Protein AF-0000000065833670 (afdb_homodimer)

Solvent-accessible surface area (backbone atoms only — not comparable to full-atom values): 21008 Å² total; per-residue (Å²): 102,60,38,45,32,33,33,34,28,33,53,75,67,15,49,38,69,59,51,52,52,51,44,37,74,73,67,40,50,68,41,48,48,68,55,50,48,51,55,52,53,64,33,66,72,45,37,52,52,49,37,70,72,68,38,71,82,28,39,42,99,84,70,42,80,27,64,68,51,43,48,53,54,29,70,78,27,68,68,50,36,48,50,53,44,62,61,49,48,61,55,48,49,49,51,50,53,55,55,43,66,39,81,37,86,45,61,34,35,36,45,24,70,57,31,72,84,69,50,55,53,80,74,32,76,41,32,41,32,26,35,43,50,68,70,58,25,41,49,45,43,26,68,72,59,70,52,56,68,68,60,36,51,51,56,57,67,71,44,81,49,68,69,62,50,58,73,70,35,74,40,78,45,73,46,74,79,52,67,69,60,40,50,51,54,51,49,57,52,55,71,74,102,102,60,36,43,32,31,33,34,28,33,52,74,67,16,50,38,68,59,51,51,50,50,44,38,74,72,67,41,51,69,42,48,47,69,56,49,50,49,56,50,53,66,34,67,72,45,37,52,52,49,38,69,73,67,38,71,81,29,38,43,99,84,70,41,81,27,65,68,51,42,48,53,53,27,70,76,28,68,68,50,35,49,51,52,43,64,61,48,48,60,54,49,49,49,52,51,51,55,54,42,66,38,80,36,89,44,63,34,34,36,44,25,70,57,31,70,85,69,52,56,52,79,74,32,78,41,32,40,34,26,36,43,50,69,69,57,23,42,50,46,42,25,69,72,59,70,52,56,68,69,60,36,49,50,55,56,66,73,43,81,49,68,69,62,51,56,72,71,37,75,41,77,46,73,46,76,79,53,69,69,59,39,50,52,52,51,50,56,52,55,71,73,103

Radius of gyration: 23.52 Å; Cα contacts (8 Å, |Δi|>4): 530; chains: 2; bounding box: 62×63×54 Å

Nearest PDB structures (foldseek):
  1viy-assembly1_B  TM=8.219E-01  e=4.130E-17  Escherichia coli
  8u94-assembly1_A  TM=6.871E-01  e=2.202E-17  Klebsiella aerogenes KCTC 2190
  1n3b-assembly1_C  TM=8.385E-01  e=1.486E-15  Escherichia coli
  4ttr-assembly1_A  TM=7.535E-01  e=3.288E-16  Legionella pneumophila subsp. pneumophila str. Philadelphia 1
  9bkz-assembly2_B  TM=6.765E-01  e=1.060E-16  Klebsiella aerogenes

InterPro domains:
  IPR001977 Dephospho-CoA kinase [MF_00376] (3-192)
  IPR001977 Dephospho-CoA kinase [PF01121] (4-180)
  IPR001977 Dephospho-CoA kinase [PS51219] (5-193)
  IPR001977 Dephospho-CoA kinase [TIGR00152] (5-187)
  IPR027417 P-loop containing nucleoside triphosphate hydrolase [G3DSA:3.40.50.300] (1-193)
  IPR027417 P-loop containing nucleoside triphosphate hydrolase [SSF52540] (4-191)

Organism: Fusobacterium nucleatum subsp. nucleatum (strain ATCC 25586 / DSM 15643 / BCRC 10681 / CIP 101130 / JCM 8532 / KCTC 2640 / LMG 13131 / VPI 4355) (NCBI:txid190304)

Structure (mmCIF, N/CA/C/O backbone):
data_AF-0000000065833670-model_v1
#
loop_
_entity.id
_entity.type
_entity.pdbx_description
1 polymer 'Dephospho-CoA kinase'
#
loop_
_atom_site.group_PDB
_atom_site.id
_atom_site.type_symbol
_atom_site.label_atom_id
_atom_site.label_alt_id
_atom_site.label_comp_id
_atom_site.label_asym_id
_atom_site.label_entity_id
_atom_site.label_seq_id
_atom_site.pdbx_PDB_ins_code
_atom_site.Cartn_x
_atom_site.Cartn_y
_atom_site.Cartn_z
_atom_site.occupancy
_atom_site.B_iso_or_equiv
_atom_site.auth_seq_id
_atom_site.auth_comp_id
_atom_site.auth_asym_id
_atom_site.auth_atom_id
_atom_site.pdbx_PDB_model_num
ATOM 1 N N . MET A 1 1 ? 10.172 23.906 29.125 1 58.16 1 MET A N 1
ATOM 2 C CA . MET A 1 1 ? 10.695 23.547 27.812 1 58.16 1 MET A CA 1
ATOM 3 C C . MET A 1 1 ? 9.594 23.016 26.906 1 58.16 1 MET A C 1
ATOM 5 O O . MET A 1 1 ? 8.586 22.5 27.391 1 58.16 1 MET A O 1
ATOM 9 N N . SER A 1 2 ? 9.383 23.531 25.641 1 77.31 2 SER A N 1
ATOM 10 C CA . SER A 1 2 ? 8.211 23.234 24.828 1 77.31 2 SER A CA 1
ATOM 11 C C . SER A 1 2 ? 8.406 21.969 24 1 77.31 2 SER A C 1
ATOM 13 O O . SER A 1 2 ? 9.523 21.484 23.859 1 77.31 2 SER A O 1
ATOM 15 N N . ILE A 1 3 ? 7.359 21.234 23.734 1 86.06 3 ILE A N 1
ATOM 16 C CA . ILE A 1 3 ? 7.352 20.016 22.938 1 86.06 3 ILE A CA 1
ATOM 17 C C . ILE A 1 3 ? 8.008 20.266 21.578 1 86.06 3 ILE A C 1
ATOM 19 O O . ILE A 1 3 ? 7.781 21.312 20.969 1 86.06 3 ILE A O 1
ATOM 23 N N . MET A 1 4 ? 9.023 19.453 21.281 1 91.25 4 MET A N 1
ATOM 24 C CA . MET A 1 4 ? 9.562 19.484 19.938 1 91.25 4 MET A CA 1
ATOM 25 C C . MET A 1 4 ? 8.703 18.672 18.969 1 91.25 4 MET A C 1
ATOM 27 O O . MET A 1 4 ? 8.438 17.5 19.219 1 91.25 4 MET A O 1
ATOM 31 N N . ILE A 1 5 ? 8.281 19.281 17.875 1 92.94 5 ILE A N 1
ATOM 32 C CA . ILE A 1 5 ? 7.449 18.625 16.875 1 92.94 5 ILE A CA 1
ATOM 33 C C . ILE A 1 5 ? 8.266 18.359 15.609 1 92.94 5 ILE A C 1
ATOM 35 O O . ILE A 1 5 ? 8.789 19.297 14.992 1 92.94 5 ILE A O 1
ATOM 39 N N . ILE A 1 6 ? 8.383 17.078 15.266 1 96.31 6 ILE A N 1
ATOM 40 C CA . ILE A 1 6 ? 9.07 16.703 14.039 1 96.31 6 ILE A CA 1
ATOM 41 C C . ILE A 1 6 ? 8.062 16.234 13 1 96.31 6 ILE A C 1
ATOM 43 O O . ILE A 1 6 ? 7.254 15.336 13.273 1 96.31 6 ILE A O 1
ATOM 47 N N . GLY A 1 7 ? 8.023 16.891 11.844 1 96.75 7 GLY A N 1
ATOM 48 C CA . GLY A 1 7 ? 7.223 16.438 10.719 1 96.75 7 GLY A CA 1
ATOM 49 C C . GLY A 1 7 ? 7.914 15.359 9.891 1 96.75 7 GLY A C 1
ATOM 50 O O . GLY A 1 7 ? 9.008 15.578 9.375 1 96.75 7 GLY A O 1
ATOM 51 N N . LEU A 1 8 ? 7.332 14.227 9.852 1 98.12 8 LEU A N 1
ATOM 52 C CA . LEU A 1 8 ? 7.824 13.117 9.039 1 98.12 8 LEU A CA 1
ATOM 53 C C . LEU A 1 8 ? 7.039 13 7.738 1 98.12 8 LEU A C 1
ATOM 55 O O . LEU A 1 8 ? 5.809 12.922 7.754 1 98.12 8 LEU A O 1
ATOM 59 N N . THR A 1 9 ? 7.734 13.07 6.602 1 97.44 9 THR A N 1
ATOM 60 C CA . THR A 1 9 ? 7.07 12.961 5.305 1 97.44 9 THR A CA 1
ATOM 61 C C . THR A 1 9 ? 7.949 12.211 4.309 1 97.44 9 THR A C 1
ATOM 63 O O . THR A 1 9 ? 9.086 11.844 4.625 1 97.44 9 THR A O 1
ATOM 66 N N . GLY A 1 10 ? 7.414 11.859 3.203 1 96.62 10 GLY A N 1
ATOM 67 C CA . GLY A 1 10 ? 8.062 11.125 2.129 1 96.62 10 GLY A CA 1
ATOM 68 C C . GLY A 1 10 ? 7.121 10.75 1.001 1 96.62 10 GLY A C 1
ATOM 69 O O . GLY A 1 10 ? 5.906 10.664 1.205 1 96.62 10 GLY A O 1
ATOM 70 N N . GLY A 1 11 ? 7.695 10.523 -0.096 1 94.75 11 GLY A N 1
ATOM 71 C CA . GLY A 1 11 ? 6.898 10.164 -1.255 1 94.75 11 GLY A CA 1
ATOM 72 C C . GLY A 1 11 ? 6.387 8.734 -1.205 1 94.75 11 GLY A C 1
ATOM 73 O O . GLY A 1 11 ? 6.746 7.973 -0.308 1 94.75 11 GLY A O 1
ATOM 74 N N . ILE A 1 12 ? 5.512 8.445 -2.166 1 95.44 12 ILE A N 1
ATOM 75 C CA . ILE A 1 12 ? 4.941 7.105 -2.293 1 95.44 12 ILE A CA 1
ATOM 76 C C . ILE A 1 12 ? 6.062 6.074 -2.367 1 95.44 12 ILE A C 1
ATOM 78 O O . ILE A 1 12 ? 7.059 6.281 -3.064 1 95.44 12 ILE A O 1
ATOM 82 N N . ALA A 1 13 ? 5.957 5 -1.532 1 95.5 13 ALA A N 1
ATOM 83 C CA . ALA A 1 13 ? 6.855 3.852 -1.53 1 95.5 13 ALA A CA 1
ATOM 84 C C . ALA A 1 13 ? 8.266 4.258 -1.113 1 95.5 13 ALA A C 1
ATOM 86 O O . ALA A 1 13 ? 9.242 3.619 -1.506 1 95.5 13 ALA A O 1
ATOM 87 N N . SER A 1 14 ? 8.375 5.309 -0.329 1 97 14 SER A N 1
ATOM 88 C CA . SER A 1 14 ? 9.688 5.754 0.131 1 97 14 SER A CA 1
ATOM 89 C C . SER A 1 14 ? 10.133 4.98 1.368 1 97 14 SER A C 1
ATOM 91 O O . SER A 1 14 ? 11.32 4.98 1.716 1 97 14 SER A O 1
ATOM 93 N N . GLY A 1 15 ? 9.289 4.441 2.061 1 96.25 15 GLY A N 1
ATOM 94 C CA . GLY A 1 15 ? 9.594 3.764 3.311 1 96.25 15 GLY A CA 1
ATOM 95 C C . GLY A 1 15 ? 9.242 4.586 4.535 1 96.25 15 GLY A C 1
ATOM 96 O O . GLY A 1 15 ? 9.625 4.242 5.656 1 96.25 15 GLY A O 1
ATOM 97 N N . LYS A 1 16 ? 8.523 5.613 4.305 1 96.12 16 LYS A N 1
ATOM 98 C CA . LYS A 1 16 ? 8.102 6.492 5.391 1 96.12 16 LYS A CA 1
ATOM 99 C C . LYS A 1 16 ? 7.375 5.715 6.484 1 96.12 16 LYS A C 1
ATOM 101 O O . LYS A 1 16 ? 7.613 5.93 7.672 1 96.12 16 LYS A O 1
ATOM 106 N N . SER A 1 17 ? 6.418 4.852 6.086 1 95.06 17 SER A N 1
ATOM 107 C CA . SER A 1 17 ? 5.648 4.09 7.066 1 95.06 17 SER A CA 1
ATOM 108 C C . SER A 1 17 ? 6.555 3.199 7.906 1 95.06 17 SER A C 1
ATOM 110 O O . SER A 1 17 ? 6.324 3.027 9.109 1 95.06 17 SER A O 1
ATOM 112 N N . THR A 1 18 ? 7.594 2.648 7.281 1 96.19 18 THR A N 1
ATOM 113 C CA . THR A 1 18 ? 8.57 1.835 8 1 96.19 18 THR A CA 1
ATOM 114 C C . THR A 1 18 ? 9.312 2.67 9.039 1 96.19 18 THR A C 1
ATOM 116 O O . THR A 1 18 ? 9.477 2.24 10.188 1 96.19 18 THR A O 1
ATOM 119 N N . VAL A 1 19 ? 9.695 3.812 8.609 1 98.12 19 VAL A N 1
ATOM 120 C CA . VAL A 1 19 ? 10.406 4.719 9.508 1 98.12 19 VAL A CA 1
ATOM 121 C C . VAL A 1 19 ? 9.477 5.145 10.648 1 98.12 19 VAL A C 1
ATOM 123 O O . VAL A 1 19 ? 9.875 5.16 11.812 1 98.12 19 VAL A O 1
ATOM 126 N N . SER A 1 20 ? 8.258 5.469 10.289 1 97.69 20 SER A N 1
ATOM 127 C CA . SER A 1 20 ? 7.254 5.855 11.281 1 97.69 20 SER A CA 1
ATOM 128 C C . SER A 1 20 ? 7.066 4.766 12.328 1 97.69 20 SER A C 1
ATOM 130 O O . SER A 1 20 ? 7.094 5.043 13.531 1 97.69 20 SER A O 1
ATOM 132 N N . LYS A 1 21 ? 6.945 3.592 11.945 1 96.62 21 LYS A N 1
ATOM 133 C CA . LYS A 1 21 ? 6.766 2.459 12.844 1 96.62 21 LYS A CA 1
ATOM 134 C C . LYS A 1 21 ? 7.996 2.262 13.734 1 96.62 21 LYS A C 1
ATOM 136 O O . LYS A 1 21 ? 7.867 2.002 14.93 1 96.62 21 LYS A O 1
ATOM 141 N N . TYR A 1 22 ? 9.141 2.365 13.102 1 97.88 22 TYR A N 1
ATOM 142 C CA . TYR A 1 22 ? 10.383 2.18 13.844 1 97.88 22 TYR A CA 1
ATOM 143 C C . TYR A 1 22 ? 10.531 3.244 14.922 1 97.88 22 TYR A C 1
ATOM 145 O O . TYR A 1 22 ? 10.938 2.943 16.047 1 97.88 22 TYR A O 1
ATOM 153 N N . LEU A 1 23 ? 10.203 4.473 14.641 1 97.94 23 LEU A N 1
ATOM 154 C CA . LEU A 1 23 ? 10.273 5.559 15.609 1 97.94 23 LEU A CA 1
ATOM 155 C C . LEU A 1 23 ? 9.312 5.32 16.766 1 97.94 23 LEU A C 1
ATOM 157 O O . LEU A 1 23 ? 9.648 5.57 17.922 1 97.94 23 LEU A O 1
ATOM 161 N N . ALA A 1 24 ? 8.141 4.809 16.406 1 97 24 ALA A N 1
ATOM 162 C CA . ALA A 1 24 ? 7.188 4.469 17.453 1 97 24 ALA A CA 1
ATOM 163 C C . ALA A 1 24 ? 7.738 3.377 18.375 1 97 24 ALA A C 1
ATOM 165 O O . ALA A 1 24 ? 7.617 3.459 19.594 1 97 24 ALA A O 1
ATOM 166 N N . GLU A 1 25 ? 8.344 2.389 17.797 1 95.81 25 GLU A N 1
ATOM 167 C CA . GLU A 1 25 ? 8.93 1.283 18.547 1 95.81 25 GLU A CA 1
ATOM 168 C C . GLU A 1 25 ? 10.047 1.772 19.453 1 95.81 25 GLU A C 1
ATOM 170 O O . GLU A 1 25 ? 10.305 1.179 20.5 1 95.81 25 GLU A O 1
ATOM 175 N N . LYS A 1 26 ? 10.656 2.832 19.078 1 95.44 26 LYS A N 1
ATOM 176 C CA . LYS A 1 26 ? 11.742 3.41 19.859 1 95.44 26 LYS A CA 1
ATOM 177 C C . LYS A 1 26 ? 11.203 4.277 20.984 1 95.44 26 LYS A C 1
ATOM 179 O O . LYS A 1 26 ? 11.977 4.809 21.797 1 95.44 26 LYS A O 1
ATOM 184 N N . GLY A 1 27 ? 9.906 4.473 21.016 1 94.38 27 GLY A N 1
ATOM 185 C CA . GLY A 1 27 ? 9.297 5.156 22.156 1 94.38 27 GLY A CA 1
ATOM 186 C C . GLY A 1 27 ? 8.805 6.551 21.812 1 94.38 27 GLY A C 1
ATOM 187 O O . GLY A 1 27 ? 8.234 7.234 22.672 1 94.38 27 GLY A O 1
ATOM 188 N N . PHE A 1 28 ? 8.961 6.977 20.609 1 95.62 28 PHE A N 1
ATOM 189 C CA . PHE A 1 28 ? 8.445 8.281 20.219 1 95.62 28 PHE A CA 1
ATOM 190 C C . PHE A 1 28 ? 6.934 8.234 20.047 1 95.62 28 PHE A C 1
ATOM 192 O O . PHE A 1 28 ? 6.387 7.246 19.562 1 95.62 28 PHE A O 1
ATOM 199 N N . LYS A 1 29 ? 6.32 9.258 20.484 1 93.69 29 LYS A N 1
ATOM 200 C CA . LYS A 1 29 ? 4.906 9.414 20.156 1 93.69 29 LYS A CA 1
ATOM 201 C C . LYS A 1 29 ? 4.723 9.852 18.703 1 93.69 29 LYS A C 1
ATOM 203 O O . LYS A 1 29 ? 5.211 10.914 18.312 1 93.69 29 LYS A O 1
ATOM 208 N N . VAL A 1 30 ? 4.047 9.047 17.953 1 95.75 30 VAL A N 1
ATOM 209 C CA . VAL A 1 30 ? 3.826 9.336 16.547 1 95.75 30 VAL A CA 1
ATOM 210 C C . VAL A 1 30 ? 2.342 9.594 16.297 1 95.75 30 VAL A C 1
ATOM 212 O O . VAL A 1 30 ? 1.496 8.766 16.656 1 95.75 30 VAL A O 1
ATOM 215 N N . TYR A 1 31 ? 2.068 10.75 15.75 1 93.19 31 TYR A N 1
ATOM 216 C CA . TYR A 1 31 ? 0.703 11.086 15.359 1 93.19 31 TYR A CA 1
ATOM 217 C C . TYR A 1 31 ? 0.521 10.969 13.852 1 93.19 31 TYR A C 1
ATOM 219 O O . TYR A 1 31 ? 1.326 11.492 13.078 1 93.19 31 TYR A O 1
ATOM 227 N N . ASP A 1 32 ? -0.463 10.25 13.477 1 92.62 32 ASP A N 1
ATOM 228 C CA . ASP A 1 32 ? -0.897 10.203 12.086 1 92.62 32 ASP A CA 1
ATOM 229 C C . ASP A 1 32 ? -1.816 11.375 11.75 1 92.62 32 ASP A C 1
ATOM 231 O O . ASP A 1 32 ? -2.967 11.414 12.195 1 92.62 32 ASP A O 1
ATOM 235 N N . ALA A 1 33 ? -1.31 12.227 10.914 1 86.88 33 ALA A N 1
ATOM 236 C CA . ALA A 1 33 ? -2.041 13.461 10.641 1 86.88 33 ALA A CA 1
ATOM 237 C C . ALA A 1 33 ? -3.395 13.164 10 1 86.88 33 ALA A C 1
ATOM 239 O O . ALA A 1 33 ? -4.387 13.836 10.281 1 86.88 33 ALA A O 1
ATOM 240 N N . ASP A 1 34 ? -3.404 12.141 9.172 1 84.12 34 ASP A N 1
ATOM 241 C CA . ASP A 1 34 ? -4.66 11.773 8.523 1 84.12 34 ASP A CA 1
ATOM 242 C C . ASP A 1 34 ? -5.668 11.242 9.547 1 84.12 34 ASP A C 1
ATOM 244 O O . ASP A 1 34 ? -6.863 11.523 9.445 1 84.12 34 ASP A O 1
ATOM 248 N N . LYS A 1 35 ? -5.188 10.547 10.461 1 87.75 35 LYS A N 1
ATOM 249 C CA . LYS A 1 35 ? -6.051 10.039 11.516 1 87.75 35 LYS A CA 1
ATOM 250 C C . LYS A 1 35 ? -6.559 11.172 12.406 1 87.75 35 LYS A C 1
ATOM 252 O O . LYS A 1 35 ? -7.719 11.172 12.82 1 87.75 35 LYS A O 1
ATOM 257 N N . ILE A 1 36 ? -5.703 12.078 12.688 1 89.69 36 ILE A N 1
ATOM 258 C CA . ILE A 1 36 ? -6.09 13.227 13.5 1 89.69 36 ILE A CA 1
ATOM 259 C C . ILE A 1 36 ? -7.211 14 12.797 1 89.69 36 ILE A C 1
ATOM 261 O O . ILE A 1 36 ? -8.211 14.359 13.43 1 89.69 36 ILE A O 1
ATOM 265 N N . ALA A 1 37 ? -7.008 14.227 11.555 1 89.31 37 ALA A N 1
ATOM 266 C CA . ALA A 1 37 ? -8.031 14.922 10.781 1 89.31 37 ALA A CA 1
ATOM 267 C C . ALA A 1 37 ? -9.359 14.164 10.82 1 89.31 37 ALA A C 1
ATOM 269 O O . ALA A 1 37 ? -10.422 14.773 10.984 1 89.31 37 ALA A O 1
ATOM 270 N N . LYS A 1 38 ? -9.289 12.898 10.711 1 87.88 38 LYS A N 1
ATOM 271 C CA . LYS A 1 38 ? -10.484 12.062 10.766 1 87.88 38 LYS A CA 1
ATOM 272 C C . LYS A 1 38 ? -11.164 12.156 12.125 1 87.88 38 LYS A C 1
ATOM 274 O O . LYS A 1 38 ? -12.383 12.336 12.203 1 87.88 38 LYS A O 1
ATOM 279 N N . ASP A 1 39 ? -10.375 12.055 13.148 1 92.12 39 ASP A N 1
ATOM 280 C CA . ASP A 1 39 ? -10.906 12.141 14.5 1 92.12 39 ASP A CA 1
ATOM 281 C C . ASP A 1 39 ? -11.594 13.484 14.742 1 92.12 39 ASP A C 1
ATOM 283 O O . ASP A 1 39 ? -12.672 13.539 15.336 1 92.12 39 ASP A O 1
ATOM 287 N N . ILE A 1 40 ? -10.93 14.406 14.289 1 92.44 40 ILE A N 1
ATOM 288 C CA . ILE A 1 40 ? -11.477 15.75 14.43 1 92.44 40 ILE A CA 1
ATOM 289 C C . ILE A 1 40 ? -12.789 15.852 13.656 1 92.44 40 ILE A C 1
ATOM 291 O O . ILE A 1 40 ? -13.766 16.422 14.156 1 92.44 40 ILE A O 1
ATOM 295 N N . SER A 1 41 ? -12.828 15.297 12.484 1 92.31 41 SER A N 1
ATOM 296 C CA . SER A 1 41 ? -14.016 15.344 11.641 1 92.31 41 SER A CA 1
ATOM 297 C C . SER A 1 41 ? -15.188 14.609 12.297 1 92.31 41 SER A C 1
ATOM 299 O O . SER A 1 41 ? -16.344 14.828 11.922 1 92.31 41 SER A O 1
ATOM 301 N N . GLU A 1 42 ? -14.938 13.82 1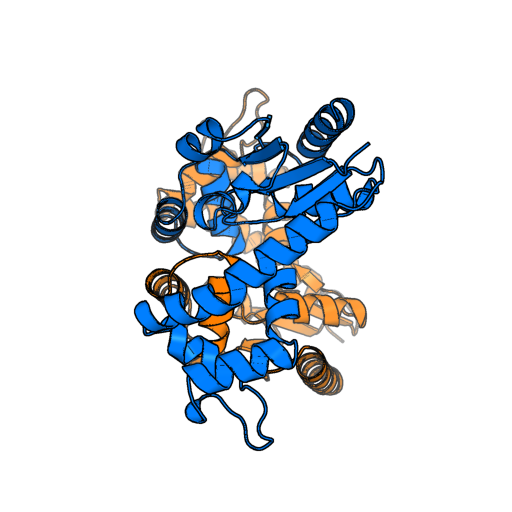3.273 1 92.25 42 GLU A N 1
ATOM 302 C CA . GLU A 1 42 ? -15.977 13.008 13.906 1 92.25 42 GLU A CA 1
ATOM 303 C C . GLU A 1 42 ? -16.531 13.703 15.148 1 92.25 42 GLU A C 1
ATOM 305 O O . GLU A 1 42 ? -17.547 13.258 15.711 1 92.25 42 GLU A O 1
ATOM 310 N N . LYS A 1 43 ? -15.906 14.734 15.508 1 94.44 43 LYS A N 1
ATOM 311 C CA . LYS A 1 43 ? -16.438 15.508 16.625 1 94.44 43 LYS A CA 1
ATOM 312 C C . LYS A 1 43 ? -17.797 16.094 16.297 1 94.44 43 LYS A C 1
ATOM 314 O O . LYS A 1 43 ? -18.031 16.547 15.172 1 94.44 43 LYS A O 1
ATOM 319 N N . LYS A 1 44 ? -18.641 16.094 17.266 1 94.06 44 LYS A N 1
ATOM 320 C CA . LYS A 1 44 ? -20.016 16.516 17.062 1 94.06 44 LYS A CA 1
ATOM 321 C C . LYS A 1 44 ? -20.078 17.922 16.484 1 94.06 44 LYS A C 1
ATOM 323 O O . LYS A 1 44 ? -20.812 18.172 15.516 1 94.06 44 LYS A O 1
ATOM 328 N N . SER A 1 45 ? -19.328 18.812 17.109 1 94.94 45 SER A N 1
ATOM 329 C CA . SER A 1 45 ? -19.344 20.188 16.641 1 94.94 45 SER A CA 1
ATOM 330 C C . SER A 1 45 ? -18.875 20.312 15.203 1 94.94 45 SER A C 1
ATOM 332 O O . SER A 1 45 ? -19.422 21.109 14.43 1 94.94 45 SER A O 1
ATOM 334 N N . VAL A 1 46 ? -17.938 19.531 14.82 1 95.19 46 VAL A N 1
ATOM 335 C CA . VAL A 1 46 ? -17.406 19.547 13.461 1 95.19 46 VAL A CA 1
ATOM 336 C C . VAL A 1 46 ? -18.406 18.922 12.5 1 95.19 46 VAL A C 1
ATOM 338 O O . VAL A 1 46 ? -18.625 19.422 11.398 1 95.19 46 VAL A O 1
ATOM 341 N N . GLN A 1 47 ? -19.016 17.891 12.945 1 95.06 47 GLN A N 1
ATOM 342 C CA . GLN A 1 47 ? -20.047 17.25 12.148 1 95.06 47 GLN A CA 1
ATOM 343 C C . GLN A 1 47 ? -21.188 18.219 11.836 1 95.06 47 GLN A C 1
ATOM 345 O O . GLN A 1 47 ? -21.672 18.25 10.703 1 95.06 47 GLN A O 1
ATOM 350 N N . GLU A 1 48 ? -21.547 18.922 12.844 1 95.44 48 GLU A N 1
ATOM 351 C CA . GLU A 1 48 ? -22.609 19.906 12.656 1 95.44 48 GLU A CA 1
ATOM 352 C C . GLU A 1 48 ? -22.219 20.953 11.609 1 95.44 48 GLU A C 1
ATOM 354 O O . GLU A 1 48 ? -23.047 21.344 10.781 1 95.44 48 GLU A O 1
ATOM 359 N N . GLU A 1 49 ? -20.953 21.359 11.688 1 96 49 GLU A N 1
ATOM 360 C CA . GLU A 1 49 ? -20.469 22.328 10.711 1 96 49 GLU A CA 1
ATOM 361 C C . GLU A 1 49 ? -20.453 21.734 9.305 1 96 49 GLU A C 1
ATOM 363 O O . GLU A 1 49 ? -20.812 22.406 8.336 1 96 49 GLU A O 1
ATOM 368 N N . ILE A 1 50 ? -20.062 20.484 9.188 1 96.06 50 ILE A N 1
ATOM 369 C CA . ILE A 1 50 ? -20.016 19.797 7.895 1 96.06 50 ILE A CA 1
ATOM 370 C C . ILE A 1 50 ? -21.438 19.656 7.344 1 96.06 50 ILE A C 1
ATOM 372 O O . ILE A 1 50 ? -21.688 19.922 6.164 1 96.06 50 ILE A O 1
ATOM 376 N N . ILE A 1 51 ? -22.328 19.312 8.188 1 95.44 51 ILE A N 1
ATOM 377 C CA . ILE A 1 51 ? -23.719 19.125 7.777 1 95.44 51 ILE A CA 1
ATOM 378 C C . ILE A 1 51 ? -24.297 20.469 7.312 1 95.44 51 ILE A C 1
ATOM 380 O O . ILE A 1 51 ? -24.984 20.531 6.293 1 95.44 51 ILE A O 1
ATOM 384 N N . SER A 1 52 ? -24 21.453 8.055 1 96 52 SER A N 1
ATOM 385 C CA . SER A 1 52 ? -24.5 22.781 7.703 1 96 52 SER A CA 1
ATOM 386 C C . SER A 1 52 ? -23.953 23.234 6.348 1 96 52 SER A C 1
ATOM 388 O O . SER A 1 52 ? -24.656 23.922 5.594 1 96 52 SER A O 1
ATOM 390 N N . THR A 1 53 ? -22.797 22.844 6.023 1 95.06 53 THR A N 1
ATOM 391 C CA . THR A 1 53 ? -22.125 23.281 4.809 1 95.06 53 THR A CA 1
ATOM 392 C C . THR A 1 53 ? -22.562 22.453 3.609 1 95.06 53 THR A C 1
ATOM 394 O O . THR A 1 53 ? -22.75 22.984 2.516 1 95.06 53 THR A O 1
ATOM 397 N N . PHE A 1 54 ? -22.734 21.125 3.814 1 95.25 54 PHE A N 1
ATOM 398 C CA . PHE A 1 54 ? -22.938 20.25 2.676 1 95.25 54 PHE A CA 1
ATOM 399 C C . PHE A 1 54 ? -24.406 19.828 2.58 1 95.25 54 PHE A C 1
ATOM 401 O O . PHE A 1 54 ? -24.844 19.312 1.548 1 95.25 54 PHE A O 1
ATOM 408 N N . GLY A 1 55 ? -25.109 20.016 3.645 1 92.81 55 GLY A N 1
ATOM 409 C CA . GLY A 1 55 ? -26.531 19.719 3.625 1 92.81 55 GLY A CA 1
ATOM 410 C C . GLY A 1 55 ? -26.859 18.281 3.986 1 92.81 55 GLY A C 1
ATOM 411 O O . GLY A 1 55 ? -25.969 17.516 4.336 1 92.81 55 GLY A O 1
ATOM 412 N N . ASN A 1 56 ? -28.078 17.891 3.85 1 91.75 56 ASN A N 1
ATOM 413 C CA . ASN A 1 56 ? -28.594 16.609 4.32 1 91.75 56 ASN A CA 1
ATOM 414 C C . ASN A 1 56 ? -28.266 15.484 3.344 1 91.75 56 ASN A C 1
ATOM 416 O O . ASN A 1 56 ? -28.391 14.305 3.686 1 91.75 56 ASN A O 1
ATOM 420 N N . LYS A 1 57 ? -27.797 15.844 2.254 1 91.25 57 LYS A N 1
ATOM 421 C CA . LYS A 1 57 ? -27.516 14.844 1.226 1 91.25 57 LYS A CA 1
ATOM 422 C C . LYS A 1 57 ? -26.375 13.93 1.648 1 91.25 57 LYS A C 1
ATOM 424 O O . LYS A 1 57 ? -26.188 12.852 1.076 1 91.25 57 LYS A O 1
ATOM 429 N N . ILE A 1 58 ? -25.641 14.375 2.668 1 93.62 58 ILE A N 1
ATOM 430 C CA . ILE A 1 58 ? -24.484 13.578 3.076 1 93.62 58 ILE A CA 1
ATOM 431 C C . ILE A 1 58 ? -24.859 12.703 4.273 1 93.62 58 ILE A C 1
ATOM 433 O O . ILE A 1 58 ? -24 12.008 4.828 1 93.62 58 ILE A O 1
ATOM 437 N N . LEU A 1 59 ? -26.094 12.695 4.633 1 93.56 59 LEU A N 1
ATOM 438 C CA . LEU A 1 59 ? -26.5 11.992 5.844 1 93.56 59 LEU A CA 1
ATOM 439 C C . LEU A 1 59 ? -27.031 10.602 5.512 1 93.56 59 LEU A C 1
ATOM 441 O O . LEU A 1 59 ? -27.562 10.375 4.422 1 93.56 59 LEU A O 1
ATOM 445 N N . ASP A 1 60 ? -26.828 9.742 6.441 1 91.44 60 ASP A N 1
ATOM 446 C CA . ASP A 1 60 ? -27.438 8.422 6.324 1 91.44 60 ASP A CA 1
ATOM 447 C C . ASP A 1 60 ? -28.859 8.422 6.895 1 91.44 60 ASP A C 1
ATOM 449 O O . ASP A 1 60 ? -29.406 9.477 7.223 1 91.44 60 ASP A O 1
ATOM 453 N N . LYS A 1 61 ? -29.422 7.148 7.004 1 90 61 LYS A N 1
ATOM 454 C CA . LYS A 1 61 ? -30.812 7.012 7.43 1 90 61 LYS A CA 1
ATOM 455 C C . LYS A 1 61 ? -30.984 7.418 8.891 1 90 61 LYS A C 1
ATOM 457 O O . LYS A 1 61 ? -32.094 7.789 9.312 1 90 61 LYS A O 1
ATOM 462 N N . ASN A 1 62 ? -29.875 7.461 9.672 1 91.88 62 ASN A N 1
ATOM 463 C CA . ASN A 1 62 ? -29.922 7.773 11.102 1 91.88 62 ASN A CA 1
ATOM 464 C C . ASN A 1 62 ? -29.516 9.219 11.375 1 91.88 62 ASN A C 1
ATOM 466 O O . ASN A 1 62 ? -29.359 9.617 12.531 1 91.88 62 ASN A O 1
ATOM 470 N N . GLY A 1 63 ? -29.266 9.961 10.375 1 89.56 63 GLY A N 1
ATOM 471 C CA . GLY A 1 63 ? -28.922 11.367 10.531 1 89.56 63 GLY A CA 1
ATOM 472 C C . GLY A 1 63 ? -27.438 11.594 10.781 1 89.56 63 GLY A C 1
ATOM 473 O O . GLY A 1 63 ? -27.031 12.703 11.141 1 89.56 63 GLY A O 1
ATOM 474 N N . ASN A 1 64 ? -26.734 10.547 10.641 1 90.69 64 ASN A N 1
ATOM 475 C CA . ASN A 1 64 ? -25.281 10.68 10.766 1 90.69 64 ASN A CA 1
ATOM 476 C C . ASN A 1 64 ? -24.609 10.898 9.414 1 90.69 64 ASN A C 1
ATOM 478 O O . ASN A 1 64 ? -25.188 10.562 8.375 1 90.69 64 ASN A O 1
ATOM 482 N N . ILE A 1 65 ? -23.484 11.531 9.453 1 92.38 65 ILE A N 1
ATOM 483 C CA . ILE A 1 65 ? -22.75 11.742 8.203 1 92.38 65 ILE A CA 1
ATOM 484 C C . ILE A 1 65 ? -22.375 10.398 7.586 1 92.38 65 ILE A C 1
ATOM 486 O O . ILE A 1 65 ? -21.766 9.547 8.242 1 92.38 65 ILE A O 1
ATOM 490 N N . ASP A 1 66 ? -22.844 10.273 6.383 1 89.88 66 ASP A N 1
ATOM 491 C CA . ASP A 1 66 ? -22.391 9.156 5.562 1 89.88 66 ASP A CA 1
ATOM 492 C C . ASP A 1 66 ? -21.047 9.469 4.91 1 89.88 66 ASP A C 1
ATOM 494 O O . ASP A 1 66 ? -20.984 10.188 3.916 1 89.88 66 ASP A O 1
ATOM 498 N N . ARG A 1 67 ? -20.016 8.852 5.426 1 84.38 67 ARG A N 1
ATOM 499 C CA . ARG A 1 67 ? -18.656 9.188 5.008 1 84.38 67 ARG A CA 1
ATOM 500 C C . ARG A 1 67 ? -18.438 8.852 3.537 1 84.38 67 ARG A C 1
ATOM 502 O O . ARG A 1 67 ? -17.703 9.555 2.836 1 84.38 67 ARG A O 1
ATOM 509 N N . LYS A 1 68 ? -18.984 7.773 3.154 1 79.88 68 LYS A N 1
ATOM 510 C CA . LYS A 1 68 ? -18.875 7.391 1.749 1 79.88 68 LYS A CA 1
ATOM 511 C C . LYS A 1 68 ? -19.5 8.453 0.839 1 79.88 68 LYS A C 1
ATOM 513 O O . LYS A 1 68 ? -18.875 8.867 -0.146 1 79.88 68 LYS A O 1
ATOM 518 N N . LYS A 1 69 ? -20.641 8.867 1.226 1 85.88 69 LYS A N 1
ATOM 519 C CA . LYS A 1 69 ? -21.312 9.891 0.444 1 85.88 69 LYS A CA 1
ATOM 520 C C . LYS A 1 69 ? -20.531 11.195 0.436 1 85.88 69 LYS A C 1
ATOM 522 O O . LYS A 1 69 ? -20.359 11.82 -0.612 1 85.88 69 LYS A O 1
ATOM 527 N N . LEU A 1 70 ? -20.109 11.602 1.595 1 90.12 70 LEU A N 1
ATOM 528 C CA . LEU A 1 70 ? -19.328 12.828 1.697 1 90.12 70 LEU A CA 1
ATOM 529 C C . LEU A 1 70 ? -18.094 12.766 0.814 1 90.12 70 LEU A C 1
ATOM 531 O O . LEU A 1 70 ? -17.812 13.703 0.07 1 90.12 70 LEU A O 1
ATOM 535 N N . LYS A 1 71 ? -17.375 11.672 0.861 1 84.06 71 LYS A N 1
ATOM 536 C CA . LYS A 1 71 ? -16.156 11.492 0.072 1 84.06 71 LYS A CA 1
ATOM 537 C C . LYS A 1 71 ? -16.453 11.594 -1.422 1 84.06 71 LYS A C 1
ATOM 539 O O . LYS A 1 71 ? -15.703 12.211 -2.17 1 84.06 71 LYS A O 1
ATOM 544 N N . GLU A 1 72 ? -17.516 10.992 -1.807 1 81.81 72 GLU A N 1
ATOM 545 C CA . GLU A 1 72 ? -17.922 11.031 -3.211 1 81.81 72 GLU A CA 1
ATOM 546 C C . GLU A 1 72 ? -18.188 12.461 -3.672 1 81.81 72 GLU A C 1
ATOM 548 O O . GLU A 1 72 ? -17.766 12.859 -4.758 1 81.81 72 GLU A O 1
ATOM 553 N N . ILE A 1 73 ? -18.812 13.141 -2.801 1 86.19 73 ILE A N 1
ATOM 554 C CA . ILE A 1 73 ? -19.188 14.508 -3.119 1 86.19 73 ILE A CA 1
ATOM 555 C C . ILE A 1 73 ? -17.938 15.383 -3.227 1 86.19 73 ILE A C 1
ATOM 557 O O . ILE A 1 73 ? -17.797 16.156 -4.172 1 86.19 73 ILE A O 1
ATOM 561 N N . VAL A 1 74 ? -17.047 15.211 -2.367 1 86.69 74 VAL A N 1
ATOM 562 C CA . VAL A 1 74 ? -15.891 16.109 -2.344 1 86.69 74 VAL A CA 1
ATOM 563 C C . VAL A 1 74 ? -14.867 15.656 -3.383 1 86.69 74 VAL A C 1
ATOM 565 O O . VAL A 1 74 ? -14.102 16.469 -3.902 1 86.69 74 VAL A O 1
ATOM 568 N N . PHE A 1 75 ? -14.922 14.484 -3.689 1 78.88 75 PHE A N 1
ATOM 569 C CA . PHE A 1 75 ? -13.984 13.945 -4.676 1 78.88 75 PHE A CA 1
ATOM 570 C C . PHE A 1 75 ? -14.305 14.484 -6.066 1 78.88 75 PHE A C 1
ATOM 572 O O . PHE A 1 75 ? -13.406 14.648 -6.895 1 78.88 75 PHE A O 1
ATOM 579 N N . GLU A 1 76 ? -15.516 14.648 -6.348 1 78.44 76 GLU A N 1
ATOM 580 C CA . GLU A 1 76 ? -15.961 15.023 -7.684 1 78.44 76 GLU A CA 1
ATOM 581 C C . GLU A 1 76 ? -15.984 16.547 -7.852 1 78.44 76 GLU A C 1
ATOM 583 O O . GLU A 1 76 ? -16.234 17.047 -8.945 1 78.44 76 GLU A O 1
ATOM 588 N N . ASN A 1 77 ? -15.711 17.266 -6.801 1 84.94 77 ASN A N 1
ATOM 589 C CA . ASN A 1 77 ? -15.812 18.719 -6.828 1 84.94 77 ASN A CA 1
ATOM 590 C C . ASN A 1 77 ? -14.711 19.375 -6.004 1 84.94 77 ASN A C 1
ATOM 592 O O . ASN A 1 77 ? -14.766 19.375 -4.773 1 84.94 77 ASN A O 1
ATOM 596 N N . LYS A 1 78 ? -13.836 20.031 -6.676 1 82.88 78 LYS A N 1
ATOM 597 C CA . LYS A 1 78 ? -12.672 20.641 -6.035 1 82.88 78 LYS A CA 1
ATOM 598 C C . LYS A 1 78 ? -13.094 21.719 -5.047 1 82.88 78 LYS A C 1
ATOM 600 O O . LYS A 1 78 ? -12.5 21.859 -3.973 1 82.88 78 LYS A O 1
ATOM 605 N N . GLU A 1 79 ? -14.039 22.406 -5.469 1 90.31 79 GLU A N 1
ATOM 606 C CA . GLU A 1 79 ? -14.516 23.469 -4.59 1 90.31 79 GLU A CA 1
ATOM 607 C C . GLU A 1 79 ? -15.07 22.891 -3.287 1 90.31 79 GLU A C 1
ATOM 609 O O . GLU A 1 79 ? -14.82 23.438 -2.209 1 90.31 79 GLU A O 1
ATOM 614 N N . LYS A 1 80 ? -15.82 21.828 -3.389 1 91.69 80 LYS A N 1
ATOM 615 C CA . LYS A 1 80 ? -16.375 21.188 -2.197 1 91.69 80 LYS A CA 1
ATOM 616 C C . LYS A 1 80 ? -15.273 20.594 -1.326 1 91.69 80 LYS A C 1
ATOM 618 O O . LYS A 1 80 ? -15.352 20.641 -0.096 1 91.69 80 LYS A O 1
ATOM 623 N N . LEU A 1 81 ? -14.281 20.109 -1.981 1 87.56 81 LEU A N 1
ATOM 624 C CA . LEU A 1 81 ? -13.133 19.609 -1.239 1 87.56 81 LEU A CA 1
ATOM 625 C C . LEU A 1 81 ? -12.461 20.734 -0.449 1 87.56 81 LEU A C 1
ATOM 627 O O . LEU A 1 81 ? -12.109 20.547 0.717 1 87.56 81 LEU A O 1
ATOM 631 N N . GLU A 1 82 ? -12.367 21.844 -1.046 1 88 82 GLU A N 1
ATOM 632 C CA . GLU A 1 82 ? -11.773 23 -0.377 1 88 82 GLU A CA 1
ATOM 633 C C . GLU A 1 82 ? -12.617 23.438 0.816 1 88 82 GLU A C 1
ATOM 635 O O . GLU A 1 82 ? -12.07 23.828 1.854 1 88 82 GLU A O 1
ATOM 640 N N . LYS A 1 83 ? -13.875 23.375 0.61 1 93 83 LYS A N 1
ATOM 641 C CA . LYS A 1 83 ? -14.773 23.719 1.708 1 93 83 LYS A CA 1
ATOM 642 C C . LYS A 1 83 ? -14.586 22.766 2.885 1 93 83 LYS A C 1
ATOM 644 O O . LYS A 1 83 ? -14.5 23.203 4.035 1 93 83 LYS A O 1
ATOM 649 N N . LEU A 1 84 ? -14.562 21.562 2.559 1 93.25 84 LEU A N 1
ATOM 650 C CA . LEU A 1 84 ? -14.359 20.578 3.615 1 93.25 84 LEU A CA 1
ATOM 651 C C . LEU A 1 84 ? -13.031 20.812 4.324 1 93.25 84 LEU A C 1
ATOM 653 O O . LEU A 1 84 ? -12.969 20.828 5.559 1 93.25 84 LEU A O 1
ATOM 657 N N . ASN A 1 85 ? -12.008 21.078 3.539 1 88.12 85 ASN A N 1
ATOM 658 C CA . ASN A 1 85 ? -10.688 21.359 4.094 1 88.12 85 ASN A CA 1
ATOM 659 C C . ASN A 1 85 ? -10.703 22.625 4.953 1 88.12 85 ASN A C 1
ATOM 661 O O . ASN A 1 85 ? -10.016 22.688 5.977 1 88.12 85 ASN A O 1
ATOM 665 N N . GLY A 1 86 ? -11.469 23.484 4.504 1 90.38 86 GLY A N 1
ATOM 666 C CA . GLY A 1 86 ? -11.602 24.734 5.246 1 90.38 86 GLY A CA 1
ATOM 667 C C . GLY A 1 86 ? -12.203 24.531 6.629 1 90.38 86 GLY A C 1
ATOM 668 O O . GLY A 1 86 ? -11.945 25.328 7.539 1 90.38 86 GLY A O 1
ATOM 669 N N . ILE A 1 87 ? -12.969 23.516 6.75 1 94.25 87 ILE A N 1
ATOM 670 C CA . ILE A 1 87 ? -13.586 23.203 8.039 1 94.25 87 ILE A CA 1
ATOM 671 C C . ILE A 1 87 ? -12.586 22.438 8.914 1 94.25 87 ILE A C 1
ATOM 673 O O . ILE A 1 87 ? -12.438 22.75 10.102 1 94.25 87 ILE A O 1
ATOM 677 N N . ILE A 1 88 ? -11.883 21.562 8.352 1 92.06 88 ILE A N 1
ATOM 678 C CA . ILE A 1 88 ? -11.094 20.594 9.109 1 92.06 88 ILE A CA 1
ATOM 679 C C . ILE A 1 88 ? -9.727 21.203 9.438 1 92.06 88 ILE A C 1
ATOM 681 O O . ILE A 1 88 ? -9.234 21.078 10.562 1 92.06 88 ILE A O 1
ATOM 685 N N . HIS A 1 89 ? -9.164 21.938 8.562 1 87.81 89 HIS A N 1
ATOM 686 C CA . HIS A 1 89 ? -7.77 22.359 8.633 1 87.81 89 HIS A CA 1
ATOM 687 C C . HIS A 1 89 ? -7.523 23.25 9.852 1 87.81 89 HIS A C 1
ATOM 689 O O . HIS A 1 89 ? -6.594 23.016 10.625 1 87.81 89 HIS A O 1
ATOM 695 N N . PRO A 1 90 ? -8.391 24.25 10.047 1 89.44 90 PRO A N 1
ATOM 696 C CA . PRO A 1 90 ? -8.156 25.094 11.219 1 89.44 90 PRO A CA 1
ATOM 697 C C . PRO A 1 90 ? -8.188 24.312 12.531 1 89.44 90 PRO A C 1
ATOM 699 O O . PRO A 1 90 ? -7.445 24.625 13.461 1 89.44 90 PRO A O 1
ATOM 702 N N . LYS A 1 91 ? -9.023 23.375 12.578 1 93.12 91 LYS A N 1
ATOM 703 C CA . LYS A 1 91 ? -9.148 22.578 13.789 1 93.12 91 LYS A CA 1
ATOM 704 C C . LYS A 1 91 ? -7.934 21.672 13.984 1 93.12 91 LYS A C 1
ATOM 706 O O . LYS A 1 91 ? -7.523 21.406 15.117 1 93.12 91 LYS A O 1
ATOM 711 N N . VAL A 1 92 ? -7.383 21.203 12.898 1 89.56 92 VAL A N 1
ATOM 712 C CA . VAL A 1 92 ? -6.148 20.438 12.961 1 89.56 92 VAL A CA 1
ATOM 713 C C . VAL A 1 92 ? -5.004 21.328 13.438 1 89.56 92 VAL A C 1
ATOM 715 O O . VAL A 1 92 ? -4.203 20.922 14.289 1 89.56 92 VAL A O 1
ATOM 718 N N . ILE A 1 93 ? -5.016 22.516 13 1 84.69 93 ILE A N 1
ATOM 719 C CA . ILE A 1 93 ? -4.004 23.484 13.406 1 84.69 93 ILE A CA 1
ATOM 720 C C . ILE A 1 93 ? -4.125 23.75 14.906 1 84.69 93 ILE A C 1
ATOM 722 O O . ILE A 1 93 ? -3.121 23.781 15.617 1 84.69 93 ILE A O 1
ATOM 726 N N . ASN A 1 94 ? -5.324 23.938 15.289 1 89.81 94 ASN A N 1
ATOM 727 C CA . ASN A 1 94 ? -5.551 24.156 16.703 1 89.81 94 ASN A CA 1
ATOM 728 C C . ASN A 1 94 ? -5.059 22.984 17.547 1 89.81 94 ASN A C 1
ATOM 730 O O . ASN A 1 94 ? -4.523 23.172 18.641 1 89.81 94 ASN A O 1
ATOM 734 N N . PHE A 1 95 ? -5.324 21.828 17.062 1 89.69 95 PHE A N 1
ATOM 735 C CA . PHE A 1 95 ? -4.824 20.641 17.734 1 89.69 95 PHE A CA 1
ATOM 736 C C . PHE A 1 95 ? -3.311 20.703 17.906 1 89.69 95 PHE A C 1
ATOM 738 O O . PHE A 1 95 ? -2.789 20.438 18.984 1 89.69 95 PHE A O 1
ATOM 745 N N . TYR A 1 96 ? -2.611 21.125 16.891 1 83.94 96 TYR A N 1
ATOM 746 C CA . TYR A 1 96 ? -1.157 21.234 16.906 1 83.94 96 TYR A CA 1
ATOM 747 C C . TYR A 1 96 ? -0.713 22.312 17.906 1 83.94 96 TYR A C 1
ATOM 749 O O . TYR A 1 96 ? 0.231 22.094 18.672 1 83.94 96 TYR A O 1
ATOM 757 N N . LYS A 1 97 ? -1.379 23.359 17.938 1 84.56 97 LYS A N 1
ATOM 758 C CA . LYS A 1 97 ? -1.042 24.469 18.844 1 84.56 97 LYS A CA 1
ATOM 759 C C . LYS A 1 97 ? -1.203 24.047 20.297 1 84.56 97 LYS A C 1
ATOM 761 O O . LYS A 1 97 ? -0.361 24.375 21.141 1 84.56 97 LYS A O 1
ATOM 766 N N . GLU A 1 98 ? -2.256 23.375 20.453 1 88.19 98 GLU A N 1
ATOM 767 C CA . GLU A 1 98 ? -2.506 22.906 21.828 1 88.19 98 GLU A CA 1
ATOM 768 C C . GLU A 1 98 ? -1.43 21.938 22.281 1 88.19 98 GLU A C 1
ATOM 770 O O . GLU A 1 98 ? -1.036 21.938 23.453 1 88.19 98 GLU A O 1
ATOM 775 N N . LEU A 1 99 ? -1.03 21.078 21.391 1 84.12 99 LEU A N 1
ATOM 776 C CA . LEU A 1 99 ? 0.036 20.141 21.703 1 84.12 99 LEU A CA 1
ATOM 777 C C . LEU A 1 99 ? 1.331 20.875 22.047 1 84.12 99 LEU A C 1
ATOM 779 O O . LEU A 1 99 ? 2.051 20.484 22.953 1 84.12 99 LEU A O 1
ATOM 783 N N . LYS A 1 100 ? 1.622 21.906 21.375 1 83.12 100 LYS A N 1
ATOM 784 C CA . LYS A 1 100 ? 2.854 22.672 21.547 1 83.12 100 LYS A CA 1
ATOM 785 C C . LYS A 1 100 ? 2.854 23.406 22.891 1 83.12 100 LYS A C 1
ATOM 787 O O . LYS A 1 100 ? 3.914 23.703 23.438 1 83.12 100 LYS A O 1
ATOM 792 N N . GLU A 1 101 ? 1.736 23.656 23.312 1 82.88 101 GLU A N 1
ATOM 793 C CA . GLU A 1 101 ? 1.62 24.422 24.547 1 82.88 101 GLU A CA 1
ATOM 794 C C . GLU A 1 101 ? 1.838 23.547 25.766 1 82.88 101 GLU A C 1
ATOM 796 O O . GLU A 1 101 ? 2.049 24.047 26.875 1 82.88 101 GLU A O 1
ATOM 801 N N . LYS A 1 102 ? 1.764 22.328 25.453 1 82 102 LYS A N 1
ATOM 802 C CA . LYS A 1 102 ? 2.004 21.422 26.578 1 82 102 LYS A CA 1
ATOM 803 C C . LYS A 1 102 ? 3.455 21.5 27.031 1 82 102 LYS A C 1
ATOM 805 O O . LYS A 1 102 ? 4.371 21.625 26.219 1 82 102 LYS A O 1
ATOM 810 N N . LYS A 1 103 ? 3.662 21.688 28.281 1 74.75 103 LYS A N 1
ATOM 811 C CA . LYS A 1 103 ? 4.965 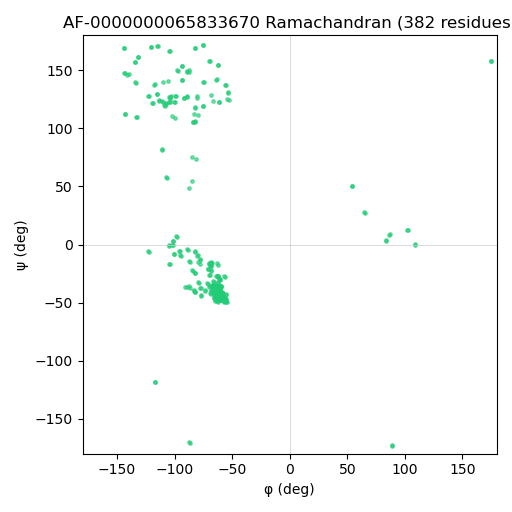21.859 28.922 1 74.75 103 LYS A CA 1
ATOM 812 C C . LYS A 1 103 ? 5.594 20.5 29.25 1 74.75 103 LYS A C 1
ATOM 814 O O . LYS A 1 103 ? 5.43 19.984 30.344 1 74.75 103 LYS A O 1
ATOM 819 N N . THR A 1 104 ? 6.09 19.859 28.203 1 74.75 104 THR A N 1
ATOM 820 C CA . THR A 1 104 ? 6.859 18.625 28.359 1 74.75 104 THR A CA 1
ATOM 821 C C . THR A 1 104 ? 8.047 18.609 27.406 1 74.75 104 THR A C 1
ATOM 823 O O . THR A 1 104 ? 8.055 19.328 26.406 1 74.75 104 THR A O 1
ATOM 826 N N . ASP A 1 105 ? 9.094 18 27.875 1 71.44 105 ASP A N 1
ATOM 827 C CA . ASP A 1 105 ? 10.289 17.891 27.031 1 71.44 105 ASP A CA 1
ATOM 828 C C . ASP A 1 105 ? 10.219 16.656 26.141 1 71.44 105 ASP A C 1
ATOM 830 O O . ASP A 1 105 ? 11.242 16.031 25.859 1 71.44 105 ASP A O 1
ATOM 834 N N . LYS A 1 106 ? 9.094 16.547 25.531 1 87.88 106 LYS A N 1
ATOM 835 C CA . LYS A 1 106 ? 8.906 15.352 24.719 1 87.88 106 LYS A CA 1
ATOM 836 C C . LYS A 1 106 ? 9.008 15.68 23.234 1 87.88 106 LYS A C 1
ATOM 838 O O . LYS A 1 106 ? 8.773 16.828 22.828 1 87.88 106 LYS A O 1
ATOM 843 N N . VAL A 1 107 ? 9.633 14.797 22.484 1 93.19 107 VAL A N 1
ATOM 844 C CA . VAL A 1 107 ? 9.648 14.859 21.031 1 93.19 107 VAL A CA 1
ATOM 845 C C . VAL A 1 107 ? 8.453 14.102 20.469 1 93.19 107 VAL A C 1
ATOM 847 O O . VAL A 1 107 ? 8.211 12.945 20.844 1 93.19 107 VAL A O 1
ATOM 850 N N . ILE A 1 108 ? 7.73 14.797 19.609 1 93.81 108 ILE A N 1
ATOM 851 C CA . ILE A 1 108 ? 6.566 14.195 18.953 1 93.81 108 ILE A CA 1
ATOM 852 C C . ILE A 1 108 ? 6.781 14.156 17.453 1 93.81 108 ILE A C 1
ATOM 854 O O . ILE A 1 108 ? 7.301 15.109 16.859 1 93.81 108 ILE A O 1
ATOM 858 N N . ILE A 1 109 ? 6.402 13.023 16.906 1 96.38 109 ILE A N 1
ATOM 859 C CA . ILE A 1 109 ? 6.516 12.852 15.461 1 96.38 109 ILE A CA 1
ATOM 860 C C . ILE A 1 109 ? 5.141 12.977 14.812 1 96.38 109 ILE A C 1
ATOM 862 O O . ILE A 1 109 ? 4.191 12.305 15.234 1 96.38 109 ILE A O 1
ATOM 866 N N . PHE A 1 110 ? 5.02 13.82 13.859 1 94.06 110 PHE A N 1
ATOM 867 C CA . PHE A 1 110 ? 3.832 13.875 13.016 1 94.06 110 PHE A CA 1
ATOM 868 C C . PHE A 1 110 ? 4.094 13.211 11.664 1 94.06 110 PHE A C 1
ATOM 870 O O . PHE A 1 110 ? 4.875 13.719 10.859 1 94.06 110 PHE A O 1
ATOM 877 N N . ASP A 1 111 ? 3.471 12.109 11.461 1 95.94 111 ASP A N 1
ATOM 878 C CA . ASP A 1 111 ? 3.533 11.383 10.203 1 95.94 111 ASP A CA 1
ATOM 879 C C . ASP A 1 111 ? 2.518 11.93 9.195 1 95.94 111 ASP A C 1
ATOM 881 O O . ASP A 1 111 ? 1.317 11.672 9.32 1 95.94 111 ASP A O 1
ATOM 885 N N . VAL A 1 112 ? 3.045 12.68 8.203 1 92.56 112 VAL A N 1
ATOM 886 C CA . VAL A 1 112 ? 2.168 13.406 7.285 1 92.56 112 VAL A CA 1
ATOM 887 C C . VAL A 1 112 ? 2.621 13.172 5.848 1 92.56 112 VAL A C 1
ATOM 889 O O . VAL A 1 112 ? 3.568 13.805 5.379 1 92.56 112 VAL A O 1
ATOM 892 N N . PRO A 1 113 ? 1.913 12.477 5.109 1 90.5 113 PRO A N 1
ATOM 893 C CA . PRO A 1 113 ? 2.295 12.203 3.721 1 90.5 113 PRO A CA 1
ATOM 894 C C . PRO A 1 113 ? 2.393 13.477 2.879 1 90.5 113 PRO A C 1
ATOM 896 O O . PRO A 1 113 ? 3.357 13.656 2.133 1 90.5 113 PRO A O 1
ATOM 899 N N . LEU A 1 114 ? 1.429 14.352 3.023 1 88.75 114 LEU A N 1
ATOM 900 C CA . LEU A 1 114 ? 1.415 15.609 2.279 1 88.75 114 LEU A CA 1
ATOM 901 C C . LEU A 1 114 ? 1.753 16.781 3.188 1 88.75 114 LEU A C 1
ATOM 903 O O . LEU A 1 114 ? 1.024 17.781 3.221 1 88.75 114 LEU A O 1
ATOM 907 N N . LEU A 1 115 ? 2.887 16.703 3.789 1 91.94 115 LEU A N 1
ATOM 908 C CA . LEU A 1 115 ? 3.299 17.641 4.828 1 91.94 115 LEU A CA 1
ATOM 909 C C . LEU A 1 115 ? 3.371 19.062 4.281 1 91.94 115 LEU A C 1
ATOM 911 O O . LEU A 1 115 ? 2.781 19.984 4.848 1 91.94 115 LEU A O 1
ATOM 915 N N . PHE A 1 116 ? 3.986 19.234 3.191 1 92.75 116 PHE A N 1
ATOM 916 C CA . PHE A 1 116 ? 4.215 20.562 2.637 1 92.75 116 PHE A CA 1
ATOM 917 C C . PHE A 1 116 ? 2.955 21.094 1.965 1 92.75 116 PHE A C 1
ATOM 919 O O . PHE A 1 116 ? 2.582 22.266 2.16 1 92.75 116 PHE A O 1
ATOM 926 N N . GLU A 1 117 ? 2.248 20.203 1.324 1 84.62 117 GLU A N 1
ATOM 927 C CA . GLU A 1 117 ? 1.028 20.578 0.615 1 84.62 117 GLU A CA 1
ATOM 928 C C . GLU A 1 117 ? -0.059 21.031 1.587 1 84.62 117 GLU A C 1
ATOM 930 O O . GLU A 1 117 ? -0.877 21.891 1.255 1 84.62 117 GLU A O 1
ATOM 935 N N . SER A 1 118 ? -0.054 20.469 2.75 1 82.12 118 SER A N 1
ATOM 936 C CA . SER A 1 118 ? -1.093 20.75 3.732 1 82.12 118 SER A CA 1
ATOM 937 C C . SER A 1 118 ? -0.731 21.984 4.57 1 82.12 118 SER A C 1
ATOM 939 O O . SER A 1 118 ? -1.579 22.516 5.281 1 82.12 118 SER A O 1
ATOM 941 N N . GLY A 1 119 ? 0.505 22.406 4.527 1 84.94 119 GLY A N 1
ATOM 942 C CA . GLY A 1 119 ? 0.953 23.547 5.309 1 84.94 119 GLY A CA 1
ATOM 943 C C . GLY A 1 119 ? 1.317 23.188 6.738 1 84.94 119 GLY A C 1
ATOM 944 O O . GLY A 1 119 ? 1.676 24.062 7.527 1 84.94 119 GLY A O 1
ATOM 945 N N . ILE A 1 120 ? 1.26 21.953 7.059 1 86.94 120 ILE A N 1
ATOM 946 C CA . ILE A 1 120 ? 1.53 21.484 8.414 1 86.94 120 ILE A CA 1
ATOM 947 C C . ILE A 1 120 ? 3.008 21.688 8.742 1 86.94 120 ILE A C 1
ATOM 949 O O . ILE A 1 120 ? 3.387 21.75 9.914 1 86.94 120 ILE A O 1
ATOM 953 N N . ASP A 1 121 ? 3.84 21.781 7.719 1 92.56 121 ASP A N 1
ATOM 954 C CA . ASP A 1 121 ? 5.273 21.969 7.906 1 92.56 121 ASP A CA 1
ATOM 955 C C . ASP A 1 121 ? 5.547 23.234 8.734 1 92.56 121 ASP A C 1
ATOM 957 O O . ASP A 1 121 ? 6.512 23.281 9.5 1 92.56 121 ASP A O 1
ATOM 961 N N . LYS A 1 122 ? 4.672 24.203 8.703 1 89.31 122 LYS A N 1
ATOM 962 C CA . LYS A 1 122 ? 4.84 25.484 9.398 1 89.31 122 LYS A CA 1
ATOM 963 C C . LYS A 1 122 ? 4.738 25.297 10.906 1 89.31 122 LYS A C 1
ATOM 965 O O . LYS A 1 122 ? 5.176 26.156 11.672 1 89.31 122 LYS A O 1
ATOM 970 N N . PHE A 1 123 ? 4.207 24.188 11.352 1 87.69 123 PHE A N 1
ATOM 971 C CA . PHE A 1 123 ? 4.008 23.969 12.781 1 87.69 123 PHE A CA 1
ATOM 972 C C . PHE A 1 123 ? 5.047 22.984 13.328 1 87.69 123 PHE A C 1
ATOM 974 O O . PHE A 1 123 ? 5.027 22.656 14.516 1 87.69 123 PHE A O 1
ATOM 981 N N . CYS A 1 124 ? 5.871 22.531 12.484 1 92.25 124 CYS A N 1
ATOM 982 C CA . CYS A 1 124 ? 6.918 21.609 12.891 1 92.25 124 CYS A CA 1
ATOM 983 C C . CYS A 1 124 ? 8.211 22.344 13.219 1 92.25 124 CYS A C 1
ATOM 985 O O . CYS A 1 124 ? 8.531 23.359 12.586 1 92.25 124 CYS A O 1
ATOM 987 N N . ASP A 1 125 ? 8.891 21.875 14.234 1 93.31 125 ASP A N 1
ATOM 988 C CA . ASP A 1 125 ? 10.188 22.438 14.594 1 93.31 125 ASP A CA 1
ATOM 989 C C . ASP A 1 125 ? 11.289 21.906 13.688 1 93.31 125 ASP A C 1
ATOM 991 O O . ASP A 1 125 ? 12.305 22.578 13.461 1 93.31 125 ASP A O 1
ATOM 995 N N . LYS A 1 126 ? 11.148 20.734 13.266 1 96.62 126 LYS A N 1
ATOM 996 C CA . LYS A 1 126 ? 12.086 20.047 12.383 1 96.62 126 LYS A CA 1
ATOM 997 C C . LYS A 1 126 ? 11.344 19.141 11.398 1 96.62 126 LYS A C 1
ATOM 999 O O . LYS A 1 126 ? 10.297 18.594 11.719 1 96.62 126 LYS A O 1
ATOM 1004 N N . ILE A 1 127 ? 11.93 19 10.18 1 98.06 127 ILE A N 1
ATOM 1005 C CA . ILE A 1 127 ? 11.297 18.172 9.156 1 98.06 127 ILE A CA 1
ATOM 1006 C C . ILE A 1 127 ? 12.242 17.031 8.766 1 98.06 127 ILE A C 1
ATOM 1008 O O . ILE A 1 127 ? 13.383 17.281 8.367 1 98.06 127 ILE A O 1
ATOM 1012 N N . LEU A 1 128 ? 11.781 15.844 8.922 1 98.62 128 LEU A N 1
ATOM 1013 C CA . LEU A 1 128 ? 12.453 14.625 8.492 1 98.62 128 LEU A CA 1
ATOM 1014 C C . LEU A 1 128 ? 11.805 14.062 7.227 1 98.62 128 LEU A C 1
ATOM 1016 O O . LEU A 1 128 ? 10.617 13.734 7.23 1 98.62 128 LEU A O 1
ATOM 1020 N N . VAL A 1 129 ? 12.625 13.914 6.176 1 98.62 129 VAL A N 1
ATOM 1021 C CA . VAL A 1 129 ? 12.109 13.406 4.91 1 98.62 129 VAL A CA 1
ATOM 1022 C C . VAL A 1 129 ? 12.75 12.055 4.59 1 98.62 129 VAL A C 1
ATOM 1024 O O . VAL A 1 129 ? 13.969 11.906 4.695 1 98.62 129 VAL A O 1
ATOM 1027 N N . VAL A 1 130 ? 11.93 11.094 4.289 1 98.62 130 VAL A N 1
ATOM 1028 C CA . VAL A 1 130 ? 12.414 9.812 3.793 1 98.62 130 VAL A CA 1
ATOM 1029 C C . VAL A 1 130 ? 12.289 9.766 2.271 1 98.62 130 VAL A C 1
ATOM 1031 O O . VAL A 1 130 ? 11.227 10.047 1.72 1 98.62 130 VAL A O 1
ATOM 1034 N N . ILE A 1 131 ? 13.414 9.422 1.611 1 98.12 131 ILE A N 1
ATOM 1035 C CA . ILE A 1 131 ? 13.375 9.375 0.154 1 98.12 131 ILE A CA 1
ATOM 1036 C C . ILE A 1 131 ? 14 8.07 -0.333 1 98.12 131 ILE A C 1
ATOM 1038 O O . ILE A 1 131 ? 14.688 7.383 0.428 1 98.12 131 ILE A O 1
ATOM 1042 N N . SER A 1 132 ? 13.688 7.75 -1.522 1 96.62 132 SER A N 1
ATOM 1043 C CA . SER A 1 132 ? 14.352 6.684 -2.268 1 96.62 132 SER A CA 1
ATOM 1044 C C . SER A 1 132 ? 14.695 7.129 -3.684 1 96.62 132 SER A C 1
ATOM 1046 O O . SER A 1 132 ? 14.07 8.047 -4.223 1 96.62 132 SER A O 1
ATOM 1048 N N . ASP A 1 133 ? 15.703 6.414 -4.227 1 94.44 133 ASP A N 1
ATOM 1049 C CA . ASP A 1 133 ? 16.031 6.699 -5.621 1 94.44 133 ASP A CA 1
ATOM 1050 C C . ASP A 1 133 ? 14.859 6.383 -6.539 1 94.44 133 ASP A C 1
ATOM 1052 O O . ASP A 1 133 ? 14.047 5.508 -6.238 1 94.44 133 ASP A O 1
ATOM 1056 N N . TYR A 1 134 ? 14.891 7.078 -7.629 1 93.56 134 TYR A N 1
ATOM 1057 C CA . TYR A 1 134 ? 13.781 6.996 -8.562 1 93.56 134 TYR A CA 1
ATOM 1058 C C . TYR A 1 134 ? 13.508 5.551 -8.969 1 93.56 134 TYR A C 1
ATOM 1060 O O . TYR A 1 134 ? 12.375 5.078 -8.867 1 93.56 134 TYR A O 1
ATOM 1068 N N . GLU A 1 135 ? 14.516 4.844 -9.359 1 90.19 135 GLU A N 1
ATOM 1069 C CA . GLU A 1 135 ? 14.328 3.477 -9.836 1 90.19 135 GLU A CA 1
ATOM 1070 C C . GLU A 1 135 ? 13.875 2.555 -8.711 1 90.19 135 GLU A C 1
ATOM 1072 O O . GLU A 1 135 ? 13.07 1.647 -8.93 1 90.19 135 GLU A O 1
ATOM 1077 N N . VAL A 1 136 ? 14.352 2.789 -7.535 1 91.44 136 VAL A N 1
ATOM 1078 C CA . VAL A 1 136 ? 13.961 2 -6.375 1 91.44 136 VAL A CA 1
ATOM 1079 C C . VAL A 1 136 ? 12.484 2.23 -6.066 1 91.44 136 VAL A C 1
ATOM 1081 O O . VAL A 1 136 ? 11.727 1.277 -5.863 1 91.44 136 VAL A O 1
ATOM 1084 N N . GLN A 1 137 ? 12.141 3.484 -6.086 1 94.31 137 GLN A N 1
ATOM 1085 C CA . GLN A 1 137 ? 10.758 3.875 -5.844 1 94.31 137 GLN A CA 1
ATOM 1086 C C . GLN A 1 137 ? 9.82 3.246 -6.875 1 94.31 137 GLN A C 1
ATOM 1088 O O . GLN A 1 137 ? 8.789 2.676 -6.516 1 94.31 137 GLN A O 1
ATOM 1093 N N . LEU A 1 138 ? 10.227 3.373 -8.039 1 92.81 138 LEU A N 1
ATOM 1094 C CA . LEU A 1 138 ? 9.461 2.822 -9.148 1 92.81 138 LEU A CA 1
ATOM 1095 C C . LEU A 1 138 ? 9.242 1.323 -8.969 1 92.81 138 LEU A C 1
ATOM 1097 O O . LEU A 1 138 ? 8.109 0.84 -9.07 1 92.81 138 LEU A O 1
ATOM 1101 N N . ASN A 1 139 ? 10.273 0.63 -8.68 1 89.81 139 ASN A N 1
ATOM 1102 C CA . ASN A 1 139 ? 10.203 -0.819 -8.531 1 89.81 139 ASN A CA 1
ATOM 1103 C C . ASN A 1 139 ? 9.297 -1.219 -7.367 1 89.81 139 ASN A C 1
ATOM 1105 O O . ASN A 1 139 ? 8.539 -2.18 -7.473 1 89.81 139 ASN A O 1
ATOM 1109 N N . ARG A 1 140 ? 9.352 -0.498 -6.32 1 92.44 140 ARG A N 1
ATOM 1110 C CA . ARG A 1 140 ? 8.516 -0.785 -5.164 1 92.44 140 ARG A CA 1
ATOM 1111 C C . ARG A 1 140 ? 7.035 -0.614 -5.504 1 92.44 140 ARG A C 1
ATOM 1113 O O . ARG A 1 140 ? 6.203 -1.426 -5.098 1 92.44 140 ARG A O 1
ATOM 1120 N N . ILE A 1 141 ? 6.703 0.411 -6.23 1 94.44 141 ILE A N 1
ATOM 1121 C CA . ILE A 1 141 ? 5.32 0.673 -6.621 1 94.44 141 ILE A CA 1
ATOM 1122 C C . ILE A 1 141 ? 4.82 -0.448 -7.527 1 94.44 141 ILE A C 1
ATOM 1124 O O . ILE A 1 141 ? 3.719 -0.971 -7.328 1 94.44 141 ILE A O 1
ATOM 1128 N N . ILE A 1 142 ? 5.641 -0.837 -8.453 1 90.19 142 ILE A N 1
ATOM 1129 C CA . ILE A 1 142 ? 5.277 -1.879 -9.406 1 90.19 142 ILE A CA 1
ATOM 1130 C C . ILE A 1 142 ? 5.043 -3.195 -8.672 1 90.19 142 ILE A C 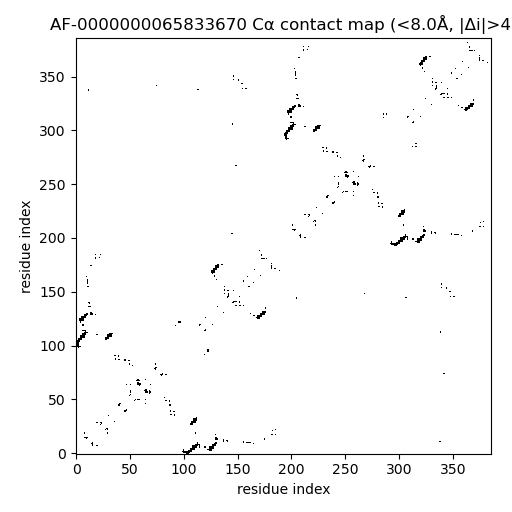1
ATOM 1132 O O . ILE A 1 142 ? 4.059 -3.893 -8.938 1 90.19 142 ILE A O 1
ATOM 1136 N N . GLU A 1 143 ? 5.941 -3.498 -7.777 1 88.06 143 GLU A N 1
ATOM 1137 C CA . GLU A 1 143 ? 5.84 -4.746 -7.031 1 88.06 143 GLU A CA 1
ATOM 1138 C C . GLU A 1 143 ? 4.629 -4.742 -6.105 1 88.06 143 GLU A C 1
ATOM 1140 O O . GLU A 1 143 ? 3.928 -5.75 -5.984 1 88.06 143 GLU A O 1
ATOM 1145 N N . ARG A 1 144 ? 4.371 -3.666 -5.566 1 90.38 144 ARG A N 1
ATOM 1146 C CA . ARG A 1 144 ? 3.295 -3.551 -4.59 1 90.38 144 ARG A CA 1
ATOM 1147 C C . ARG A 1 144 ? 1.933 -3.518 -5.277 1 90.38 144 ARG A C 1
ATOM 1149 O O . ARG A 1 144 ? 0.984 -4.16 -4.816 1 90.38 144 ARG A O 1
ATOM 1156 N N . ASP A 1 145 ? 1.844 -2.758 -6.344 1 92.38 145 ASP A N 1
ATOM 1157 C CA . ASP A 1 145 ? 0.541 -2.475 -6.938 1 92.38 145 ASP A CA 1
ATOM 1158 C C . ASP A 1 145 ? 0.293 -3.35 -8.164 1 92.38 145 ASP A C 1
ATOM 1160 O O . ASP A 1 145 ? -0.819 -3.385 -8.695 1 92.38 145 ASP A O 1
ATOM 1164 N N . LYS A 1 146 ? 1.312 -4.043 -8.555 1 88.88 146 LYS A N 1
ATOM 1165 C CA . LYS A 1 146 ? 1.226 -4.918 -9.719 1 88.88 146 LYS A CA 1
ATOM 1166 C C . LYS A 1 146 ? 0.734 -4.148 -10.945 1 88.88 146 LYS A C 1
ATOM 1168 O O . LYS A 1 146 ? -0.192 -4.59 -11.633 1 88.88 146 LYS A O 1
ATOM 1173 N N . ILE A 1 147 ? 1.364 -3.029 -11.203 1 90.25 147 ILE A N 1
ATOM 1174 C CA . ILE A 1 147 ? 1.062 -2.182 -12.352 1 90.25 147 ILE A CA 1
ATOM 1175 C C . ILE A 1 147 ? 2.305 -2.031 -13.227 1 90.25 147 ILE A C 1
ATOM 1177 O O . ILE A 1 147 ? 3.402 -2.434 -12.828 1 90.25 147 ILE A O 1
ATOM 1181 N N . ASN A 1 148 ? 2.104 -1.436 -14.461 1 87.5 148 ASN A N 1
ATOM 1182 C CA . ASN A 1 148 ? 3.242 -1.29 -15.359 1 87.5 148 ASN A CA 1
ATOM 1183 C C . ASN A 1 148 ? 4.074 -0.057 -15.016 1 87.5 148 ASN A C 1
ATOM 1185 O O . ASN A 1 148 ? 3.674 0.754 -14.18 1 87.5 148 ASN A O 1
ATOM 1189 N N . ARG A 1 149 ? 5.195 0.034 -15.609 1 89.06 149 ARG A N 1
ATOM 1190 C CA . ARG A 1 149 ? 6.156 1.101 -15.344 1 89.06 149 ARG A CA 1
ATOM 1191 C C . ARG A 1 149 ? 5.555 2.467 -15.648 1 89.06 149 ARG A C 1
ATOM 1193 O O . ARG A 1 149 ? 5.754 3.422 -14.898 1 89.06 149 ARG A O 1
ATOM 1200 N N . GLU A 1 150 ? 4.867 2.539 -16.688 1 91.81 150 GLU A N 1
ATOM 1201 C CA . GLU A 1 150 ? 4.293 3.811 -17.109 1 91.81 150 GLU A CA 1
ATOM 1202 C C . GLU A 1 150 ? 3.354 4.383 -16.062 1 91.81 150 GLU A C 1
ATOM 1204 O O . GLU A 1 150 ? 3.445 5.562 -15.711 1 91.81 150 GLU A O 1
ATOM 1209 N N . LEU A 1 151 ? 2.533 3.578 -15.594 1 92.69 151 LEU A N 1
ATOM 1210 C CA . LEU A 1 151 ? 1.598 4.016 -14.562 1 92.69 151 LEU A CA 1
ATOM 1211 C C . LEU A 1 151 ? 2.336 4.379 -13.273 1 92.69 151 LEU A C 1
ATOM 1213 O O . LEU A 1 151 ? 2.025 5.391 -12.641 1 92.69 151 LEU A O 1
ATOM 1217 N N . ALA A 1 152 ? 3.289 3.561 -12.961 1 94.19 152 ALA A N 1
ATOM 1218 C CA . ALA A 1 152 ? 4.094 3.844 -11.773 1 94.19 152 ALA A CA 1
ATOM 1219 C C . ALA A 1 152 ? 4.785 5.199 -11.891 1 94.19 152 ALA A C 1
ATOM 1221 O O . ALA A 1 152 ? 4.844 5.961 -10.922 1 94.19 152 ALA A O 1
ATOM 1222 N N . GLU A 1 153 ? 5.266 5.496 -13.023 1 95.31 153 GLU A N 1
ATOM 1223 C CA . GLU A 1 153 ? 5.918 6.773 -13.266 1 95.31 153 GLU A CA 1
ATOM 1224 C C . GLU A 1 153 ? 4.941 7.938 -13.102 1 95.31 153 GLU A C 1
ATOM 1226 O O . GLU A 1 153 ? 5.293 8.977 -12.539 1 95.31 153 GLU A O 1
ATOM 1231 N N . LYS A 1 154 ? 3.779 7.742 -13.547 1 95.25 154 LYS A N 1
ATOM 1232 C CA . LYS A 1 154 ? 2.756 8.773 -13.422 1 95.25 154 LYS A CA 1
ATOM 1233 C C . LYS A 1 154 ? 2.412 9.031 -11.961 1 95.25 154 LYS A C 1
ATOM 1235 O O . LYS A 1 154 ? 2.17 10.18 -11.57 1 95.25 154 LYS A O 1
ATOM 1240 N N . ILE A 1 155 ? 2.412 8.016 -11.195 1 95.12 155 ILE A N 1
ATOM 1241 C CA . ILE A 1 155 ? 2.125 8.133 -9.773 1 95.12 155 ILE A CA 1
ATOM 1242 C C . ILE A 1 155 ? 3.201 8.977 -9.094 1 95.12 155 ILE A C 1
ATOM 1244 O O . ILE A 1 155 ? 2.891 9.93 -8.375 1 95.12 155 ILE A O 1
ATOM 1248 N N . ILE A 1 156 ? 4.422 8.656 -9.414 1 95.56 156 ILE A N 1
ATOM 1249 C CA . ILE A 1 156 ? 5.535 9.391 -8.812 1 95.56 156 ILE A CA 1
ATOM 1250 C C . ILE A 1 156 ? 5.477 10.852 -9.242 1 95.56 156 ILE A C 1
ATOM 1252 O O . ILE A 1 156 ? 5.637 11.758 -8.422 1 95.56 156 ILE A O 1
ATOM 1256 N N . LYS A 1 157 ? 5.172 11.07 -10.461 1 95.25 157 LYS A N 1
ATOM 1257 C CA . LYS A 1 157 ? 5.184 12.422 -11.031 1 95.25 157 LYS A CA 1
ATOM 1258 C C . LYS A 1 157 ? 4.027 13.25 -10.484 1 95.25 157 LYS A C 1
ATOM 1260 O O . LYS A 1 157 ? 4.055 14.484 -10.555 1 95.25 157 LYS A O 1
ATOM 1265 N N . SER A 1 158 ? 3.027 12.617 -10 1 92.62 158 SER A N 1
ATOM 1266 C CA . SER A 1 158 ? 1.857 13.32 -9.484 1 92.62 158 SER A CA 1
ATOM 1267 C C . SER A 1 158 ? 2.123 13.898 -8.102 1 92.62 158 SER A C 1
ATOM 1269 O O . SER A 1 158 ? 1.347 14.719 -7.605 1 92.62 158 SER A O 1
ATOM 1271 N N . GLN A 1 159 ? 3.16 13.508 -7.496 1 93 159 GLN A N 1
ATOM 1272 C CA . GLN A 1 159 ? 3.521 13.992 -6.168 1 93 159 GLN A CA 1
ATOM 1273 C C . GLN A 1 159 ? 4.676 14.992 -6.246 1 93 159 GLN A C 1
ATOM 1275 O O . GLN A 1 159 ? 5.32 15.125 -7.285 1 93 159 GLN A O 1
ATOM 1280 N N . LEU A 1 160 ? 4.898 15.719 -5.09 1 93.88 160 LEU A N 1
ATOM 1281 C CA . LEU A 1 160 ? 6.074 16.578 -4.98 1 93.88 160 LEU A CA 1
ATOM 1282 C C . LEU A 1 160 ? 7.352 15.781 -5.227 1 93.88 160 LEU A C 1
ATOM 1284 O O . LEU A 1 160 ? 7.504 14.664 -4.727 1 93.88 160 LEU A O 1
ATOM 1288 N N . SER A 1 161 ? 8.305 16.359 -5.992 1 95.56 161 SER A N 1
ATOM 1289 C CA . SER A 1 161 ? 9.547 15.664 -6.312 1 95.56 161 SER A CA 1
ATOM 1290 C C . SER A 1 161 ? 10.438 15.516 -5.082 1 95.56 161 SER A C 1
ATOM 1292 O O . SER A 1 161 ? 10.305 16.281 -4.125 1 95.56 161 SER A O 1
ATOM 1294 N N . ASN A 1 162 ? 11.305 14.539 -5.191 1 95.56 162 ASN A N 1
ATOM 1295 C CA . ASN A 1 162 ? 12.289 14.398 -4.117 1 95.56 162 ASN A CA 1
ATOM 1296 C C . ASN A 1 162 ? 13.164 15.641 -3.99 1 95.56 162 ASN A C 1
ATOM 1298 O O . ASN A 1 162 ? 13.523 16.047 -2.881 1 95.56 162 ASN A O 1
ATOM 1302 N N . GLU A 1 163 ? 13.492 16.203 -5.109 1 96.75 163 GLU A N 1
ATOM 1303 C CA . GLU A 1 163 ? 14.289 17.422 -5.094 1 96.75 163 GLU A CA 1
ATOM 1304 C C . GLU A 1 163 ? 13.602 18.516 -4.285 1 96.75 163 GLU A C 1
ATOM 1306 O O . GLU A 1 163 ? 14.234 19.156 -3.441 1 96.75 163 GLU A O 1
ATOM 1311 N N . GLU A 1 164 ? 12.383 18.766 -4.5 1 96.75 164 GLU A N 1
ATOM 1312 C CA . GLU A 1 164 ? 11.617 19.781 -3.775 1 96.75 164 GLU A CA 1
ATOM 1313 C C . GLU A 1 164 ? 11.508 19.438 -2.295 1 96.75 164 GLU A C 1
ATOM 1315 O O . GLU A 1 164 ? 11.625 20.312 -1.436 1 96.75 164 GLU A O 1
ATOM 1320 N N . ARG A 1 165 ? 11.328 18.188 -1.973 1 96.81 165 ARG A N 1
ATOM 1321 C CA . ARG A 1 165 ? 11.234 17.766 -0.581 1 96.81 165 ARG A CA 1
ATOM 1322 C C . ARG A 1 165 ? 12.547 18 0.158 1 96.81 165 ARG A C 1
ATOM 1324 O O . ARG A 1 165 ? 12.547 18.469 1.3 1 96.81 165 ARG A O 1
ATOM 1331 N N . ILE A 1 166 ? 13.578 17.656 -0.547 1 97.69 166 ILE A N 1
ATOM 1332 C CA . ILE A 1 166 ? 14.906 17.781 0.042 1 97.69 166 ILE A CA 1
ATOM 1333 C C . ILE A 1 166 ? 15.18 19.25 0.368 1 97.69 166 ILE A C 1
ATOM 1335 O O . ILE A 1 166 ? 15.711 19.578 1.433 1 97.69 166 ILE A O 1
ATOM 1339 N N . LYS A 1 167 ? 14.734 20.141 -0.481 1 97.75 167 LYS A N 1
ATOM 1340 C CA . LYS A 1 167 ? 14.945 21.578 -0.294 1 97.75 167 LYS A CA 1
ATOM 1341 C C . LYS A 1 167 ? 14.266 22.062 0.984 1 97.75 167 LYS A C 1
ATOM 1343 O O . LYS A 1 167 ? 14.742 23.016 1.62 1 97.75 167 LYS A O 1
ATOM 1348 N N . LYS A 1 168 ? 13.25 21.438 1.38 1 97.44 168 LYS A N 1
ATOM 1349 C CA . LYS A 1 168 ? 12.445 21.906 2.508 1 97.44 168 LYS A CA 1
ATOM 1350 C C . LYS A 1 168 ? 12.75 21.094 3.768 1 97.44 168 LYS A C 1
ATOM 1352 O O . LYS A 1 168 ? 12.18 21.359 4.828 1 97.44 168 LYS A O 1
ATOM 1357 N N . ALA A 1 169 ? 13.617 20.172 3.646 1 98.12 169 ALA A N 1
ATOM 1358 C CA . ALA A 1 169 ? 13.898 19.234 4.738 1 98.12 169 ALA A CA 1
ATOM 1359 C C . ALA A 1 169 ? 15 19.781 5.648 1 98.12 169 ALA A C 1
ATOM 1361 O O . ALA A 1 169 ? 15.883 20.516 5.199 1 98.12 169 ALA A O 1
ATOM 1362 N N . ASP A 1 170 ? 14.93 19.438 6.898 1 98.25 170 ASP A N 1
ATOM 1363 C CA . ASP A 1 170 ? 16.062 19.641 7.805 1 98.25 170 ASP A CA 1
ATOM 1364 C C . ASP A 1 170 ? 16.969 18.406 7.828 1 98.25 170 ASP A C 1
ATOM 1366 O O . ASP A 1 170 ? 18.172 18.531 8.008 1 98.25 170 ASP A O 1
ATOM 1370 N N . VAL A 1 171 ? 16.406 17.234 7.754 1 98.31 171 VAL A N 1
ATOM 1371 C CA . VAL A 1 171 ? 17.109 15.961 7.703 1 98.31 171 VAL A CA 1
ATOM 1372 C C . VAL A 1 171 ? 16.516 15.078 6.605 1 98.31 171 VAL A C 1
ATOM 1374 O O . VAL A 1 171 ? 15.289 15.031 6.438 1 98.31 171 VAL A O 1
ATOM 1377 N N . VAL A 1 172 ? 17.375 14.391 5.871 1 98.56 172 VAL A N 1
ATOM 1378 C CA . VAL A 1 172 ? 16.953 13.469 4.824 1 98.56 172 VAL A CA 1
ATOM 1379 C C . VAL A 1 172 ? 17.516 12.07 5.102 1 98.56 172 VAL A C 1
ATOM 1381 O O . VAL A 1 172 ? 18.703 11.914 5.379 1 98.56 172 VAL A O 1
ATOM 1384 N N . ILE A 1 173 ? 16.656 11.125 5.098 1 98.5 173 ILE A N 1
ATOM 1385 C CA . ILE A 1 173 ? 17.062 9.727 5.195 1 98.5 173 ILE A CA 1
ATOM 1386 C C . ILE A 1 173 ? 16.812 9.023 3.867 1 98.5 173 ILE A C 1
ATOM 1388 O O . ILE A 1 173 ? 15.672 8.945 3.408 1 98.5 173 ILE A O 1
ATOM 1392 N N . GLU A 1 174 ? 17.828 8.438 3.271 1 97.81 174 GLU A N 1
ATOM 1393 C CA . GLU A 1 174 ? 17.703 7.691 2.023 1 97.81 174 GLU A CA 1
ATOM 1394 C C . GLU A 1 174 ? 17.438 6.211 2.289 1 97.81 174 GLU A C 1
ATOM 1396 O O . GLU A 1 174 ? 18.188 5.566 3.023 1 97.81 174 GLU A O 1
ATOM 1401 N N . ASN A 1 175 ? 16.375 5.715 1.692 1 97.62 175 ASN A N 1
ATOM 1402 C CA . ASN A 1 175 ? 15.984 4.316 1.825 1 97.62 175 ASN A CA 1
ATOM 1403 C C . ASN A 1 175 ? 16.172 3.555 0.516 1 97.62 175 ASN A C 1
ATOM 1405 O O . ASN A 1 175 ? 15.203 3.275 -0.191 1 97.62 175 ASN A O 1
ATOM 1409 N N . ASN A 1 176 ? 17.438 3.092 0.195 1 93.69 176 ASN A N 1
ATOM 1410 C CA . ASN A 1 176 ? 17.719 2.486 -1.103 1 93.69 176 ASN A CA 1
ATOM 1411 C C . ASN A 1 176 ? 18.281 1.071 -0.953 1 93.69 176 ASN A C 1
ATOM 1413 O O . ASN A 1 176 ? 18.516 0.387 -1.948 1 93.69 176 ASN A O 1
ATOM 1417 N N . SER A 1 177 ? 18.516 0.676 0.223 1 87.88 177 SER A N 1
ATOM 1418 C CA . SER A 1 177 ? 19.156 -0.615 0.426 1 87.88 177 SER A CA 1
ATOM 1419 C C . SER A 1 177 ? 18.25 -1.574 1.191 1 87.88 177 SER A C 1
ATOM 1421 O O . SER A 1 177 ? 17.234 -2.029 0.666 1 87.88 177 SER A O 1
ATOM 1423 N N . ASN A 1 178 ? 18.719 -1.997 2.387 1 89.25 178 ASN A N 1
ATOM 1424 C CA . ASN A 1 178 ? 17.906 -2.928 3.172 1 89.25 178 ASN A CA 1
ATOM 1425 C C . ASN A 1 178 ? 17.438 -2.293 4.473 1 89.25 178 ASN A C 1
ATOM 1427 O O . ASN A 1 178 ? 17.812 -1.167 4.797 1 89.25 178 ASN A O 1
ATOM 1431 N N . LEU A 1 179 ? 16.547 -2.984 5.156 1 93.44 179 LEU A N 1
ATOM 1432 C CA . LEU A 1 179 ? 15.906 -2.475 6.363 1 93.44 179 LEU A CA 1
ATOM 1433 C C . LEU A 1 179 ? 16.938 -2.166 7.441 1 93.44 179 LEU A C 1
ATOM 1435 O O . LEU A 1 179 ? 16.812 -1.175 8.164 1 93.44 179 LEU A O 1
ATOM 1439 N N . GLU A 1 180 ? 17.875 -3.053 7.523 1 95 180 GLU A N 1
ATOM 1440 C CA . GLU A 1 180 ? 18.906 -2.848 8.531 1 95 180 GLU A CA 1
ATOM 1441 C C . GLU A 1 180 ? 19.625 -1.508 8.328 1 95 180 GLU A C 1
ATOM 1443 O O . GLU A 1 180 ? 19.828 -0.759 9.289 1 95 180 GLU A O 1
ATOM 1448 N N . ASP A 1 181 ? 19.953 -1.246 7.109 1 96.25 181 ASP A N 1
ATOM 1449 C CA . ASP A 1 181 ? 20.609 0.018 6.766 1 96.25 181 ASP A CA 1
ATOM 1450 C C . ASP A 1 181 ? 19.688 1.201 7.062 1 96.25 181 ASP A C 1
ATOM 1452 O O . ASP A 1 181 ? 20.125 2.223 7.594 1 96.25 181 ASP A O 1
ATOM 1456 N N . LEU A 1 182 ? 18.453 1.101 6.754 1 97.5 182 LEU A N 1
ATOM 1457 C CA . LEU A 1 182 ? 17.469 2.15 7.016 1 97.5 182 LEU A CA 1
ATOM 1458 C C . LEU A 1 182 ? 17.391 2.453 8.508 1 97.5 182 LEU A C 1
ATOM 1460 O O . LEU A 1 182 ? 17.438 3.615 8.914 1 97.5 182 LEU A O 1
ATOM 1464 N N . PHE A 1 183 ? 17.328 1.421 9.297 1 97.88 183 PHE A N 1
ATOM 1465 C CA . PHE A 1 183 ? 17.172 1.595 10.734 1 97.88 183 PHE A CA 1
ATOM 1466 C C . PHE A 1 183 ? 18.406 2.242 11.336 1 97.88 183 PHE A C 1
ATOM 1468 O O . PHE A 1 183 ? 18.312 3.051 12.266 1 97.88 183 PHE A O 1
ATOM 1475 N N . LYS A 1 184 ? 19.547 1.891 10.766 1 97.94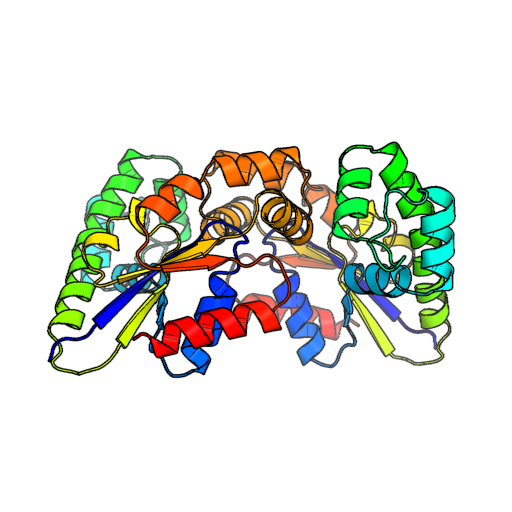 184 LYS A N 1
ATOM 1476 C CA . LYS A 1 184 ? 20.781 2.537 11.227 1 97.94 184 LYS A CA 1
ATOM 1477 C C . LYS A 1 184 ? 20.734 4.043 10.984 1 97.94 184 LYS A C 1
ATOM 1479 O O . LYS A 1 184 ? 21.141 4.828 11.836 1 97.94 184 LYS A O 1
ATOM 1484 N N . LYS A 1 185 ? 20.266 4.453 9.891 1 98.06 185 LYS A N 1
ATOM 1485 C CA . LYS A 1 185 ? 20.141 5.871 9.57 1 98.06 185 LYS A CA 1
ATOM 1486 C C . LYS A 1 185 ? 19.141 6.555 10.492 1 98.06 185 LYS A C 1
ATOM 1488 O O . LYS A 1 185 ? 19.344 7.695 10.906 1 98.06 185 LYS A O 1
ATOM 1493 N N . VAL A 1 186 ? 18.062 5.852 10.766 1 98.19 186 VAL A N 1
ATOM 1494 C CA . VAL A 1 186 ? 17.047 6.402 11.68 1 98.19 186 VAL A CA 1
ATOM 1495 C C . VAL A 1 186 ? 17.656 6.551 13.07 1 98.19 186 VAL A C 1
ATOM 1497 O O . VAL A 1 186 ? 17.406 7.543 13.758 1 98.19 186 VAL A O 1
ATOM 1500 N N . GLU A 1 187 ? 18.453 5.582 13.484 1 97.94 187 GLU A N 1
ATOM 1501 C CA . GLU A 1 187 ? 19.125 5.66 14.789 1 97.94 187 GLU A CA 1
ATOM 1502 C C . GLU A 1 187 ? 20.031 6.879 14.867 1 97.94 187 GLU A C 1
ATOM 1504 O O . GLU A 1 187 ? 20.078 7.562 15.891 1 97.94 187 GLU A O 1
ATOM 1509 N N . ARG A 1 188 ? 20.781 7.086 13.82 1 97.38 188 ARG A N 1
ATOM 1510 C CA . ARG A 1 188 ? 21.656 8.25 13.789 1 97.38 188 ARG A CA 1
ATOM 1511 C C . ARG A 1 188 ? 20.859 9.539 13.922 1 97.38 188 ARG A C 1
ATOM 1513 O O . ARG A 1 188 ? 21.266 10.461 14.633 1 97.38 188 ARG A O 1
ATOM 1520 N N . PHE A 1 189 ? 19.766 9.586 13.266 1 97.81 189 PHE A N 1
ATOM 1521 C CA . PHE A 1 189 ? 18.859 10.727 13.383 1 97.81 189 PHE A CA 1
ATOM 1522 C C . PHE A 1 189 ? 18.391 10.898 14.812 1 97.81 189 PHE A C 1
ATOM 1524 O O . PHE A 1 189 ? 18.375 12.016 15.344 1 97.81 189 PHE A O 1
ATOM 1531 N N . CYS A 1 190 ? 17.984 9.836 15.492 1 96.19 190 CYS A N 1
ATOM 1532 C CA . CYS A 1 190 ? 17.469 9.883 16.859 1 96.19 190 CYS A CA 1
ATOM 1533 C C . CYS A 1 190 ? 18.531 10.43 17.812 1 96.19 190 CYS A C 1
ATOM 1535 O O . CYS A 1 190 ? 18.203 11.094 18.797 1 96.19 190 CYS A O 1
ATOM 1537 N N . GLU A 1 191 ? 19.75 10.188 17.484 1 94.81 191 GLU A N 1
ATOM 1538 C CA . GLU A 1 191 ? 20.859 10.664 18.312 1 94.81 191 GLU A CA 1
ATOM 1539 C C . GLU A 1 191 ? 20.984 12.18 18.234 1 94.81 191 GLU A C 1
ATOM 1541 O O . GLU A 1 191 ? 21.609 12.805 19.109 1 94.81 191 GLU A O 1
ATOM 1546 N N . THR A 1 192 ? 20.391 12.734 17.25 1 92.06 192 THR A N 1
ATOM 1547 C CA . THR A 1 192 ? 20.562 14.164 17.031 1 92.06 192 THR A CA 1
ATOM 1548 C C . THR A 1 192 ? 19.422 14.953 17.672 1 92.06 192 THR A C 1
ATOM 1550 O O . THR A 1 192 ? 19.438 16.188 17.688 1 92.06 192 THR A O 1
ATOM 1553 N N . ILE A 1 193 ? 18.469 14.281 18.188 1 88.88 193 ILE A N 1
ATOM 1554 C CA . ILE A 1 193 ? 17.328 15.008 18.734 1 88.88 193 ILE A CA 1
ATOM 1555 C C . ILE A 1 193 ? 17.156 14.656 20.203 1 88.88 193 ILE A C 1
ATOM 1557 O O . ILE A 1 193 ? 17.609 13.602 20.656 1 88.88 193 ILE A O 1
ATOM 1561 N N . MET B 1 1 ? -5.184 -38.812 1.175 1 58.38 1 MET B N 1
ATOM 1562 C CA . MET B 1 1 ? -5.953 -37.688 0.706 1 58.38 1 MET B CA 1
ATOM 1563 C C . MET B 1 1 ? -5.031 -36.531 0.337 1 58.38 1 MET B C 1
ATOM 1565 O O . MET B 1 1 ? -3.916 -36.406 0.852 1 58.38 1 MET B O 1
ATOM 1569 N N . SER B 1 2 ? -5.137 -35.844 -0.879 1 77.81 2 SER B N 1
ATOM 1570 C CA . SER B 1 2 ? -4.145 -34.906 -1.382 1 77.81 2 SER B CA 1
ATOM 1571 C C . SER B 1 2 ? -4.402 -33.5 -0.86 1 77.81 2 SER B C 1
ATOM 1573 O O . SER B 1 2 ? -5.484 -33.219 -0.34 1 77.81 2 SER B O 1
ATOM 1575 N N . ILE B 1 3 ? -3.402 -32.719 -0.698 1 86.69 3 ILE B N 1
ATOM 1576 C CA . ILE B 1 3 ? -3.467 -31.328 -0.231 1 86.69 3 ILE B CA 1
ATOM 1577 C C . ILE B 1 3 ? -4.426 -30.531 -1.11 1 86.69 3 ILE B C 1
ATOM 1579 O O . ILE B 1 3 ? -4.43 -30.672 -2.334 1 86.69 3 ILE B O 1
ATOM 1583 N N . MET B 1 4 ? -5.41 -29.891 -0.446 1 91.88 4 MET B N 1
ATOM 1584 C CA . MET B 1 4 ? -6.242 -28.938 -1.181 1 91.88 4 MET B CA 1
ATOM 1585 C C . MET B 1 4 ? -5.539 -27.594 -1.31 1 91.88 4 MET B C 1
ATOM 1587 O O . MET B 1 4 ? -5.113 -27.016 -0.31 1 91.88 4 MET B O 1
ATOM 1591 N N . ILE B 1 5 ? -5.445 -27.078 -2.539 1 93.38 5 ILE B N 1
ATOM 1592 C CA . ILE B 1 5 ? -4.797 -25.797 -2.789 1 93.38 5 ILE B CA 1
ATOM 1593 C C . ILE B 1 5 ? -5.848 -24.75 -3.176 1 93.38 5 ILE B C 1
ATOM 1595 O O . ILE B 1 5 ? -6.574 -24.938 -4.16 1 93.38 5 ILE B O 1
ATOM 1599 N N . ILE B 1 6 ? -5.926 -23.703 -2.383 1 96.62 6 ILE B N 1
ATOM 1600 C CA . ILE B 1 6 ? -6.84 -22.609 -2.668 1 96.62 6 ILE B CA 1
ATOM 1601 C C . ILE B 1 6 ? -6.047 -21.391 -3.148 1 96.62 6 ILE B C 1
ATOM 1603 O O . ILE B 1 6 ? -5.121 -20.938 -2.471 1 96.62 6 ILE B O 1
ATOM 1607 N N . GLY B 1 7 ? -6.344 -20.906 -4.371 1 97.06 7 GLY B N 1
ATOM 1608 C CA . GLY B 1 7 ? -5.773 -19.672 -4.863 1 97.06 7 GLY B CA 1
ATOM 1609 C C . GLY B 1 7 ? -6.512 -18.438 -4.371 1 97.06 7 GLY B C 1
ATOM 1610 O O . GLY B 1 7 ? -7.715 -18.297 -4.594 1 97.06 7 GLY B O 1
ATOM 1611 N N . LEU B 1 8 ? -5.836 -17.625 -3.664 1 98.25 8 LEU B N 1
ATOM 1612 C CA . LEU B 1 8 ? -6.375 -16.359 -3.178 1 98.25 8 LEU B CA 1
ATOM 1613 C C . LEU B 1 8 ? -5.898 -15.195 -4.039 1 98.25 8 LEU B C 1
ATOM 1615 O O . LEU B 1 8 ? -4.695 -15.023 -4.242 1 98.25 8 LEU B O 1
ATOM 1619 N N . THR B 1 9 ? -6.844 -14.438 -4.613 1 97.62 9 THR B N 1
ATOM 1620 C CA . THR B 1 9 ? -6.484 -13.297 -5.445 1 97.62 9 THR B CA 1
ATOM 1621 C C . THR B 1 9 ? -7.48 -12.156 -5.266 1 97.62 9 THR B C 1
ATOM 1623 O O . THR B 1 9 ? -8.461 -12.289 -4.531 1 97.62 9 THR B O 1
ATOM 1626 N N . GLY B 1 10 ? -7.18 -11.023 -5.773 1 96.75 10 GLY B N 1
ATOM 1627 C CA . GLY B 1 10 ? -7.977 -9.812 -5.703 1 96.75 10 GLY B CA 1
ATOM 1628 C C . GLY B 1 10 ? -7.277 -8.609 -6.305 1 96.75 10 GLY B C 1
ATOM 1629 O O . GLY B 1 10 ? -6.047 -8.57 -6.379 1 96.75 10 GLY B O 1
ATOM 1630 N N . GLY B 1 11 ? -8.055 -7.684 -6.656 1 94.88 11 GLY B N 1
ATOM 1631 C CA . GLY B 1 11 ? -7.508 -6.477 -7.25 1 94.88 11 GLY B CA 1
ATOM 1632 C C . GLY B 1 11 ? -6.844 -5.562 -6.238 1 94.88 11 GLY B C 1
ATOM 1633 O O . GLY B 1 11 ? -6.906 -5.816 -5.031 1 94.88 11 GLY B O 1
ATOM 1634 N N . ILE B 1 12 ? -6.188 -4.547 -6.785 1 95.5 12 ILE B N 1
ATOM 1635 C CA . ILE B 1 12 ? -5.523 -3.545 -5.957 1 95.5 12 ILE B CA 1
ATOM 1636 C C . ILE B 1 12 ? -6.516 -2.965 -4.953 1 95.5 12 ILE B C 1
ATOM 1638 O O . ILE B 1 12 ? -7.664 -2.678 -5.301 1 95.5 12 ILE B O 1
ATOM 1642 N N . ALA B 1 13 ? -6.102 -2.912 -3.645 1 95.5 13 ALA B N 1
ATOM 1643 C CA . ALA B 1 13 ? -6.848 -2.291 -2.553 1 95.5 13 ALA B CA 1
ATOM 1644 C C . ALA B 1 13 ? -8.164 -3.023 -2.301 1 95.5 13 ALA B C 1
ATOM 1646 O O . ALA B 1 13 ? -9.133 -2.428 -1.824 1 95.5 13 ALA B O 1
ATOM 1647 N N . SER 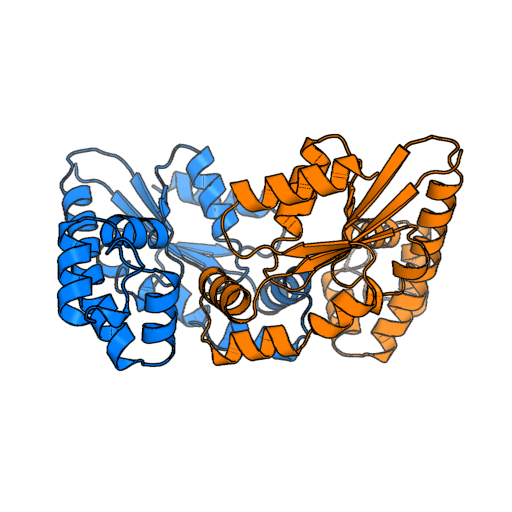B 1 14 ? -8.211 -4.297 -2.611 1 97.06 14 SER B N 1
ATOM 1648 C CA . SER B 1 14 ? -9.422 -5.074 -2.387 1 97.06 14 SER B CA 1
ATOM 1649 C C . SER B 1 14 ? -9.492 -5.594 -0.954 1 97.06 14 SER B C 1
ATOM 1651 O O . SER B 1 14 ? -10.562 -5.992 -0.482 1 97.06 14 SER B O 1
ATOM 1653 N N . GLY B 1 15 ? -8.461 -5.695 -0.307 1 96.31 15 GLY B N 1
ATOM 1654 C CA . GLY B 1 15 ? -8.398 -6.266 1.028 1 96.31 15 GLY B CA 1
ATOM 1655 C C . GLY B 1 15 ? -7.867 -7.688 1.045 1 96.31 15 GLY B C 1
ATOM 1656 O O . GLY B 1 15 ? -7.945 -8.375 2.066 1 96.31 15 GLY B O 1
ATOM 1657 N N . LYS B 1 16 ? -7.336 -8.07 -0.044 1 96.19 16 LYS B N 1
ATOM 1658 C CA . LYS B 1 16 ? -6.777 -9.414 -0.168 1 96.19 16 LYS B CA 1
ATOM 1659 C C . LYS B 1 16 ? -5.742 -9.68 0.921 1 96.19 16 LYS B C 1
ATOM 1661 O O . LYS B 1 16 ? -5.727 -10.758 1.521 1 96.19 16 LYS B O 1
ATOM 1666 N N . SER 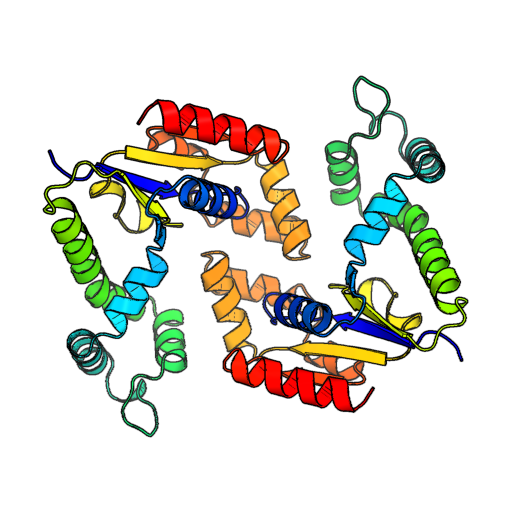B 1 17 ? -4.809 -8.734 1.119 1 95.19 17 SER B N 1
ATOM 1667 C CA . SER B 1 17 ? -3.76 -8.922 2.117 1 95.19 17 SER B CA 1
ATOM 1668 C C . SER B 1 17 ? -4.352 -9.109 3.512 1 95.19 17 SER B C 1
ATOM 1670 O O . SER B 1 17 ? -3.838 -9.898 4.305 1 95.19 17 SER B O 1
ATOM 1672 N N . THR B 1 18 ? -5.445 -8.398 3.799 1 96.25 18 THR B N 1
ATOM 1673 C CA . THR B 1 18 ? -6.137 -8.547 5.074 1 96.25 18 THR B CA 1
ATOM 1674 C C . THR B 1 18 ? -6.707 -9.961 5.219 1 96.25 18 THR B C 1
ATOM 1676 O O . THR B 1 18 ? -6.559 -10.586 6.27 1 96.25 18 THR B O 1
ATOM 1679 N N . VAL B 1 19 ? -7.309 -10.391 4.168 1 98.19 19 VAL B N 1
ATOM 1680 C CA . VAL B 1 19 ? -7.883 -11.734 4.168 1 98.19 19 VAL B CA 1
ATOM 1681 C C . VAL B 1 19 ? -6.77 -12.773 4.309 1 98.19 19 VAL B C 1
ATOM 1683 O O . VAL B 1 19 ? -6.898 -13.727 5.082 1 98.19 19 VAL B O 1
ATOM 1686 N N . SER B 1 20 ? -5.699 -12.562 3.57 1 97.75 20 SER B N 1
ATOM 1687 C CA . SER B 1 20 ? -4.543 -13.453 3.639 1 97.75 20 SER B CA 1
ATOM 1688 C C . SER B 1 20 ? -4.016 -13.562 5.066 1 97.75 20 SER B C 1
ATOM 1690 O O . SER B 1 20 ? -3.799 -14.664 5.57 1 97.75 20 SER B O 1
ATOM 1692 N N . LYS B 1 21 ? -3.863 -12.508 5.715 1 96.75 21 LYS B N 1
ATOM 1693 C CA . LYS B 1 21 ? -3.365 -12.477 7.086 1 96.75 21 LYS B CA 1
ATOM 1694 C C . LYS B 1 21 ? -4.332 -13.172 8.039 1 96.75 21 LYS B C 1
ATOM 1696 O O . LYS B 1 21 ? -3.912 -13.914 8.93 1 96.75 21 LYS B O 1
ATOM 1701 N N . TYR B 1 22 ? -5.594 -12.875 7.844 1 97.94 22 TYR B N 1
ATOM 1702 C CA . TYR B 1 22 ? -6.609 -13.469 8.711 1 97.94 22 TYR B CA 1
ATOM 1703 C C . TYR B 1 22 ? -6.629 -14.984 8.562 1 97.94 22 TYR B C 1
ATOM 1705 O O . TYR B 1 22 ? -6.73 -15.711 9.555 1 97.94 22 TYR B O 1
ATOM 1713 N N . LEU B 1 23 ? -6.5 -15.508 7.379 1 98 23 LEU B N 1
ATOM 1714 C CA . LEU B 1 23 ? -6.461 -16.938 7.133 1 98 23 LEU B CA 1
ATOM 1715 C C . LEU B 1 23 ? -5.242 -17.578 7.793 1 98 23 LEU B C 1
ATOM 1717 O O . LEU B 1 23 ? -5.336 -18.672 8.367 1 98 23 LEU B O 1
ATOM 1721 N N . ALA B 1 24 ? -4.141 -16.859 7.711 1 97.12 24 ALA B N 1
ATOM 1722 C CA . ALA B 1 24 ? -2.941 -17.344 8.383 1 97.12 24 ALA B CA 1
ATOM 1723 C C . ALA B 1 24 ? -3.154 -17.422 9.898 1 97.12 24 ALA B C 1
ATOM 1725 O O . ALA B 1 24 ? -2.766 -18.406 10.539 1 97.12 24 ALA B O 1
ATOM 1726 N N . GLU B 1 25 ? -3.768 -16.406 10.445 1 95.81 25 GLU B N 1
ATOM 1727 C CA . GLU B 1 25 ? -4.051 -16.359 11.875 1 95.81 25 GLU B CA 1
ATOM 1728 C C . GLU B 1 25 ? -4.98 -17.5 12.297 1 95.81 25 GLU B C 1
ATOM 1730 O O . GLU B 1 25 ? -4.926 -17.969 13.438 1 95.81 25 GLU B O 1
ATOM 1735 N N . LYS B 1 26 ? -5.77 -17.938 11.383 1 95.38 26 LYS B N 1
ATOM 1736 C CA . LYS B 1 26 ? -6.707 -19.016 11.648 1 95.38 26 LYS B CA 1
ATOM 1737 C C . LYS B 1 26 ? -6.02 -20.375 11.539 1 95.38 26 LYS B C 1
ATOM 1739 O O . LYS B 1 26 ? -6.637 -21.422 11.797 1 95.38 26 LYS B O 1
ATOM 1744 N N . GLY B 1 27 ? -4.77 -20.391 11.109 1 94.44 27 GLY B N 1
ATOM 1745 C CA . GLY B 1 27 ? -3.998 -21.625 11.125 1 94.44 27 GLY B CA 1
ATOM 1746 C C . GLY B 1 27 ? -3.746 -22.188 9.742 1 94.44 27 GLY B C 1
ATOM 1747 O O . GLY B 1 27 ? -3.068 -23.203 9.594 1 94.44 27 GLY B O 1
ATOM 1748 N N . PHE B 1 28 ? -4.219 -21.547 8.734 1 95.75 28 PHE B N 1
ATOM 1749 C CA . PHE B 1 28 ? -3.947 -22 7.379 1 95.75 28 PHE B CA 1
ATOM 1750 C C . PHE B 1 28 ? -2.516 -21.672 6.973 1 95.75 28 PHE B C 1
ATOM 1752 O O . PHE B 1 28 ? -1.989 -20.625 7.332 1 95.75 28 PHE B O 1
ATOM 1759 N N . LYS B 1 29 ? -1.93 -22.594 6.301 1 93.88 29 LYS B N 1
ATOM 1760 C CA . LYS B 1 29 ? -0.648 -22.281 5.672 1 93.88 29 LYS B CA 1
ATOM 1761 C C . LYS B 1 29 ? -0.842 -21.422 4.426 1 93.88 29 LYS B C 1
ATOM 1763 O O . LYS B 1 29 ? -1.521 -21.828 3.482 1 93.88 29 LYS B O 1
ATOM 1768 N N . VAL B 1 30 ? -0.271 -20.266 4.465 1 96 30 VAL B N 1
ATOM 1769 C CA . VAL B 1 30 ? -0.404 -19.344 3.348 1 96 30 VAL B CA 1
ATOM 1770 C C . VAL B 1 30 ? 0.952 -19.141 2.67 1 96 30 VAL B C 1
ATOM 1772 O O . VAL B 1 30 ? 1.94 -18.812 3.328 1 96 30 VAL B O 1
ATOM 1775 N N . TYR B 1 31 ? 0.975 -19.406 1.38 1 93.38 31 TYR B N 1
ATOM 1776 C CA . TYR B 1 31 ? 2.174 -19.172 0.585 1 93.38 31 TYR B CA 1
ATOM 1777 C C . TYR B 1 31 ? 2.02 -17.938 -0.283 1 93.38 31 TYR B C 1
ATOM 1779 O O . TYR B 1 31 ? 1.021 -17.781 -0.993 1 93.38 31 TYR B O 1
ATOM 1787 N N . ASP B 1 32 ? 2.949 -17.062 -0.17 1 93.19 32 ASP B N 1
ATOM 1788 C CA . ASP B 1 32 ? 3.057 -15.938 -1.086 1 93.19 32 ASP B CA 1
ATOM 1789 C C . ASP B 1 32 ? 3.725 -16.359 -2.395 1 93.19 32 ASP B C 1
ATOM 1791 O O . ASP B 1 32 ? 4.938 -16.578 -2.434 1 93.19 32 ASP B O 1
ATOM 1795 N N . ALA B 1 33 ? 2.939 -16.344 -3.424 1 88 33 ALA B N 1
ATOM 1796 C CA . ALA B 1 33 ? 3.436 -16.859 -4.695 1 88 33 ALA B CA 1
ATOM 1797 C C . ALA B 1 33 ? 4.613 -16.031 -5.203 1 88 33 ALA B C 1
ATOM 1799 O O . ALA B 1 33 ? 5.559 -16.578 -5.785 1 88 33 ALA B O 1
ATOM 1800 N N . ASP B 1 34 ? 4.523 -14.742 -4.973 1 85.19 34 ASP B N 1
ATOM 1801 C CA . ASP B 1 34 ? 5.613 -13.875 -5.402 1 85.19 34 ASP B CA 1
ATOM 1802 C C . ASP B 1 34 ? 6.895 -14.18 -4.629 1 85.19 34 ASP B C 1
ATOM 1804 O O . ASP B 1 34 ? 7.992 -14.148 -5.195 1 85.19 34 ASP B O 1
ATOM 1808 N N . LYS B 1 35 ? 6.754 -14.461 -3.418 1 88.25 35 LYS B N 1
ATOM 1809 C CA . LYS B 1 35 ? 7.906 -14.82 -2.596 1 88.25 35 LYS B CA 1
ATOM 1810 C C . LYS B 1 35 ? 8.484 -16.172 -3.02 1 88.25 35 LYS B C 1
ATOM 1812 O O . LYS B 1 35 ? 9.703 -16.328 -3.061 1 88.25 35 LYS B O 1
ATOM 1817 N N . ILE B 1 36 ? 7.617 -17.062 -3.314 1 90.12 36 ILE B N 1
ATOM 1818 C CA . ILE B 1 36 ? 8.062 -18.375 -3.766 1 90.12 36 ILE B CA 1
ATOM 1819 C C . ILE B 1 36 ? 8.875 -18.234 -5.047 1 90.12 36 ILE B C 1
ATOM 1821 O O . ILE B 1 36 ? 9.953 -18.828 -5.176 1 90.12 36 ILE B O 1
ATOM 1825 N N . ALA B 1 37 ? 8.336 -17.484 -5.938 1 89.56 37 ALA B N 1
ATOM 1826 C CA . ALA B 1 37 ? 9.047 -17.25 -7.191 1 89.56 37 ALA B CA 1
ATOM 1827 C C . ALA B 1 37 ? 10.414 -16.625 -6.93 1 89.56 37 ALA B C 1
ATOM 1829 O O . ALA B 1 37 ? 11.406 -17.016 -7.555 1 89.56 37 ALA B O 1
ATOM 1830 N N . LYS B 1 38 ? 10.469 -15.711 -6.039 1 88.12 38 LYS B N 1
ATOM 1831 C CA . LYS B 1 38 ? 11.719 -15.055 -5.676 1 88.12 38 LYS B CA 1
ATOM 1832 C C . LYS B 1 38 ? 12.703 -16.047 -5.07 1 88.12 38 LYS B C 1
ATOM 1834 O O . LYS B 1 38 ? 13.875 -16.078 -5.453 1 88.12 38 LYS B O 1
ATOM 1839 N N . ASP B 1 39 ? 12.219 -16.844 -4.164 1 92.38 39 ASP B N 1
ATOM 1840 C CA . ASP B 1 39 ? 13.055 -17.844 -3.52 1 92.38 39 ASP B CA 1
ATOM 1841 C C . ASP B 1 39 ? 13.625 -18.828 -4.543 1 92.38 39 ASP B C 1
ATOM 1843 O O . ASP B 1 39 ? 14.805 -19.188 -4.484 1 92.38 39 ASP B O 1
ATOM 1847 N N . ILE B 1 40 ? 12.781 -19.156 -5.355 1 92.56 40 ILE B N 1
ATOM 1848 C CA . ILE B 1 40 ? 13.195 -20.078 -6.41 1 92.56 40 ILE B CA 1
ATOM 1849 C C . ILE B 1 40 ? 14.258 -19.422 -7.281 1 92.56 40 ILE B C 1
ATOM 1851 O O . ILE B 1 40 ? 15.258 -20.047 -7.633 1 92.56 40 ILE B O 1
ATOM 1855 N N . SER B 1 41 ? 14.07 -18.172 -7.594 1 92.38 41 SER B N 1
ATOM 1856 C CA . SER B 1 41 ? 15 -17.422 -8.43 1 92.38 41 SER B CA 1
ATOM 1857 C C . SER B 1 41 ? 16.375 -17.312 -7.766 1 92.38 41 SER B C 1
ATOM 1859 O O . SER B 1 41 ? 17.375 -17.031 -8.43 1 92.38 41 SER B O 1
ATOM 1861 N N . GLU B 1 42 ? 16.453 -17.547 -6.5 1 92.38 42 GLU B N 1
ATOM 1862 C CA . GLU B 1 42 ? 17.688 -17.375 -5.75 1 92.38 42 GLU B CA 1
ATOM 1863 C C . GLU B 1 42 ? 18.469 -18.688 -5.645 1 92.38 42 GLU B C 1
ATOM 1865 O O . GLU B 1 42 ? 19.609 -18.703 -5.211 1 92.38 42 GLU B O 1
ATOM 1870 N N . LYS B 1 43 ? 17.828 -19.703 -6.039 1 94.5 43 LYS B N 1
ATOM 1871 C CA . LYS B 1 43 ? 18.531 -20.984 -6.059 1 94.5 43 LYS B CA 1
ATOM 1872 C C . LYS B 1 43 ? 19.703 -20.953 -7.039 1 94.5 43 LYS B C 1
ATOM 1874 O O . LYS B 1 43 ? 19.594 -20.375 -8.125 1 94.5 43 LYS B O 1
ATOM 1879 N N . LYS B 1 44 ? 20.75 -21.594 -6.633 1 94.06 44 LYS B N 1
ATOM 1880 C CA . LYS B 1 44 ? 21.984 -21.547 -7.41 1 94.06 44 LYS B CA 1
ATOM 1881 C C . LYS B 1 44 ? 21.75 -22.016 -8.844 1 94.06 44 LYS B C 1
ATOM 1883 O O . LYS B 1 44 ? 22.188 -21.359 -9.797 1 94.06 44 LYS B O 1
ATOM 1888 N N . SER B 1 45 ? 21.078 -23.125 -8.953 1 95.06 45 SER B N 1
ATOM 1889 C CA . SER B 1 45 ? 20.844 -23.688 -10.281 1 95.06 45 SER B CA 1
ATOM 1890 C C . SER B 1 45 ? 20.016 -22.734 -11.141 1 95.06 45 SER B C 1
ATOM 1892 O O . SER B 1 45 ? 20.266 -22.609 -12.344 1 95.06 45 SER B O 1
ATOM 1894 N N . VAL B 1 46 ? 19.094 -22.047 -10.555 1 95.25 46 VAL B N 1
ATOM 1895 C CA . VAL B 1 46 ? 18.25 -21.109 -11.281 1 95.25 46 VAL B CA 1
ATOM 1896 C C . VAL B 1 46 ? 19.047 -19.859 -11.633 1 95.25 46 VAL B C 1
ATOM 1898 O O . VAL B 1 46 ? 18.938 -19.328 -12.742 1 95.25 46 VAL B O 1
ATOM 1901 N N . GLN B 1 47 ? 19.859 -19.453 -10.734 1 95.12 47 GLN B N 1
ATOM 1902 C CA . GLN B 1 47 ? 20.734 -18.312 -10.984 1 95.12 47 GLN B CA 1
ATOM 1903 C C . GLN B 1 47 ? 21.641 -18.562 -12.18 1 95.12 47 GLN B C 1
ATOM 1905 O O . GLN B 1 47 ? 21.828 -17.672 -13.023 1 95.12 47 GLN B O 1
ATOM 1910 N N . GLU B 1 48 ? 22.156 -19.734 -12.18 1 95.44 48 GLU B N 1
ATOM 1911 C CA . GLU B 1 48 ? 23.031 -20.094 -13.297 1 95.44 48 GLU B CA 1
ATOM 1912 C C . GLU B 1 48 ? 22.281 -20.031 -14.625 1 95.44 48 GLU B C 1
ATOM 1914 O O . GLU B 1 48 ? 22.828 -19.578 -15.625 1 95.44 48 GLU B O 1
ATOM 1919 N N . GLU B 1 49 ? 21.047 -20.516 -14.586 1 96.06 49 GLU B N 1
ATOM 1920 C CA . GLU B 1 49 ? 20.219 -20.453 -15.789 1 96.06 49 GLU B CA 1
ATOM 1921 C C . GLU B 1 49 ? 19.938 -19.016 -16.203 1 96.06 49 GLU B C 1
ATOM 1923 O O . GLU B 1 49 ? 19.969 -18.688 -17.391 1 96.06 49 GLU B O 1
ATOM 1928 N N . ILE B 1 50 ? 19.672 -18.172 -15.234 1 96.12 50 ILE B N 1
ATOM 1929 C CA . ILE B 1 50 ? 19.375 -16.766 -15.5 1 96.12 50 ILE B CA 1
ATOM 1930 C C . ILE B 1 50 ? 20.625 -16.094 -16.062 1 96.12 50 ILE B C 1
ATOM 1932 O O . ILE B 1 50 ? 20.531 -15.344 -17.047 1 96.12 50 ILE B O 1
ATOM 1936 N N . ILE B 1 51 ? 21.734 -16.391 -15.5 1 95.5 51 ILE B N 1
ATOM 1937 C CA . ILE B 1 51 ? 22.984 -15.789 -15.945 1 95.5 51 ILE B CA 1
ATOM 1938 C C . ILE B 1 51 ? 23.281 -16.234 -17.375 1 95.5 51 ILE B C 1
ATOM 1940 O O . ILE B 1 51 ? 23.688 -15.414 -18.219 1 95.5 51 ILE B O 1
ATOM 1944 N N . SER B 1 52 ? 23.062 -17.469 -17.609 1 96 52 SER B N 1
ATOM 1945 C CA . SER B 1 52 ? 23.312 -18 -18.953 1 96 52 SER B CA 1
ATOM 1946 C C . SER B 1 52 ? 22.406 -17.328 -19.984 1 96 52 SER B C 1
ATOM 1948 O O . SER B 1 52 ? 22.812 -17.125 -21.125 1 96 52 SER B O 1
ATOM 1950 N N . THR B 1 53 ? 21.25 -16.984 -19.609 1 95.06 53 THR B N 1
ATOM 1951 C CA . THR B 1 53 ? 20.25 -16.438 -20.516 1 95.06 53 THR B CA 1
ATOM 1952 C C . THR B 1 53 ? 20.469 -14.938 -20.719 1 95.06 53 THR B C 1
ATOM 1954 O O . THR B 1 53 ? 20.328 -14.438 -21.844 1 95.06 53 THR B O 1
ATOM 1957 N N . PHE B 1 54 ? 20.812 -14.219 -19.641 1 95.31 54 PHE B N 1
ATOM 1958 C CA . PHE B 1 54 ? 20.828 -12.766 -19.719 1 95.31 54 PHE B CA 1
ATOM 1959 C C . PHE B 1 54 ? 22.266 -12.234 -19.812 1 95.31 54 PHE B C 1
ATOM 1961 O O . PHE B 1 54 ? 22.484 -11.078 -20.156 1 95.31 54 PHE B O 1
ATOM 1968 N N . GLY B 1 55 ? 23.188 -13.07 -19.469 1 92.88 55 GLY B N 1
ATOM 1969 C CA . GLY B 1 55 ? 24.594 -12.688 -19.609 1 92.88 55 GLY B CA 1
ATOM 1970 C C . GLY B 1 55 ? 25.141 -11.992 -18.391 1 92.88 55 GLY B C 1
ATOM 1971 O O . GLY B 1 55 ? 24.453 -11.867 -17.375 1 92.88 55 GLY B O 1
ATOM 1972 N N . ASN B 1 56 ? 26.344 -11.492 -18.453 1 91.81 56 ASN B N 1
ATOM 1973 C CA . ASN B 1 56 ? 27.078 -10.953 -17.328 1 91.81 56 ASN B CA 1
ATOM 1974 C C . ASN B 1 56 ? 26.641 -9.531 -16.984 1 91.81 56 ASN B C 1
ATOM 1976 O O . ASN B 1 56 ? 26.969 -9.008 -15.922 1 91.81 56 ASN B O 1
ATOM 1980 N N . LYS B 1 57 ? 25.875 -9.016 -17.812 1 91.38 57 LYS B N 1
ATOM 1981 C CA . LYS B 1 57 ? 25.453 -7.629 -17.625 1 91.38 57 LYS B CA 1
ATOM 1982 C C . LYS B 1 57 ? 24.547 -7.496 -16.406 1 91.38 57 LYS B C 1
ATOM 1984 O O . LYS B 1 57 ? 24.344 -6.391 -15.898 1 91.38 57 LYS B O 1
ATOM 1989 N N . ILE B 1 58 ? 24.047 -8.641 -15.93 1 93.62 58 ILE B N 1
ATOM 1990 C CA . ILE B 1 58 ? 23.125 -8.57 -14.805 1 93.62 58 ILE B CA 1
ATOM 1991 C C . ILE B 1 58 ? 23.875 -8.859 -13.508 1 93.62 58 ILE B C 1
ATOM 1993 O O . ILE B 1 58 ? 23.281 -8.938 -12.438 1 93.62 58 ILE B O 1
ATOM 1997 N N . LEU B 1 59 ? 25.156 -8.961 -13.578 1 93.56 59 LEU B N 1
ATOM 1998 C CA . LEU B 1 59 ? 25.922 -9.359 -12.406 1 93.56 59 LEU B CA 1
ATOM 1999 C C . LEU B 1 59 ? 26.5 -8.148 -11.688 1 93.56 59 LEU B C 1
ATOM 2001 O O . LEU B 1 59 ? 26.75 -7.113 -12.312 1 93.56 59 LEU B O 1
ATOM 2005 N N . ASP B 1 60 ? 26.641 -8.328 -10.422 1 91.44 60 ASP B N 1
ATOM 2006 C CA . ASP B 1 60 ? 27.328 -7.309 -9.648 1 91.44 60 ASP B CA 1
ATOM 2007 C C . ASP B 1 60 ? 28.844 -7.566 -9.641 1 91.44 60 ASP B C 1
ATOM 2009 O O . ASP B 1 60 ? 29.328 -8.43 -10.375 1 91.44 60 ASP B O 1
ATOM 2013 N N . LYS B 1 61 ? 29.562 -6.766 -8.75 1 90.19 61 LYS B N 1
ATOM 2014 C CA . LYS B 1 61 ? 31.016 -6.828 -8.719 1 90.19 61 LYS B CA 1
ATOM 2015 C C . LYS B 1 61 ? 31.5 -8.164 -8.18 1 90.19 61 LYS B C 1
ATOM 2017 O O . LYS B 1 61 ? 32.625 -8.594 -8.469 1 90.19 61 LYS B O 1
ATOM 2022 N N . ASN B 1 62 ? 30.609 -8.922 -7.465 1 91.94 62 ASN B N 1
ATOM 2023 C CA . ASN B 1 62 ? 30.984 -10.188 -6.844 1 91.94 62 ASN B CA 1
ATOM 2024 C C . ASN B 1 62 ? 30.516 -11.383 -7.668 1 91.94 62 ASN B C 1
ATOM 2026 O O . ASN B 1 62 ? 30.594 -12.523 -7.223 1 91.94 62 ASN B O 1
ATOM 2030 N N . GLY B 1 63 ? 29.938 -11.148 -8.773 1 89.62 63 GLY B N 1
ATOM 2031 C CA . GLY B 1 63 ? 29.5 -12.219 -9.656 1 89.62 63 GLY B CA 1
ATOM 2032 C C . GLY B 1 63 ? 28.109 -12.734 -9.32 1 89.62 63 GLY B C 1
ATOM 2033 O O . GLY B 1 63 ? 27.688 -13.773 -9.836 1 89.62 63 GLY B O 1
ATOM 2034 N N . ASN B 1 64 ? 27.5 -12.023 -8.445 1 90.81 64 ASN B N 1
ATOM 2035 C CA . ASN B 1 64 ? 26.125 -12.383 -8.109 1 90.81 64 ASN B CA 1
ATOM 2036 C C . ASN B 1 64 ? 25.125 -11.594 -8.945 1 90.81 64 ASN B C 1
ATOM 2038 O O . ASN B 1 64 ? 25.453 -10.516 -9.453 1 90.81 64 ASN B O 1
ATOM 2042 N N . ILE B 1 65 ? 23.984 -12.18 -9.117 1 92.5 65 ILE B N 1
ATOM 2043 C CA . ILE B 1 65 ? 22.938 -11.469 -9.859 1 92.5 65 ILE B CA 1
ATOM 2044 C C . ILE B 1 65 ? 22.578 -10.18 -9.133 1 92.5 65 ILE B C 1
ATOM 2046 O O . ILE B 1 65 ? 22.266 -10.195 -7.941 1 92.5 65 ILE B O 1
ATOM 2050 N N . ASP B 1 66 ? 22.734 -9.141 -9.891 1 89.94 66 ASP B N 1
ATOM 2051 C CA . ASP B 1 66 ? 22.203 -7.852 -9.438 1 89.94 66 ASP B CA 1
ATOM 2052 C C . ASP B 1 66 ? 20.719 -7.723 -9.742 1 89.94 66 ASP B C 1
ATOM 2054 O O . ASP B 1 66 ? 20.328 -7.445 -10.883 1 89.94 66 ASP B O 1
ATOM 2058 N N . ARG B 1 67 ? 19.906 -7.844 -8.711 1 84.44 67 ARG B N 1
ATOM 2059 C CA . ARG B 1 67 ? 18.469 -7.91 -8.891 1 84.44 67 ARG B CA 1
ATOM 2060 C C . ARG B 1 67 ? 17.922 -6.609 -9.484 1 84.44 67 ARG B C 1
ATOM 2062 O O . ARG B 1 67 ? 16.969 -6.625 -10.266 1 84.44 67 ARG B O 1
ATOM 2069 N N . LYS B 1 68 ? 18.469 -5.559 -9.039 1 79.81 68 LYS B N 1
ATOM 2070 C CA . LYS B 1 68 ? 18.062 -4.266 -9.578 1 79.81 68 LYS B CA 1
ATOM 2071 C C . LYS B 1 68 ? 18.312 -4.188 -11.078 1 79.81 68 LYS B C 1
ATOM 2073 O O . LYS B 1 68 ? 17.438 -3.787 -11.844 1 79.81 68 LYS B O 1
ATOM 2078 N N . LYS B 1 69 ? 19.469 -4.609 -11.438 1 85.75 69 LYS B N 1
ATOM 2079 C CA . LYS B 1 69 ? 19.828 -4.602 -12.859 1 85.75 69 LYS B CA 1
ATOM 2080 C C . LYS B 1 69 ? 18.922 -5.531 -13.656 1 85.75 69 LYS B C 1
ATOM 2082 O O . LYS B 1 69 ? 18.438 -5.168 -14.727 1 85.75 69 LYS B O 1
ATOM 2087 N N . LEU B 1 70 ? 18.766 -6.723 -13.156 1 90.12 70 LEU B N 1
ATOM 2088 C CA . LEU B 1 70 ? 17.922 -7.691 -13.836 1 90.12 70 LEU B CA 1
ATOM 2089 C C . LEU B 1 70 ? 16.5 -7.137 -14.023 1 90.12 70 LEU B C 1
ATOM 2091 O O . LEU B 1 70 ? 15.945 -7.223 -15.117 1 90.12 70 LEU B O 1
ATOM 2095 N N . LYS B 1 71 ? 15.953 -6.543 -12.992 1 83.88 71 LYS B N 1
ATOM 2096 C CA . LYS B 1 71 ? 14.602 -5.984 -13.047 1 83.88 71 LYS B CA 1
ATOM 2097 C C . LYS B 1 71 ? 14.508 -4.887 -14.102 1 83.88 71 LYS B C 1
ATOM 2099 O O . LYS B 1 71 ? 13.523 -4.82 -14.844 1 83.88 71 LYS B O 1
ATOM 2104 N N . GLU B 1 72 ? 15.5 -4.078 -14.148 1 81.69 72 GLU B N 1
ATOM 2105 C CA . GLU B 1 72 ? 15.516 -3 -15.133 1 81.69 72 GLU B CA 1
ATOM 2106 C C . GLU B 1 72 ? 15.508 -3.549 -16.547 1 81.69 72 GLU B C 1
ATOM 2108 O O . GLU B 1 72 ? 14.789 -3.035 -17.422 1 81.69 72 GLU B O 1
ATOM 2113 N N . ILE B 1 73 ? 16.234 -4.574 -16.688 1 86.19 73 ILE B N 1
ATOM 2114 C CA . ILE B 1 73 ? 16.375 -5.172 -18.016 1 86.19 73 ILE B CA 1
ATOM 2115 C C . ILE B 1 73 ? 15.055 -5.812 -18.438 1 86.19 73 ILE B C 1
ATOM 2117 O O . ILE B 1 73 ? 14.602 -5.617 -19.562 1 86.19 73 ILE B O 1
ATOM 2121 N N . VAL B 1 74 ? 14.43 -6.449 -17.562 1 86.56 74 VAL B N 1
ATOM 2122 C CA . VAL B 1 74 ? 13.234 -7.188 -17.938 1 86.56 74 VAL B CA 1
ATOM 2123 C C . VAL B 1 74 ? 12.031 -6.242 -17.984 1 86.56 74 VAL B C 1
ATOM 2125 O O . VAL B 1 74 ? 11.086 -6.465 -18.734 1 86.56 74 VAL B O 1
ATOM 2128 N N . PHE B 1 75 ? 12.141 -5.246 -17.281 1 78.25 75 PHE B N 1
ATOM 2129 C CA . PHE B 1 75 ? 11.055 -4.273 -17.25 1 78.25 75 PHE B CA 1
ATOM 2130 C C . PHE B 1 75 ? 10.953 -3.533 -18.578 1 78.25 75 PHE B C 1
ATOM 2132 O O . PHE B 1 75 ? 9.859 -3.137 -18.984 1 78.25 75 PHE B O 1
ATOM 2139 N N . GLU B 1 76 ? 12.023 -3.279 -19.172 1 78.19 76 GLU B N 1
ATOM 2140 C CA . GLU B 1 76 ? 12.07 -2.459 -20.375 1 78.19 7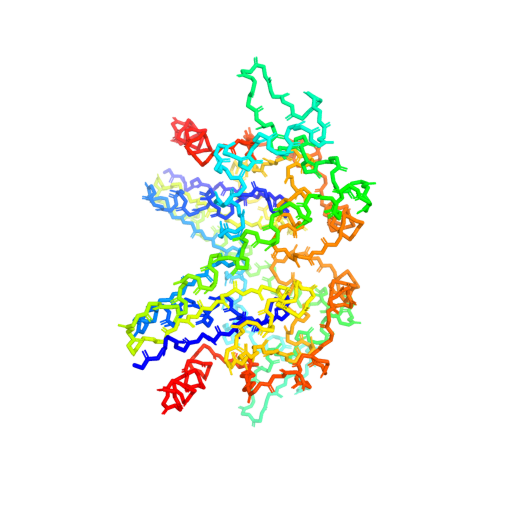6 GLU B CA 1
ATOM 2141 C C . GLU B 1 76 ? 11.898 -3.312 -21.625 1 78.19 76 GLU B C 1
ATOM 2143 O O . GLU B 1 76 ? 11.82 -2.785 -22.734 1 78.19 76 GLU B O 1
ATOM 2148 N N . ASN B 1 77 ? 11.812 -4.598 -21.484 1 84.94 77 ASN B N 1
ATOM 2149 C CA . ASN B 1 77 ? 11.75 -5.504 -22.625 1 84.94 77 ASN B CA 1
ATOM 2150 C C . ASN B 1 77 ? 10.828 -6.688 -22.359 1 84.94 77 ASN B C 1
ATOM 2152 O O . ASN B 1 77 ? 11.195 -7.613 -21.625 1 84.94 77 ASN B O 1
ATOM 2156 N N . LYS B 1 78 ? 9.766 -6.715 -23.047 1 82.69 78 LYS B N 1
ATOM 2157 C CA . LYS B 1 78 ? 8.742 -7.734 -22.828 1 82.69 78 LYS B CA 1
ATOM 2158 C C . LYS B 1 78 ? 9.281 -9.125 -23.156 1 82.69 78 LYS B C 1
ATOM 2160 O O . LYS B 1 78 ? 8.969 -10.094 -22.453 1 82.69 78 LYS B O 1
ATOM 2165 N N . GLU B 1 79 ? 10.008 -9.125 -24.156 1 90.31 79 GLU B N 1
ATOM 2166 C CA . GLU B 1 79 ? 10.578 -10.414 -24.547 1 90.31 79 GLU B CA 1
ATOM 2167 C C . GLU B 1 79 ? 11.5 -10.961 -23.453 1 90.31 79 GLU B C 1
ATOM 2169 O O . GLU B 1 79 ? 11.477 -12.156 -23.156 1 90.31 79 GLU B O 1
ATOM 2174 N N . LYS B 1 80 ? 12.312 -10.102 -22.891 1 91.69 80 LYS B N 1
ATOM 2175 C CA . LYS B 1 80 ? 13.211 -10.523 -21.812 1 91.69 80 LYS B CA 1
ATOM 2176 C C . LYS B 1 80 ? 12.422 -10.938 -20.562 1 91.69 80 LYS B C 1
ATOM 2178 O O . LYS B 1 80 ? 12.812 -11.875 -19.875 1 91.69 80 LYS B O 1
ATOM 2183 N N . LEU B 1 81 ? 11.359 -10.266 -20.359 1 87.56 81 LEU B N 1
ATOM 2184 C CA . LEU B 1 81 ? 10.492 -10.648 -19.25 1 87.56 81 LEU B CA 1
ATOM 2185 C C . LEU B 1 81 ? 9.93 -12.047 -19.469 1 87.56 81 LEU B C 1
ATOM 2187 O O . LEU B 1 81 ? 9.891 -12.852 -18.531 1 87.56 81 LEU B O 1
ATOM 2191 N N . GLU B 1 82 ? 9.578 -12.32 -20.656 1 88.06 82 GLU B N 1
ATOM 2192 C CA . GLU B 1 82 ? 9.047 -13.641 -20.984 1 88.06 82 GLU B CA 1
ATOM 2193 C C . GLU B 1 82 ? 10.109 -14.719 -20.797 1 88.06 82 GLU B C 1
ATOM 2195 O O . GLU B 1 82 ? 9.805 -15.82 -20.328 1 88.06 82 GLU B O 1
ATOM 2200 N N . LYS B 1 83 ? 11.266 -14.352 -21.156 1 93.06 83 LYS B N 1
ATOM 2201 C CA . LYS B 1 83 ? 12.375 -15.289 -20.969 1 93.06 83 LYS B CA 1
ATOM 2202 C C . LYS B 1 83 ? 12.586 -15.578 -19.484 1 93.06 83 LYS B C 1
ATOM 2204 O O . LYS B 1 83 ? 12.75 -16.734 -19.094 1 93.06 83 LYS B O 1
ATOM 2209 N N . LEU B 1 84 ? 12.609 -14.57 -18.766 1 93.19 84 LEU B N 1
ATOM 2210 C CA . LEU B 1 84 ? 12.781 -14.75 -17.328 1 93.19 84 LEU B CA 1
ATOM 2211 C C . LEU B 1 84 ? 11.648 -15.609 -16.75 1 93.19 84 LEU B C 1
ATOM 2213 O O . LEU B 1 84 ? 11.898 -16.547 -16 1 93.19 84 LEU B O 1
ATOM 2217 N N . ASN B 1 85 ? 10.445 -15.305 -17.188 1 88.31 85 ASN B N 1
ATOM 2218 C CA . ASN B 1 85 ? 9.281 -16.062 -16.75 1 88.31 85 ASN B CA 1
ATOM 2219 C C . ASN B 1 85 ? 9.375 -17.531 -17.172 1 88.31 85 ASN B C 1
ATOM 2221 O O . ASN B 1 85 ? 8.961 -18.422 -16.438 1 88.31 85 ASN B O 1
ATOM 2225 N N . GLY B 1 86 ? 9.906 -17.656 -18.312 1 90.69 86 GLY B N 1
ATOM 2226 C CA . GLY B 1 86 ? 10.094 -19 -18.828 1 90.69 86 GLY B CA 1
ATOM 2227 C C . GLY B 1 86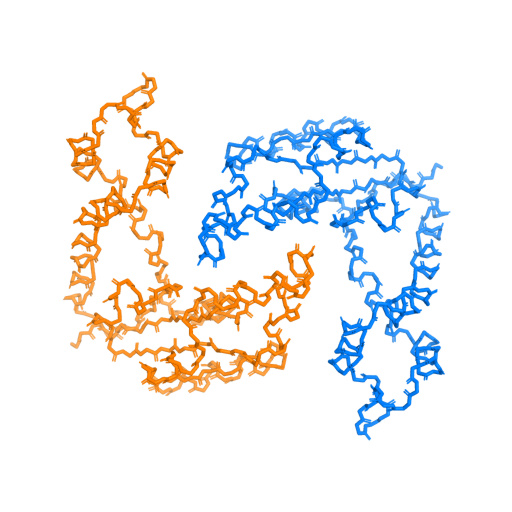 ? 11.031 -19.844 -17.969 1 90.69 86 GLY B C 1
ATOM 2228 O O . GLY B 1 86 ? 10.922 -21.062 -17.938 1 90.69 86 GLY B O 1
ATOM 2229 N N . ILE B 1 87 ? 11.914 -19.172 -17.297 1 94.38 87 ILE B N 1
ATOM 2230 C CA . ILE B 1 87 ? 12.852 -19.859 -16.422 1 94.38 87 ILE B CA 1
ATOM 2231 C C . ILE B 1 87 ? 12.188 -20.156 -15.086 1 94.38 87 ILE B C 1
ATOM 2233 O O . ILE B 1 87 ? 12.305 -21.266 -14.555 1 94.38 87 ILE B O 1
ATOM 2237 N N . ILE B 1 88 ? 11.445 -19.25 -14.594 1 92.12 88 ILE B N 1
ATOM 2238 C CA . ILE B 1 88 ? 10.969 -19.297 -13.219 1 92.12 88 ILE B CA 1
ATOM 2239 C C . ILE B 1 88 ? 9.672 -20.094 -13.156 1 92.12 88 ILE B C 1
ATOM 2241 O O . ILE B 1 88 ? 9.484 -20.922 -12.25 1 92.12 88 ILE B O 1
ATOM 2245 N N . HIS B 1 89 ? 8.844 -20.016 -14.109 1 88.31 89 HIS B N 1
ATOM 2246 C CA . HIS B 1 89 ? 7.473 -20.516 -14.062 1 88.31 89 HIS B CA 1
ATOM 2247 C C . HIS B 1 89 ? 7.449 -22.031 -13.922 1 88.31 89 HIS B C 1
ATOM 2249 O O . HIS B 1 89 ? 6.762 -22.578 -13.055 1 88.31 89 HIS B O 1
ATOM 2255 N N . PRO B 1 90 ? 8.242 -22.703 -14.766 1 90.38 90 PRO B N 1
ATOM 2256 C CA . PRO B 1 90 ? 8.219 -24.172 -14.625 1 90.38 90 PRO B CA 1
ATOM 2257 C C . PRO B 1 90 ? 8.648 -24.625 -13.234 1 90.38 90 PRO B C 1
ATOM 2259 O O . PRO B 1 90 ? 8.125 -25.625 -12.727 1 90.38 90 PRO B O 1
ATOM 2262 N N . LYS B 1 91 ? 9.539 -23.953 -12.688 1 93.31 91 LYS B N 1
ATOM 2263 C CA . LYS B 1 91 ? 10.039 -24.328 -11.367 1 93.31 91 LYS B CA 1
ATOM 2264 C C . LYS B 1 91 ? 9 -24.031 -10.281 1 93.31 91 LYS B C 1
ATOM 2266 O O . LYS B 1 91 ? 8.914 -24.75 -9.289 1 93.31 91 LYS B O 1
ATOM 2271 N N . VAL B 1 92 ? 8.25 -23.016 -10.477 1 89.69 92 VAL B N 1
ATOM 2272 C CA . VAL B 1 92 ? 7.141 -22.703 -9.578 1 89.69 92 VAL B CA 1
ATOM 2273 C C . VAL B 1 92 ? 6.07 -23.797 -9.695 1 89.69 92 VAL B C 1
ATOM 2275 O O . VAL B 1 92 ? 5.539 -24.25 -8.68 1 89.69 92 VAL B O 1
ATOM 2278 N N . ILE B 1 93 ? 5.875 -24.25 -10.875 1 86.44 93 ILE B N 1
ATOM 2279 C CA . ILE B 1 93 ? 4.914 -25.312 -11.109 1 86.44 93 ILE B CA 1
ATOM 2280 C C . ILE B 1 93 ? 5.375 -26.594 -10.406 1 86.44 93 ILE B C 1
ATOM 2282 O O . ILE B 1 93 ? 4.578 -27.281 -9.758 1 86.44 93 ILE B O 1
ATOM 2286 N N . ASN B 1 94 ? 6.617 -26.828 -10.57 1 91 94 ASN B N 1
ATOM 2287 C CA . ASN B 1 94 ? 7.164 -28 -9.898 1 91 94 ASN B CA 1
ATOM 2288 C C . ASN B 1 94 ? 6.996 -27.906 -8.383 1 91 94 ASN B C 1
ATOM 2290 O O . ASN B 1 94 ? 6.734 -28.922 -7.719 1 91 94 ASN B O 1
ATOM 2294 N N . PHE B 1 95 ? 7.242 -26.75 -7.891 1 90.31 95 PHE B N 1
ATOM 2295 C CA . PHE B 1 95 ? 7.031 -26.531 -6.465 1 90.31 95 PHE B CA 1
ATOM 2296 C C . PHE B 1 95 ? 5.605 -26.891 -6.066 1 90.31 95 PHE B C 1
ATOM 2298 O O . PHE B 1 95 ? 5.391 -27.578 -5.066 1 90.31 95 PHE B O 1
ATOM 2305 N N . TYR B 1 96 ? 4.652 -26.516 -6.84 1 84.31 96 TYR B N 1
ATOM 2306 C CA . TYR B 1 96 ? 3.242 -26.797 -6.594 1 84.31 96 TYR B CA 1
ATOM 2307 C C . TYR B 1 96 ? 2.965 -28.297 -6.672 1 84.31 96 TYR B C 1
ATOM 2309 O O . TYR B 1 96 ? 2.256 -28.844 -5.824 1 84.31 96 TYR B O 1
ATOM 2317 N N . LYS B 1 97 ? 3.492 -28.922 -7.598 1 86.25 97 LYS B N 1
ATOM 2318 C CA . LYS B 1 97 ? 3.287 -30.359 -7.781 1 86.25 97 LYS B CA 1
ATOM 2319 C C . LYS B 1 97 ? 3.824 -31.141 -6.59 1 86.25 97 LYS B C 1
ATOM 2321 O O . LYS B 1 97 ? 3.178 -32.094 -6.117 1 86.25 97 LYS B O 1
ATOM 2326 N N . GLU B 1 98 ? 4.941 -30.672 -6.215 1 89 98 GLU B N 1
ATOM 2327 C CA . GLU B 1 98 ? 5.547 -31.344 -5.066 1 89 98 GLU B CA 1
ATOM 2328 C C . GLU B 1 98 ? 4.691 -31.156 -3.812 1 89 98 GLU B C 1
ATOM 2330 O O . GLU B 1 98 ? 4.582 -32.062 -2.996 1 89 98 GLU B O 1
ATOM 2335 N N . LEU B 1 99 ? 4.164 -29.969 -3.67 1 85.25 99 LEU B N 1
ATOM 2336 C CA . LEU B 1 99 ? 3.285 -29.719 -2.535 1 85.25 99 LEU B CA 1
ATOM 2337 C C . LEU B 1 99 ? 2.055 -30.609 -2.584 1 85.25 99 LEU B C 1
ATOM 2339 O O . LEU B 1 99 ? 1.619 -31.125 -1.555 1 85.25 99 LEU B O 1
ATOM 2343 N N . LYS B 1 100 ? 1.495 -30.844 -3.713 1 84.56 100 LYS B N 1
ATOM 2344 C CA . LYS B 1 100 ? 0.278 -31.625 -3.895 1 84.56 100 LYS B CA 1
ATOM 2345 C C . LYS B 1 100 ? 0.534 -33.094 -3.629 1 84.56 100 LYS B C 1
ATOM 2347 O O . LYS B 1 100 ? -0.384 -33.844 -3.268 1 84.56 100 LYS B O 1
ATOM 2352 N N . GLU B 1 101 ? 1.689 -33.438 -3.814 1 84.12 101 GLU B N 1
ATOM 2353 C CA . GLU B 1 101 ? 2.033 -34.844 -3.646 1 84.12 101 GLU B CA 1
ATOM 2354 C C . GLU B 1 101 ? 2.176 -35.219 -2.17 1 84.12 101 GLU B C 1
ATOM 2356 O O . GLU B 1 101 ? 2.178 -36.406 -1.811 1 84.12 101 GLU B O 1
ATOM 2361 N N . LYS B 1 102 ? 2.293 -34.188 -1.474 1 83 102 LYS B N 1
ATOM 2362 C CA . LYS B 1 102 ? 2.389 -34.438 -0.044 1 83 102 LYS B CA 1
ATOM 2363 C C . LYS B 1 102 ? 1.077 -35 0.498 1 83 102 LYS B C 1
ATOM 2365 O O . LYS B 1 102 ? -0.003 -34.562 0.109 1 83 102 LYS B O 1
ATOM 2370 N N . LYS B 1 103 ? 1.125 -36.125 1.117 1 75.25 103 LYS B N 1
ATOM 2371 C CA . LYS B 1 103 ? -0.016 -36.875 1.649 1 75.25 103 LYS B CA 1
ATOM 2372 C C . LYS B 1 103 ? -0.443 -36.312 3.008 1 75.25 103 LYS B C 1
ATOM 2374 O O . LYS B 1 103 ? -0.013 -36.812 4.051 1 75.25 103 LYS B O 1
ATOM 2379 N N . THR B 1 104 ? -1.08 -35.156 2.955 1 74.94 104 THR B N 1
ATOM 2380 C CA . THR B 1 104 ? -1.69 -34.594 4.145 1 74.94 104 THR B CA 1
ATOM 2381 C C . THR B 1 104 ? -3.035 -33.938 3.807 1 74.94 104 THR B C 1
ATOM 2383 O O . THR B 1 104 ? -3.301 -33.625 2.646 1 74.94 104 THR B O 1
ATOM 2386 N N . ASP B 1 105 ? -3.92 -34.062 4.77 1 71.94 105 ASP B N 1
ATOM 2387 C CA . ASP B 1 105 ? -5.234 -33.438 4.586 1 71.94 105 ASP B CA 1
ATOM 2388 C C . ASP B 1 105 ? -5.223 -31.969 4.992 1 71.94 105 ASP B C 1
ATOM 2390 O O . ASP B 1 105 ? -6.121 -31.516 5.699 1 71.94 105 ASP B O 1
ATOM 2394 N N . LYS B 1 106 ? -4.281 -31.312 4.359 1 88 106 LYS B N 1
ATOM 2395 C CA . LYS B 1 106 ? -4.148 -29.906 4.742 1 88 106 LYS B CA 1
ATOM 2396 C C . LYS B 1 106 ? -4.609 -28.984 3.617 1 88 106 LYS B C 1
ATOM 2398 O O . LYS B 1 106 ? -4.594 -29.375 2.447 1 88 106 LYS B O 1
ATOM 2403 N N . VAL B 1 107 ? -5.281 -27.938 3.992 1 93.38 107 VAL B N 1
ATOM 2404 C CA . VAL B 1 107 ? -5.629 -26.859 3.07 1 93.38 107 VAL B CA 1
ATOM 2405 C C . VAL B 1 107 ? -4.516 -25.812 3.053 1 93.38 107 VAL B C 1
ATOM 2407 O O . VAL B 1 107 ? -4.07 -25.359 4.105 1 93.38 107 VAL B O 1
ATOM 2410 N N . ILE B 1 108 ? -4.078 -25.531 1.831 1 94 108 ILE B N 1
ATOM 2411 C CA . ILE B 1 108 ? -3.037 -24.516 1.645 1 94 108 ILE B CA 1
ATOM 2412 C C . ILE B 1 108 ? -3.59 -23.359 0.826 1 94 108 ILE B C 1
ATOM 2414 O O . ILE B 1 108 ? -4.34 -23.562 -0.132 1 94 108 ILE B O 1
ATOM 2418 N N . ILE B 1 109 ? -3.207 -22.172 1.29 1 96.62 109 ILE B N 1
ATOM 2419 C CA . ILE B 1 109 ? -3.629 -20.969 0.583 1 96.62 109 ILE B CA 1
ATOM 2420 C C . ILE B 1 109 ? -2.457 -20.406 -0.219 1 96.62 109 ILE B C 1
ATOM 2422 O O . ILE B 1 109 ? -1.372 -20.188 0.325 1 96.62 109 ILE B O 1
ATOM 2426 N N . PHE B 1 110 ? -2.637 -20.203 -1.501 1 94.62 110 PHE B N 1
ATOM 2427 C CA . PHE B 1 110 ? -1.694 -19.469 -2.334 1 94.62 110 PHE B CA 1
ATOM 2428 C C . PHE B 1 110 ? -2.166 -18.031 -2.551 1 94.62 110 PHE B C 1
ATOM 2430 O O . PHE B 1 110 ? -3.146 -17.797 -3.26 1 94.62 110 PHE B O 1
ATOM 2437 N N . ASP B 1 111 ? -1.496 -17.141 -1.946 1 96.31 111 ASP B N 1
ATOM 2438 C CA . ASP B 1 111 ? -1.765 -15.727 -2.111 1 96.31 111 ASP B CA 1
ATOM 2439 C C . ASP B 1 111 ? -1.065 -15.172 -3.352 1 96.31 111 ASP B C 1
ATOM 2441 O O . ASP B 1 111 ? 0.153 -14.984 -3.352 1 96.31 111 ASP B O 1
ATOM 2445 N N . VAL B 1 112 ? -1.888 -14.922 -4.406 1 93.19 112 VAL B N 1
ATOM 2446 C CA . VAL B 1 112 ? -1.327 -14.562 -5.707 1 93.19 112 VAL B CA 1
ATOM 2447 C C . VAL B 1 112 ? -2.07 -13.359 -6.277 1 93.19 112 VAL B C 1
ATOM 2449 O O . VAL B 1 112 ? -3.166 -13.5 -6.824 1 93.19 112 VAL B O 1
ATOM 2452 N N . PRO B 1 113 ? -1.475 -12.266 -6.344 1 91.06 113 PRO B N 1
ATOM 2453 C CA . PRO B 1 113 ? -2.133 -11.062 -6.871 1 91.06 113 PRO B CA 1
ATOM 2454 C C . PRO B 1 113 ? -2.561 -11.219 -8.328 1 91.06 113 PRO B C 1
ATOM 2456 O O . PRO B 1 113 ? -3.684 -10.859 -8.688 1 91.06 113 PRO B O 1
ATOM 2459 N N . LEU B 1 114 ? -1.681 -11.781 -9.141 1 89.38 114 LEU B N 1
ATOM 2460 C CA . LEU B 1 114 ? -1.977 -11.984 -10.555 1 89.38 114 LEU B CA 1
ATOM 2461 C C . LEU B 1 114 ? -2.217 -13.461 -10.852 1 89.38 114 LEU B C 1
ATOM 2463 O O . LEU B 1 114 ? -1.606 -14.023 -11.766 1 89.38 114 LEU B O 1
ATOM 2467 N N . LEU B 1 115 ? -3.178 -14.016 -10.188 1 92.75 115 LEU B N 1
ATOM 2468 C CA . LEU B 1 115 ? -3.434 -15.445 -10.195 1 92.75 115 LEU B CA 1
ATOM 2469 C C . LEU B 1 115 ? -3.777 -15.922 -11.609 1 92.75 115 LEU B C 1
ATOM 2471 O O . LEU B 1 115 ? -3.174 -16.875 -12.109 1 92.75 115 LEU B O 1
ATOM 2475 N N . PHE B 1 116 ? -4.656 -15.266 -12.242 1 93.25 116 PHE B N 1
ATOM 2476 C CA . PHE B 1 116 ? -5.137 -15.695 -13.547 1 93.25 116 PHE B CA 1
ATOM 2477 C C . PHE B 1 116 ? -4.129 -15.352 -14.641 1 93.25 116 PHE B C 1
ATOM 2479 O O . PHE B 1 116 ? -3.838 -16.188 -15.508 1 93.25 116 PHE B O 1
ATOM 2486 N N . GLU B 1 117 ? -3.508 -14.203 -14.492 1 85.38 117 GLU B N 1
ATOM 2487 C CA . GLU B 1 117 ? -2.529 -13.734 -15.477 1 85.38 117 GLU B CA 1
ATOM 2488 C C . GLU B 1 117 ? -1.297 -14.641 -15.492 1 85.38 117 GLU B C 1
ATOM 2490 O O . GLU B 1 117 ? -0.669 -14.82 -16.531 1 85.38 117 GLU B O 1
ATOM 2495 N N . SER B 1 118 ? -0.971 -15.195 -14.359 1 82.75 118 SER B N 1
ATOM 2496 C CA . SER B 1 118 ? 0.231 -16.016 -14.242 1 82.75 118 SER B CA 1
ATOM 2497 C C . SER B 1 118 ? -0.055 -17.469 -14.594 1 82.75 118 SER B C 1
ATOM 2499 O O . SER B 1 118 ? 0.872 -18.266 -14.773 1 82.75 118 SER B O 1
ATOM 2501 N N . GLY B 1 119 ? -1.299 -17.844 -14.664 1 85.56 119 GLY B N 1
ATOM 2502 C CA . GLY B 1 119 ? -1.674 -19.219 -14.977 1 85.56 119 GLY B CA 1
ATOM 2503 C C . GLY B 1 119 ? -1.656 -20.125 -13.766 1 85.56 119 GLY B C 1
ATOM 2504 O O . GLY B 1 119 ? -1.911 -21.328 -13.891 1 85.56 119 GLY B O 1
ATOM 2505 N N . ILE B 1 120 ? -1.393 -19.609 -12.625 1 87.75 120 ILE B N 1
ATOM 2506 C CA . ILE B 1 120 ? -1.291 -20.391 -11.406 1 87.75 120 ILE B CA 1
ATOM 2507 C C . ILE B 1 120 ? -2.664 -20.938 -11.023 1 87.75 120 ILE B C 1
ATOM 2509 O O . ILE B 1 120 ? -2.766 -21.922 -10.297 1 87.75 120 ILE B O 1
ATOM 2513 N N . ASP B 1 121 ? -3.719 -20.297 -11.523 1 92.94 121 ASP B N 1
ATOM 2514 C CA . ASP B 1 121 ? -5.082 -20.734 -11.242 1 92.94 121 ASP B CA 1
ATOM 2515 C C . ASP B 1 121 ? -5.289 -22.188 -11.656 1 92.94 121 ASP B C 1
ATOM 2517 O O . ASP B 1 121 ? -6.047 -22.922 -11.016 1 92.94 121 ASP B O 1
ATOM 2521 N N . LYS B 1 122 ? -4.559 -22.672 -12.641 1 89.75 122 LYS B N 1
ATOM 2522 C CA . LYS B 1 122 ? -4.691 -24.031 -13.172 1 89.75 122 LYS B CA 1
ATOM 2523 C C . LYS B 1 122 ? -4.227 -25.062 -12.156 1 89.75 122 LYS B C 1
ATOM 2525 O O . LYS B 1 122 ? -4.566 -26.25 -12.266 1 89.75 122 LYS B O 1
ATOM 2530 N N . PHE B 1 123 ? -3.502 -24.656 -11.148 1 88.12 123 PHE B N 1
ATOM 2531 C CA . PHE B 1 123 ? -2.955 -25.578 -10.172 1 88.12 123 PHE B CA 1
ATOM 2532 C C . PHE B 1 123 ? -3.734 -25.516 -8.859 1 88.12 123 PHE B C 1
ATOM 2534 O O . PHE B 1 123 ? -3.408 -26.219 -7.902 1 88.12 123 PHE B O 1
ATOM 2541 N N . CYS B 1 124 ? -4.676 -24.688 -8.805 1 92.69 124 CYS B N 1
ATOM 2542 C CA . CYS B 1 124 ? -5.496 -24.531 -7.609 1 92.69 124 CYS B CA 1
ATOM 2543 C C . CYS B 1 124 ? -6.742 -25.406 -7.699 1 92.69 124 CYS B C 1
ATOM 2545 O O . CYS B 1 124 ? -7.309 -25.578 -8.781 1 92.69 124 CYS B O 1
ATOM 2547 N N . ASP B 1 125 ? -7.113 -25.984 -6.57 1 93.75 125 ASP B N 1
ATOM 2548 C CA . ASP B 1 125 ? -8.344 -26.766 -6.504 1 93.75 125 ASP B CA 1
ATOM 2549 C C . ASP B 1 125 ? -9.562 -25.844 -6.387 1 93.75 125 ASP B C 1
ATOM 2551 O O . ASP B 1 125 ? -10.664 -26.219 -6.812 1 93.75 125 ASP B O 1
ATOM 2555 N N . LYS B 1 126 ? -9.422 -24.781 -5.766 1 96.81 126 LYS B N 1
ATOM 2556 C CA . LYS B 1 126 ? -10.453 -23.766 -5.555 1 96.81 126 LYS B CA 1
ATOM 2557 C C . LYS B 1 126 ? -9.875 -22.359 -5.613 1 96.81 126 LYS B C 1
ATOM 2559 O O . LYS B 1 126 ? -8.719 -22.141 -5.238 1 96.81 126 LYS B O 1
ATOM 2564 N N . ILE B 1 127 ? -10.703 -21.406 -6.109 1 98.19 127 ILE B N 1
ATOM 2565 C CA . ILE B 1 127 ? -10.242 -20.031 -6.219 1 98.19 127 ILE B CA 1
ATOM 2566 C C . ILE B 1 127 ? -11.117 -19.109 -5.367 1 98.19 127 ILE B C 1
ATOM 2568 O O . ILE B 1 127 ? -12.336 -19.094 -5.527 1 98.19 127 ILE B O 1
ATOM 2572 N N . LEU B 1 128 ? -10.516 -18.422 -4.453 1 98.69 128 LEU B N 1
ATOM 2573 C CA . LEU B 1 128 ? -11.141 -17.406 -3.621 1 98.69 128 LEU B CA 1
ATOM 2574 C C . LEU B 1 128 ? -10.734 -16 -4.086 1 98.69 128 LEU B C 1
ATOM 2576 O O . LEU B 1 128 ? -9.555 -15.672 -4.105 1 98.69 128 LEU B O 1
ATOM 2580 N N . VAL B 1 129 ? -11.758 -15.203 -4.414 1 98.69 129 VAL B N 1
ATOM 2581 C CA . VAL B 1 129 ? -11.492 -13.852 -4.895 1 98.69 129 VAL B CA 1
ATOM 2582 C C . VAL B 1 129 ? -12.039 -12.828 -3.902 1 98.69 129 VAL B C 1
ATOM 2584 O O . VAL B 1 129 ? -13.18 -12.953 -3.447 1 98.69 129 VAL B O 1
ATOM 2587 N N . VAL B 1 130 ? -11.219 -11.891 -3.529 1 98.62 130 VAL B N 1
ATOM 2588 C CA . VAL B 1 130 ? -11.664 -10.758 -2.723 1 98.62 130 VAL B CA 1
ATOM 2589 C C . VAL B 1 130 ? -11.883 -9.547 -3.619 1 98.62 130 VAL B C 1
ATOM 2591 O O . VAL B 1 130 ? -11 -9.172 -4.402 1 98.62 130 VAL B O 1
ATOM 2594 N N . ILE B 1 131 ? -13.078 -8.953 -3.502 1 98.12 131 ILE B N 1
ATOM 2595 C CA . ILE B 1 131 ? -13.359 -7.789 -4.336 1 98.12 131 ILE B CA 1
ATOM 2596 C C . ILE B 1 131 ? -13.945 -6.668 -3.48 1 98.12 131 ILE B C 1
ATOM 2598 O O . ILE B 1 131 ? -14.359 -6.898 -2.344 1 98.12 131 ILE B O 1
ATOM 2602 N N . SER B 1 132 ? -13.883 -5.508 -4.012 1 96.56 132 SER B N 1
ATOM 2603 C CA . SER B 1 132 ? -14.578 -4.344 -3.482 1 96.56 132 SER B CA 1
ATOM 2604 C C . SER B 1 132 ? -15.281 -3.564 -4.594 1 96.56 132 SER B C 1
ATOM 2606 O O . SER B 1 132 ? -14.898 -3.656 -5.762 1 96.56 132 SER B O 1
ATOM 2608 N N . ASP B 1 133 ? -16.297 -2.807 -4.137 1 94.38 133 ASP B N 1
ATOM 2609 C CA . ASP B 1 133 ? -16.969 -1.947 -5.109 1 94.38 133 ASP B CA 1
ATOM 2610 C C . ASP B 1 133 ? -15.992 -0.912 -5.68 1 94.38 133 ASP B C 1
ATOM 2612 O O . ASP B 1 133 ? -15.047 -0.503 -5.008 1 94.38 133 ASP B O 1
ATOM 2616 N N . TYR B 1 134 ? -16.359 -0.515 -6.863 1 93.5 134 TYR B N 1
ATOM 2617 C CA . TYR B 1 134 ? -15.477 0.381 -7.609 1 93.5 134 TYR B CA 1
ATOM 2618 C C . TYR B 1 134 ? -15.148 1.628 -6.797 1 93.5 134 TYR B C 1
ATOM 2620 O O . TYR B 1 134 ? -13.984 1.977 -6.629 1 93.5 134 TYR B O 1
ATOM 2628 N N . GLU B 1 135 ? -16.141 2.256 -6.254 1 90.19 135 GLU B N 1
ATOM 2629 C CA . GLU B 1 135 ? -15.922 3.5 -5.523 1 90.19 135 GLU B CA 1
ATOM 2630 C C . GLU B 1 135 ? -15.125 3.262 -4.246 1 90.19 135 GLU B C 1
ATOM 2632 O O . GLU B 1 135 ? -14.297 4.09 -3.859 1 90.19 135 GLU B O 1
ATOM 2637 N N . VAL B 1 136 ? -15.344 2.158 -3.619 1 91.31 136 VAL B N 1
ATOM 2638 C CA . VAL B 1 136 ? -14.609 1.802 -2.408 1 91.31 136 VAL B CA 1
ATOM 2639 C C . VAL B 1 136 ? -13.141 1.584 -2.738 1 91.31 136 VAL B C 1
ATOM 2641 O O . VAL B 1 136 ? -12.258 2.113 -2.055 1 91.31 136 VAL B O 1
ATOM 2644 N N . GLN B 1 137 ? -12.945 0.848 -3.793 1 94.19 137 GLN B N 1
ATOM 2645 C CA . GLN B 1 137 ? -11.594 0.572 -4.27 1 94.19 137 GLN B CA 1
ATOM 2646 C C . GLN B 1 137 ? -10.859 1.864 -4.605 1 94.19 137 GLN B C 1
ATOM 2648 O O . GLN B 1 137 ? -9.719 2.061 -4.184 1 94.19 137 GLN B O 1
ATOM 2653 N N . LEU B 1 138 ? -11.523 2.65 -5.305 1 92.88 138 LEU B N 1
ATOM 2654 C CA . LEU B 1 138 ? -10.977 3.939 -5.711 1 92.88 138 LEU B CA 1
ATOM 2655 C C . LEU B 1 138 ? -10.562 4.762 -4.496 1 92.88 138 LEU B C 1
ATOM 2657 O O . LEU B 1 138 ? -9.438 5.266 -4.438 1 92.88 138 LEU B O 1
ATOM 2661 N N . ASN B 1 139 ? -11.414 4.863 -3.559 1 89.75 139 ASN B N 1
ATOM 2662 C CA . ASN B 1 139 ? -11.156 5.664 -2.365 1 89.75 139 ASN B CA 1
ATOM 2663 C C . ASN B 1 139 ? -9.977 5.117 -1.569 1 89.75 139 ASN B C 1
ATOM 2665 O O . ASN B 1 139 ? -9.156 5.887 -1.062 1 89.75 139 ASN B O 1
ATOM 2669 N N . ARG B 1 140 ? -9.867 3.852 -1.487 1 92.38 140 ARG B N 1
ATOM 2670 C CA . ARG B 1 140 ? -8.758 3.229 -0.769 1 92.38 140 ARG B CA 1
ATOM 2671 C C . ARG B 1 140 ? -7.426 3.545 -1.437 1 92.38 140 ARG B C 1
ATOM 2673 O O . ARG B 1 140 ? -6.434 3.826 -0.758 1 92.38 140 ARG B O 1
ATOM 2680 N N . ILE B 1 141 ? -7.379 3.506 -2.744 1 94.5 141 ILE B N 1
ATOM 2681 C CA . ILE B 1 141 ? -6.16 3.793 -3.49 1 94.5 141 ILE B CA 1
ATOM 2682 C C . ILE B 1 141 ? -5.754 5.25 -3.277 1 94.5 141 ILE B C 1
ATOM 2684 O O . ILE B 1 141 ? -4.59 5.543 -3.004 1 94.5 141 ILE B O 1
ATOM 2688 N N . ILE B 1 142 ? -6.719 6.125 -3.334 1 90.12 142 ILE B N 1
ATOM 2689 C CA . ILE B 1 142 ? -6.477 7.555 -3.182 1 90.12 142 ILE B CA 1
ATOM 2690 C C . ILE B 1 142 ? -5.938 7.84 -1.782 1 90.12 142 ILE B C 1
ATOM 2692 O O . ILE B 1 142 ? -4.969 8.586 -1.623 1 90.12 142 ILE B O 1
ATOM 2696 N N . GLU B 1 143 ? -6.57 7.234 -0.819 1 87.94 143 GLU B N 1
ATOM 2697 C CA . GLU B 1 143 ? -6.168 7.449 0.568 1 87.94 143 GLU B CA 1
ATOM 2698 C C . GLU B 1 143 ? -4.785 6.871 0.839 1 87.94 143 GLU B C 1
ATOM 2700 O O . GLU B 1 143 ? -3.971 7.488 1.529 1 87.94 143 GLU B O 1
ATOM 2705 N N . ARG B 1 144 ? -4.527 5.816 0.27 1 90.38 144 ARG B N 1
ATOM 2706 C CA . ARG B 1 144 ? -3.275 5.109 0.518 1 90.38 144 ARG B CA 1
ATOM 2707 C C . ARG B 1 144 ? -2.117 5.77 -0.222 1 90.38 144 ARG B C 1
ATOM 2709 O O . ARG B 1 144 ? -1.027 5.922 0.332 1 90.38 144 ARG B O 1
ATOM 2716 N N . ASP B 1 145 ? -2.357 6.117 -1.46 1 92.31 145 ASP B N 1
ATOM 2717 C CA . ASP B 1 145 ? -1.262 6.543 -2.324 1 92.31 145 ASP B CA 1
ATOM 2718 C C . ASP B 1 145 ? -1.205 8.062 -2.43 1 92.31 145 ASP B C 1
ATOM 2720 O O . ASP B 1 145 ? -0.244 8.617 -2.967 1 92.31 145 ASP B O 1
ATOM 2724 N N . LYS B 1 146 ? -2.207 8.695 -1.886 1 88.81 146 LYS B N 1
ATOM 2725 C CA . LYS B 1 146 ? -2.295 10.156 -1.929 1 88.81 146 LYS B CA 1
ATOM 2726 C C . LYS B 1 146 ? -2.182 10.672 -3.361 1 88.81 146 LYS B C 1
ATOM 2728 O O . LYS B 1 146 ? -1.393 11.57 -3.641 1 88.81 146 LYS B O 1
ATOM 2733 N N . ILE B 1 147 ? -2.973 10.094 -4.242 1 90.25 147 ILE B N 1
ATOM 2734 C CA . ILE B 1 147 ? -3.029 10.477 -5.648 1 90.25 147 ILE B CA 1
ATOM 2735 C C . ILE B 1 147 ? -4.449 10.922 -6.004 1 90.25 147 ILE B C 1
ATOM 2737 O O . ILE B 1 147 ? -5.375 10.75 -5.211 1 90.25 147 ILE B O 1
ATOM 2741 N N . ASN B 1 148 ? -4.59 11.523 -7.25 1 87.62 148 ASN B N 1
ATOM 2742 C CA . ASN B 1 148 ? -5.91 12 -7.641 1 87.62 148 ASN B CA 1
ATOM 2743 C C . ASN B 1 148 ? -6.773 10.867 -8.195 1 87.62 148 ASN B C 1
ATOM 2745 O O . ASN B 1 148 ? -6.281 9.758 -8.414 1 87.62 148 ASN B O 1
ATOM 2749 N N . ARG B 1 149 ? -7.996 11.133 -8.367 1 89.12 149 ARG B N 1
ATOM 2750 C CA . ARG B 1 149 ? -8.984 10.156 -8.812 1 89.12 149 ARG B CA 1
ATOM 2751 C C . ARG B 1 149 ? -8.625 9.602 -10.188 1 89.12 149 ARG B C 1
ATOM 2753 O O . ARG B 1 149 ? -8.758 8.398 -10.43 1 89.12 149 ARG B O 1
ATOM 2760 N N . GLU B 1 150 ? -8.203 10.43 -11.016 1 92.06 150 GLU B N 1
ATOM 2761 C CA . GLU B 1 150 ? -7.887 10.031 -12.383 1 92.06 150 GLU B CA 1
ATOM 2762 C C . GLU B 1 150 ? -6.797 8.961 -12.406 1 92.06 150 GLU B C 1
ATOM 2764 O O . GLU B 1 150 ? -6.938 7.941 -13.086 1 92.06 150 GLU B O 1
ATOM 2769 N N . LEU B 1 151 ? -5.812 9.188 -11.695 1 92.62 151 LEU B N 1
ATOM 2770 C CA . LEU B 1 151 ? -4.723 8.227 -11.633 1 92.62 151 LEU B CA 1
ATOM 2771 C C . LEU B 1 151 ? -5.184 6.926 -10.977 1 92.62 151 LEU B C 1
ATOM 2773 O O . LEU B 1 151 ? -4.852 5.836 -11.453 1 92.62 151 LEU B O 1
ATOM 2777 N N . ALA B 1 152 ? -5.941 7.082 -9.945 1 94.31 152 ALA B N 1
ATOM 2778 C CA . ALA B 1 152 ? -6.484 5.902 -9.273 1 94.31 152 ALA B CA 1
ATOM 2779 C C . ALA B 1 152 ? -7.324 5.066 -10.234 1 94.31 152 ALA B C 1
ATOM 2781 O O . ALA B 1 152 ? -7.246 3.836 -10.227 1 94.31 152 ALA B O 1
ATOM 2782 N N . GLU B 1 153 ? -8.078 5.703 -11.023 1 95.38 153 GLU B N 1
ATOM 2783 C CA . GLU B 1 153 ? -8.906 5.02 -12.016 1 95.38 153 GLU B CA 1
ATOM 2784 C C . GLU B 1 153 ? -8.047 4.27 -13.031 1 95.38 153 GLU B C 1
ATOM 2786 O O . GLU B 1 153 ? -8.375 3.146 -13.422 1 95.38 153 GLU B O 1
ATOM 2791 N N . LYS B 1 154 ? -7.008 4.867 -13.414 1 95.25 154 LYS B N 1
ATOM 2792 C CA . LYS B 1 154 ? -6.102 4.23 -14.367 1 95.25 154 LYS B CA 1
ATOM 2793 C C . LYS B 1 154 ? -5.465 2.979 -13.773 1 95.25 154 LYS B C 1
ATOM 2795 O O . LYS B 1 154 ? -5.262 1.985 -14.469 1 95.25 154 LYS B O 1
ATOM 2800 N N . ILE B 1 155 ? -5.184 3.025 -12.523 1 95.12 155 ILE B N 1
ATOM 2801 C CA . ILE B 1 155 ? -4.594 1.887 -11.828 1 95.12 155 ILE B CA 1
ATOM 2802 C C . ILE B 1 155 ? -5.574 0.715 -11.844 1 95.12 155 ILE B C 1
ATOM 2804 O O . ILE B 1 155 ? -5.211 -0.402 -12.219 1 95.12 155 ILE B O 1
ATOM 2808 N N . ILE B 1 156 ? -6.785 1.021 -11.516 1 95.62 156 ILE B N 1
ATOM 2809 C CA . ILE B 1 156 ? -7.805 -0.023 -11.469 1 95.62 156 ILE B CA 1
ATOM 2810 C C . ILE B 1 156 ? -8.008 -0.605 -12.867 1 95.62 156 ILE B C 1
ATOM 2812 O O . ILE B 1 156 ? -8.07 -1.825 -13.039 1 95.62 156 ILE B O 1
ATOM 2816 N N . LYS B 1 157 ? -8.016 0.242 -13.836 1 95.31 157 LYS B N 1
ATOM 2817 C CA . LYS B 1 157 ? -8.297 -0.168 -15.203 1 95.31 157 LYS B CA 1
ATOM 2818 C C . LYS B 1 157 ? -7.145 -0.984 -15.781 1 95.31 157 LYS B C 1
ATOM 2820 O O . LYS B 1 157 ? -7.32 -1.713 -16.766 1 95.31 157 LYS B O 1
ATOM 2825 N N . SER B 1 158 ? -5.992 -0.851 -15.227 1 92.56 158 SER B N 1
ATOM 2826 C CA . SER B 1 158 ? -4.82 -1.559 -15.727 1 92.56 158 SER B CA 1
ATOM 2827 C C . SER B 1 158 ? -4.824 -3.02 -15.289 1 92.56 158 SER B C 1
ATOM 2829 O O . SER B 1 158 ? -4.051 -3.83 -15.797 1 92.56 158 SER B O 1
ATOM 2831 N N . GLN B 1 159 ? -5.648 -3.361 -14.383 1 93.12 159 GLN B N 1
ATOM 2832 C CA . GLN B 1 159 ? -5.75 -4.727 -13.883 1 93.12 159 GLN B CA 1
ATOM 2833 C C . GLN B 1 159 ? -6.988 -5.426 -14.438 1 93.12 159 GLN B C 1
ATOM 2835 O O . GLN B 1 159 ? -7.871 -4.777 -15.008 1 93.12 159 GLN B O 1
ATOM 2840 N N . LEU B 1 160 ? -7.023 -6.785 -14.266 1 93.94 160 LEU B N 1
ATOM 2841 C CA . LEU B 1 160 ? -8.227 -7.543 -14.594 1 93.94 160 LEU B CA 1
ATOM 2842 C C . LEU B 1 160 ? -9.438 -6.996 -13.844 1 93.94 160 LEU B C 1
ATOM 2844 O O . LEU B 1 160 ? -9.344 -6.695 -12.648 1 93.94 160 LEU B O 1
ATOM 2848 N N . SER B 1 161 ? -10.586 -6.875 -14.523 1 95.56 161 SER B N 1
ATOM 2849 C CA . SER B 1 161 ? -11.789 -6.328 -13.898 1 95.56 161 SER B CA 1
ATOM 2850 C C . SER B 1 161 ? -12.359 -7.289 -12.859 1 95.56 161 SER B C 1
ATOM 2852 O O . SER B 1 161 ? -12.094 -8.492 -12.906 1 95.56 161 SER B O 1
ATOM 2854 N N . ASN B 1 162 ? -13.117 -6.688 -11.977 1 95.56 162 ASN B N 1
ATOM 2855 C CA . ASN B 1 162 ? -13.805 -7.535 -11.008 1 95.56 162 ASN B CA 1
ATOM 2856 C C . ASN B 1 162 ? -14.758 -8.508 -11.695 1 95.56 162 ASN B C 1
ATOM 2858 O O . ASN B 1 162 ? -14.906 -9.648 -11.258 1 95.56 162 ASN B O 1
ATOM 2862 N N . GLU B 1 163 ? -15.391 -8.039 -12.719 1 96.75 163 GLU B N 1
ATOM 2863 C CA . GLU B 1 163 ? -16.297 -8.906 -13.477 1 96.75 163 GLU B CA 1
ATOM 2864 C C . GLU B 1 163 ? -15.562 -10.141 -13.992 1 96.75 163 GLU B C 1
ATOM 2866 O O . GLU B 1 163 ? -16.047 -11.266 -13.836 1 96.75 163 GLU B O 1
ATOM 2871 N N . GLU B 1 164 ? -14.461 -9.992 -14.578 1 96.88 164 GLU B N 1
ATOM 2872 C CA . GLU B 1 164 ? -13.664 -11.109 -15.094 1 96.88 164 GLU B CA 1
ATOM 2873 C C . GLU B 1 164 ? -13.188 -12.016 -13.969 1 96.88 164 GLU B C 1
ATOM 2875 O O . GLU B 1 164 ? -13.203 -13.242 -14.102 1 96.88 164 GLU B O 1
ATOM 2880 N N . ARG B 1 165 ? -12.797 -11.469 -12.859 1 96.88 165 ARG B N 1
ATOM 2881 C CA . ARG B 1 165 ? -12.344 -12.258 -11.719 1 96.88 165 ARG B CA 1
ATOM 2882 C C . ARG B 1 165 ? -13.477 -13.125 -11.172 1 96.88 165 ARG B C 1
ATOM 2884 O O . ARG B 1 165 ? -13.266 -14.297 -10.844 1 96.88 165 ARG B O 1
ATOM 2891 N N . ILE B 1 166 ? -14.602 -12.477 -11.094 1 97.75 166 ILE B N 1
ATOM 2892 C CA . ILE B 1 166 ? -15.766 -13.156 -10.547 1 97.75 166 ILE B CA 1
ATOM 2893 C C . ILE B 1 166 ? -16.109 -14.359 -11.422 1 97.75 166 ILE B C 1
ATOM 2895 O O . ILE B 1 166 ? -16.422 -15.438 -10.914 1 97.75 166 ILE B O 1
ATOM 2899 N N . LYS B 1 167 ? -15.969 -14.219 -12.711 1 97.75 167 LYS B N 1
ATOM 2900 C CA . LYS B 1 167 ? -16.281 -15.281 -13.656 1 97.75 167 LYS B CA 1
ATOM 2901 C C . LYS B 1 167 ? -15.398 -16.5 -13.422 1 97.75 167 LYS B C 1
ATOM 2903 O O . LYS B 1 167 ? -15.812 -17.641 -13.664 1 97.75 167 LYS B O 1
ATOM 2908 N N . LYS B 1 168 ? -14.242 -16.297 -12.945 1 97.56 168 LYS B N 1
ATOM 2909 C CA . LYS B 1 168 ? -13.266 -17.375 -12.812 1 97.56 168 LYS B CA 1
ATOM 2910 C C . LYS B 1 168 ? -13.188 -17.875 -11.367 1 97.56 168 LYS B C 1
ATOM 2912 O O . LYS B 1 168 ? -12.422 -18.781 -11.07 1 97.56 168 LYS B O 1
ATOM 2917 N N . ALA B 1 169 ? -13.961 -17.297 -10.516 1 98.19 169 ALA B N 1
ATOM 2918 C CA . ALA B 1 169 ? -13.883 -17.594 -9.086 1 98.19 169 ALA B CA 1
ATOM 2919 C C . ALA B 1 169 ? -14.797 -18.75 -8.711 1 98.19 169 ALA B C 1
ATOM 2921 O O . ALA B 1 169 ? -15.836 -18.969 -9.352 1 98.19 169 ALA B O 1
ATOM 2922 N N . ASP B 1 170 ? -14.406 -19.5 -7.727 1 98.25 170 ASP B N 1
ATOM 2923 C CA . ASP B 1 170 ? -15.312 -20.438 -7.078 1 98.25 170 ASP B CA 1
ATOM 2924 C C . ASP B 1 170 ? -16.047 -19.781 -5.914 1 98.25 170 ASP B C 1
ATOM 2926 O O . ASP B 1 170 ? -17.203 -20.125 -5.625 1 98.25 170 ASP B O 1
ATOM 2930 N N . VAL B 1 171 ? -15.406 -18.922 -5.191 1 98.38 171 VAL B N 1
ATOM 2931 C CA . VAL B 1 171 ? -15.977 -18.156 -4.082 1 98.38 171 VAL B CA 1
ATOM 2932 C C . VAL B 1 171 ? -15.547 -16.688 -4.188 1 98.38 171 VAL B C 1
ATOM 2934 O O . VAL B 1 171 ? -14.398 -16.391 -4.52 1 98.38 171 VAL B O 1
ATOM 2937 N N . VAL B 1 172 ? -16.484 -15.797 -3.896 1 98.56 172 VAL B N 1
ATOM 2938 C CA . VAL B 1 172 ? -16.219 -14.359 -3.906 1 98.56 172 VAL B CA 1
ATOM 2939 C C . VAL B 1 172 ? -16.531 -13.766 -2.541 1 98.56 172 VAL B C 1
ATOM 2941 O O . VAL B 1 172 ? -17.609 -14.008 -1.989 1 98.56 172 VAL B O 1
ATOM 2944 N N . ILE B 1 173 ? -15.617 -13.07 -2.002 1 98.5 173 ILE B N 1
ATOM 2945 C CA . ILE B 1 173 ? -15.844 -12.312 -0.775 1 98.5 173 ILE B CA 1
ATOM 2946 C C . ILE B 1 173 ? -15.82 -10.812 -1.079 1 98.5 173 ILE B C 1
ATOM 2948 O O . ILE B 1 173 ? -14.812 -10.289 -1.555 1 98.5 173 ILE B O 1
ATOM 2952 N N . GLU B 1 174 ? -16.859 -10.094 -0.756 1 97.81 174 GLU B N 1
ATOM 2953 C CA . GLU B 1 174 ? -16.953 -8.648 -0.954 1 97.81 174 GLU B CA 1
ATOM 2954 C C . GLU B 1 174 ? -16.484 -7.898 0.287 1 97.81 174 GLU B C 1
ATOM 2956 O O . GLU B 1 174 ? -16.969 -8.148 1.392 1 97.81 174 GLU B O 1
ATOM 2961 N N . ASN B 1 175 ? -15.539 -7.008 0.073 1 97.62 175 ASN B N 1
ATOM 2962 C CA . ASN B 1 175 ? -14.984 -6.188 1.144 1 97.62 175 ASN B CA 1
ATOM 2963 C C . ASN B 1 175 ? -15.383 -4.723 0.99 1 97.62 175 ASN B C 1
ATOM 2965 O O . ASN B 1 175 ? -14.586 -3.898 0.545 1 97.62 175 ASN B O 1
ATOM 2969 N N . ASN B 1 176 ? -16.625 -4.316 1.441 1 93.56 176 ASN B N 1
ATOM 2970 C CA . ASN B 1 176 ? -17.141 -2.969 1.2 1 93.56 176 ASN B CA 1
ATOM 2971 C C . ASN B 1 176 ? -17.484 -2.262 2.506 1 93.56 176 ASN B C 1
ATOM 2973 O O . ASN B 1 176 ? -17.891 -1.095 2.496 1 93.56 176 ASN B O 1
ATOM 2977 N N . SER B 1 177 ? -17.406 -2.953 3.559 1 87.62 177 SER B N 1
ATOM 2978 C CA . SER B 1 177 ? -17.859 -2.377 4.82 1 87.62 177 SER B CA 1
ATOM 2979 C C . SER B 1 177 ? -16.703 -2.264 5.816 1 87.62 177 SER B C 1
ATOM 2981 O O . SER B 1 177 ? -15.789 -1.459 5.629 1 87.62 177 SER B O 1
ATOM 2983 N N . ASN B 1 178 ? -16.828 -2.969 6.953 1 89.06 178 ASN B N 1
ATOM 2984 C CA . ASN B 1 178 ? -15.781 -2.898 7.961 1 89.06 178 ASN B CA 1
ATOM 2985 C C . ASN B 1 178 ? -15.086 -4.246 8.141 1 89.06 178 ASN B C 1
ATOM 2987 O O . ASN B 1 178 ? -15.5 -5.246 7.547 1 89.06 178 ASN B O 1
ATOM 2991 N N . LEU B 1 179 ? -14.008 -4.242 8.891 1 93.44 179 LEU B N 1
ATOM 2992 C CA . LEU B 1 179 ? -13.172 -5.418 9.078 1 93.44 179 LEU B CA 1
ATOM 2993 C C . LEU B 1 179 ? -13.961 -6.559 9.711 1 93.44 179 LEU B C 1
ATOM 2995 O O . LEU B 1 179 ? -13.781 -7.723 9.344 1 93.44 179 LEU B O 1
ATOM 2999 N N . GLU B 1 180 ? -14.758 -6.176 10.648 1 94.94 180 GLU B N 1
ATOM 3000 C CA . GLU B 1 180 ? -15.555 -7.199 11.32 1 94.94 180 GLU B CA 1
ATOM 3001 C C . GLU B 1 180 ? -16.422 -7.965 10.32 1 94.94 180 GLU B C 1
ATOM 3003 O O . GLU B 1 180 ? -16.484 -9.195 10.359 1 94.94 180 GLU B O 1
ATOM 3008 N N . ASP B 1 181 ? -17.047 -7.227 9.477 1 96.19 181 ASP B N 1
ATOM 3009 C CA . ASP B 1 181 ? -17.891 -7.832 8.438 1 96.19 181 ASP B CA 1
ATOM 3010 C C . ASP B 1 181 ? -17.047 -8.695 7.5 1 96.19 181 ASP B C 1
ATOM 3012 O O . ASP B 1 181 ? -17.469 -9.797 7.125 1 96.19 181 ASP B O 1
ATOM 3016 N N . LEU B 1 182 ? -15.922 -8.25 7.117 1 97.5 182 LEU B N 1
ATOM 3017 C CA . LEU B 1 182 ? -15.031 -9.008 6.242 1 97.5 182 LEU B CA 1
ATOM 3018 C C . LEU B 1 182 ? -14.641 -10.336 6.883 1 97.5 182 LEU B C 1
ATOM 3020 O O . LEU B 1 182 ? -14.727 -11.383 6.242 1 97.5 182 LEU B O 1
ATOM 3024 N N . PHE B 1 183 ? -14.281 -10.281 8.133 1 97.88 183 PHE B N 1
ATOM 3025 C CA . PHE B 1 183 ? -13.828 -11.477 8.82 1 97.88 183 PHE B CA 1
ATOM 3026 C C . PHE B 1 183 ? -14.953 -12.492 8.953 1 97.88 183 PHE B C 1
ATOM 3028 O O . PHE B 1 183 ? -14.727 -13.695 8.859 1 97.88 183 PHE B O 1
ATOM 3035 N N . LYS B 1 184 ? -16.156 -11.961 9.148 1 97.94 184 LYS B N 1
ATOM 3036 C CA . LYS B 1 184 ? -17.312 -12.859 9.195 1 97.94 184 LYS B CA 1
ATOM 3037 C C . LYS B 1 184 ? -17.469 -13.609 7.879 1 97.94 184 LYS B C 1
ATOM 3039 O O . LYS B 1 184 ? -17.766 -14.812 7.879 1 97.94 184 LYS B O 1
ATOM 3044 N N . LYS B 1 185 ? -17.328 -12.977 6.812 1 98.06 185 LYS B N 1
ATOM 3045 C CA . LYS B 1 185 ? -17.438 -13.609 5.5 1 98.06 185 LYS B CA 1
ATOM 3046 C C . LYS B 1 185 ? -16.312 -14.633 5.293 1 98.06 185 LYS B C 1
ATOM 3048 O O . LYS B 1 185 ? -16.547 -15.695 4.707 1 98.06 185 LYS B O 1
ATOM 3053 N N . VAL B 1 186 ? -15.125 -14.281 5.758 1 98.19 186 VAL B N 1
ATOM 3054 C CA . VAL B 1 186 ? -14.008 -15.211 5.652 1 98.19 186 VAL B CA 1
ATOM 3055 C C . VAL B 1 186 ? -14.281 -16.453 6.504 1 98.19 186 VAL B C 1
ATOM 3057 O O . VAL B 1 186 ? -13.992 -17.578 6.09 1 98.19 186 VAL B O 1
ATOM 3060 N N . GLU B 1 187 ? -14.867 -16.234 7.676 1 98 187 GLU B N 1
ATOM 3061 C CA . GLU B 1 187 ? -15.219 -17.359 8.539 1 98 187 GLU B CA 1
ATOM 3062 C C . GLU B 1 187 ? -16.219 -18.297 7.855 1 98 187 GLU B C 1
ATOM 3064 O O . GLU B 1 187 ? -16.094 -19.516 7.945 1 98 187 GLU B O 1
ATOM 3069 N N . ARG B 1 188 ? -17.203 -17.703 7.242 1 97.44 188 ARG B N 1
ATOM 3070 C CA . ARG B 1 188 ? -18.188 -18.5 6.516 1 97.44 188 ARG B CA 1
ATOM 3071 C C . ARG B 1 188 ? -17.516 -19.328 5.422 1 97.44 188 ARG B C 1
ATOM 3073 O O . ARG B 1 188 ? -17.844 -20.5 5.227 1 97.44 188 ARG B O 1
ATOM 3080 N N . PHE B 1 189 ? -16.609 -18.719 4.75 1 97.81 189 PHE B N 1
ATOM 3081 C CA . PHE B 1 189 ? -15.844 -19.422 3.732 1 97.81 189 PHE B CA 1
ATOM 3082 C C . PHE B 1 189 ? -15.07 -20.594 4.344 1 97.81 189 PHE B C 1
ATOM 3084 O O . PHE B 1 189 ? -15.062 -21.703 3.797 1 97.81 189 PHE B O 1
ATOM 3091 N N . CYS B 1 190 ? -14.398 -20.391 5.484 1 96.25 190 CYS B N 1
ATOM 3092 C CA . CYS B 1 190 ? -13.602 -21.422 6.148 1 96.25 190 CYS B CA 1
ATOM 3093 C C . CYS B 1 190 ? -14.469 -22.609 6.531 1 96.25 190 CYS B C 1
ATOM 3095 O O . CYS B 1 190 ? -14 -23.75 6.535 1 96.25 190 CYS B O 1
ATOM 3097 N N . GLU B 1 191 ? -15.711 -22.359 6.797 1 94.88 191 GLU B N 1
ATOM 3098 C CA . GLU B 1 191 ? -16.641 -23.422 7.172 1 94.88 191 GLU B CA 1
ATOM 3099 C C . GLU B 1 191 ? -16.953 -24.328 5.984 1 94.88 191 GLU B C 1
ATOM 3101 O O . GLU B 1 191 ? -17.422 -25.453 6.16 1 94.88 191 GLU B O 1
ATOM 3106 N N . THR B 1 192 ? -16.641 -23.859 4.848 1 92.12 192 THR B N 1
ATOM 3107 C CA . THR B 1 192 ? -17 -24.609 3.646 1 92.12 192 THR B CA 1
ATOM 3108 C C . THR B 1 192 ? -15.836 -25.469 3.166 1 92.12 192 THR B C 1
ATOM 3110 O O . THR B 1 192 ? -15.984 -26.25 2.229 1 92.12 192 THR B O 1
ATOM 3113 N N . ILE B 1 193 ? -14.727 -25.328 3.785 1 88.94 193 ILE B N 1
ATOM 3114 C CA . ILE B 1 193 ? -13.578 -26.078 3.291 1 88.94 193 ILE B CA 1
ATOM 3115 C C . ILE B 1 193 ? -13.023 -26.969 4.406 1 88.94 193 ILE B C 1
ATOM 3117 O O . ILE B 1 193 ? -13.242 -26.703 5.59 1 88.94 193 ILE B O 1
#

Sequence (386 aa):
MSIMIIGLTGGIASGKSTVSKYLAEKGFKVYDADKIAKDISEKKSVQEEIISTFGNKILDKNGNIDRKKLKEIVFENKEKLEKLNGIIHPKVINFYKELKEKKTDKVIIFDVPLLFESGIDKFCDKILVVISDYEVQLNRIIERDKINRELAEKIIKSQLSNEERIKKADVVIENNSNLEDLFKKVERFCETIMSIMIIGLTGGIASGKSTVSKYLAEKGFKVYDADKIAKDISEKKSVQEEIISTFGNKILDKNGNIDRKKLKEIVFENKEKLEKLNGIIHPKVINFYKELKEKKTDKVIIFDVPLLFESGIDKFCDKILVVISDYEVQLNRIIERDKINRELAEKIIKSQLSNEERIKKADVVIENNSNLEDLFKKVERFCETI

Foldseek 3Di:
DWEAEEEEEEAQQLCSVVLQVLVVVVPAAEAELVVVLVVQCPDPVNQVVLCVVPHQQQADPVRGGNPVRLCVVCVVPVVSVVVNCVSRLVVSVVVLVVNRPDPDHHYHYYYYHCCVVSVVLVSHPFYEYGGEDPVQSQVSCCVVVVDDSVVSVVRQVVDDHPVVVVVSHPHYQYDYDDPVNSSVSSVVVVVVD/DWEAEEEEEEAQQLCSVVLQVLVVVVPAAEDELVVVLVVQCQDPVNQVVLCVVPHQQQADPVRGGNPVRLCVVCVVPVVSVVVNLVSRLVVSVVVLVVRRPDPDHHYHYYYYHQCVVSVVLVSHPFYEYGGEDPVQSQVSCCVVVVDDSVVSVVRQVVDDHPVVVVVSHPYYQYDYDDPVNSSVSSVVVVVVD

Secondary structure (DSSP, 8-state):
-PPEEEEEEE-TTSSHHHHHHHHHHTT-EEEEHHHHHHHHHTSHHHHHHHHHHH-GGGB-TTSSB-HHHHHHHHHT-HHHHHHHHHHHHHHHHHHHHHHHHS----EEEEE-TTHHHHTGGGG-SEEEEEE--HHHHHHHHHHHH---HHHHHHHHHTS--HHHHHHH-SEEEE--S-HHHHHHHHHHHHTT-/-PPEEEEEEE-TTSSHHHHHHHHHHTT-EEEEHHHHHHHHHTSHHHHHHHHHHH-GGGB-TTSSB-HHHHHHHHHT-HHHHHHHHHHHHHHHHHHHHHHHHS----EEEEE-TTHHHHTGGGG-SEEEEEE--HHHHHHHHHHHH---HHHHHHHHHTS--HHHHHHH-SEEEE--S-HHHHHHHHHHHHTT-

pLDDT: mean 91.98, std 5.68, range [58.16, 98.69]